Protein AF-A0A7C4SPD0-F1 (afdb_monomer)

Structure (mmCIF, N/CA/C/O backbone):
data_AF-A0A7C4SPD0-F1
#
_entry.id   AF-A0A7C4SPD0-F1
#
loop_
_atom_site.group_PDB
_atom_site.id
_atom_site.type_symbol
_atom_site.label_atom_id
_atom_site.label_alt_id
_atom_site.label_comp_id
_atom_site.label_asym_id
_atom_site.label_entity_id
_atom_site.label_seq_id
_atom_site.pdbx_PDB_ins_code
_atom_site.Cartn_x
_atom_site.Cartn_y
_atom_site.Cartn_z
_atom_site.occupancy
_atom_site.B_iso_or_equiv
_atom_site.auth_seq_id
_atom_site.auth_comp_id
_atom_site.auth_asym_id
_atom_site.auth_atom_id
_atom_site.pdbx_PDB_model_num
ATOM 1 N N . MET A 1 1 ? 2.863 77.263 20.621 1.00 39.34 1 MET A N 1
ATOM 2 C CA . MET A 1 1 ? 2.489 76.538 21.858 1.00 39.34 1 MET A CA 1
ATOM 3 C C . MET A 1 1 ? 1.118 75.909 21.652 1.00 39.34 1 MET A C 1
ATOM 5 O O . MET A 1 1 ? 0.303 76.532 20.992 1.00 39.34 1 MET A O 1
ATOM 9 N N . ALA A 1 2 ? 0.896 74.728 22.236 1.00 34.78 2 ALA A N 1
ATOM 10 C CA . ALA A 1 2 ? -0.353 73.950 22.282 1.00 34.78 2 ALA A CA 1
ATOM 11 C C . ALA A 1 2 ? -0.615 72.940 21.140 1.00 34.78 2 ALA A C 1
ATOM 13 O O . ALA A 1 2 ? -1.412 73.139 20.230 1.00 34.78 2 ALA A O 1
ATOM 14 N N . PHE A 1 3 ? 0.044 71.789 21.306 1.00 38.69 3 PHE A N 1
ATOM 15 C CA . PHE A 1 3 ? -0.446 70.439 21.015 1.00 38.69 3 PHE A CA 1
ATOM 16 C C . PHE A 1 3 ? -1.947 70.280 21.341 1.00 38.69 3 PHE A C 1
ATOM 18 O O . PHE A 1 3 ? -2.320 70.335 22.512 1.00 38.69 3 PHE A O 1
ATOM 25 N N . ARG A 1 4 ? -2.791 70.020 20.336 1.00 41.94 4 ARG A N 1
ATOM 26 C CA . ARG A 1 4 ? -4.082 69.317 20.488 1.00 41.94 4 ARG A CA 1
ATOM 27 C C . ARG A 1 4 ? -4.666 68.971 19.117 1.00 41.94 4 ARG A C 1
ATOM 29 O O . ARG A 1 4 ? -5.426 69.744 18.557 1.00 41.94 4 ARG A O 1
ATOM 36 N N . ALA A 1 5 ? -4.306 67.802 18.596 1.00 43.97 5 ALA A N 1
ATOM 37 C CA . ALA A 1 5 ? -5.132 67.004 17.685 1.00 43.97 5 ALA A CA 1
ATOM 38 C C . ALA A 1 5 ? -4.341 65.749 17.306 1.00 43.97 5 ALA A C 1
ATOM 40 O O . ALA A 1 5 ? -3.461 65.843 16.468 1.00 43.97 5 ALA A O 1
ATOM 41 N N . PHE A 1 6 ? -4.590 64.624 17.982 1.00 40.78 6 PHE A N 1
ATOM 42 C CA . PHE A 1 6 ? -4.533 63.246 17.455 1.00 40.78 6 PHE A CA 1
ATOM 43 C C . PHE A 1 6 ? -4.615 62.259 18.630 1.00 40.78 6 PHE A C 1
ATOM 45 O O . PHE A 1 6 ? -3.665 61.569 18.980 1.00 40.78 6 PHE A O 1
ATOM 52 N N . THR A 1 7 ? -5.782 62.198 19.266 1.00 40.41 7 THR A N 1
ATOM 53 C CA . THR A 1 7 ? -6.157 61.067 20.126 1.00 40.41 7 THR A CA 1
ATOM 54 C C . THR A 1 7 ? -7.594 60.667 19.815 1.00 40.41 7 THR A C 1
ATOM 56 O O . THR A 1 7 ? -8.476 60.743 20.662 1.00 40.41 7 THR A O 1
ATOM 59 N N . SER A 1 8 ? -7.844 60.255 18.573 1.00 37.41 8 SER A N 1
ATOM 60 C CA . SER A 1 8 ? -8.916 59.309 18.268 1.00 37.41 8 SER A CA 1
ATOM 61 C C . SER A 1 8 ? -8.276 57.927 18.152 1.00 37.41 8 SER A C 1
ATOM 63 O O . SER A 1 8 ? -8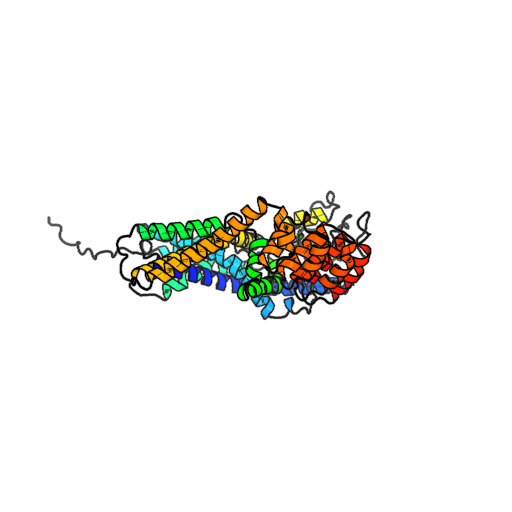.073 57.376 17.073 1.00 37.41 8 SER A O 1
ATOM 65 N N . SER A 1 9 ? -7.896 57.367 19.301 1.00 38.12 9 SER A N 1
ATOM 66 C CA . SER A 1 9 ? -7.595 55.945 19.403 1.00 38.12 9 SER A CA 1
ATOM 67 C C . SER A 1 9 ? -8.904 55.190 19.199 1.00 38.12 9 SER A C 1
ATOM 69 O O . SER A 1 9 ? -9.632 54.919 20.155 1.00 38.12 9 SER A O 1
ATOM 71 N N . THR A 1 10 ? -9.229 54.865 17.951 1.00 39.97 10 THR A N 1
ATOM 72 C CA . THR A 1 10 ? -10.088 53.715 17.694 1.00 39.97 10 THR A CA 1
ATOM 73 C C . THR A 1 10 ? -9.425 52.525 18.391 1.00 39.97 10 THR A C 1
ATOM 75 O O . THR A 1 10 ? -8.233 52.279 18.179 1.00 39.97 10 THR A O 1
ATOM 78 N N . PRO A 1 11 ? -10.118 51.826 19.305 1.00 40.16 11 PRO A N 1
ATOM 79 C CA . PRO A 1 11 ? -9.537 50.663 19.942 1.00 40.16 11 PRO A CA 1
ATOM 80 C C . PRO A 1 11 ? -9.262 49.653 18.834 1.00 40.16 11 PRO A C 1
ATOM 82 O O . PRO A 1 11 ? -10.186 49.140 18.207 1.00 40.16 11 PRO A O 1
ATOM 85 N N . ILE A 1 12 ? -7.980 49.399 18.565 1.00 41.56 12 ILE A N 1
ATOM 86 C CA . ILE A 1 12 ? -7.548 48.281 17.735 1.00 41.56 12 ILE A CA 1
ATOM 87 C C . ILE A 1 12 ? -8.072 47.037 18.450 1.00 41.56 12 ILE A C 1
ATOM 89 O O . ILE A 1 12 ? -7.489 46.570 19.431 1.00 41.56 12 ILE A O 1
ATOM 93 N N . SER A 1 13 ? -9.228 46.547 18.004 1.00 42.88 13 SER A N 1
ATOM 94 C CA . SER A 1 13 ? -9.816 45.294 18.448 1.00 42.88 13 SER A CA 1
ATOM 95 C C . SER A 1 13 ? -8.740 44.227 18.300 1.00 42.88 13 SER A C 1
ATOM 97 O O . SER A 1 13 ? -8.290 43.953 17.186 1.00 42.88 13 SER A O 1
ATOM 99 N N . ARG A 1 14 ? -8.267 43.685 19.428 1.00 41.81 14 ARG A N 1
ATOM 100 C CA . ARG A 1 14 ? -7.219 42.659 19.459 1.00 41.81 14 ARG A CA 1
ATOM 101 C C . ARG A 1 14 ? -7.599 41.539 18.481 1.00 41.81 14 ARG A C 1
ATOM 103 O O . ARG A 1 14 ? -8.609 40.880 18.724 1.00 41.81 14 ARG A O 1
ATOM 110 N N . PRO A 1 15 ? -6.824 41.271 17.417 1.00 41.00 15 PRO A N 1
ATOM 111 C CA . PRO A 1 15 ? -7.124 40.152 16.537 1.00 41.00 15 PRO A CA 1
ATOM 112 C C . PRO A 1 15 ? -6.892 38.832 17.296 1.00 41.00 15 PRO A C 1
ATOM 114 O O . PRO A 1 15 ? -5.761 38.399 17.524 1.00 41.00 15 PRO A O 1
ATOM 117 N N . GLN A 1 16 ? -7.992 38.205 17.724 1.00 46.84 16 GLN A N 1
ATOM 118 C CA . GLN A 1 16 ? -8.098 36.965 18.512 1.00 46.84 16 GLN A CA 1
ATOM 119 C C . GLN A 1 16 ? -7.796 35.680 17.710 1.00 46.84 16 GLN A C 1
ATOM 121 O O . GLN A 1 16 ? -8.322 34.616 18.014 1.00 46.84 16 GLN A O 1
ATOM 126 N N . LEU A 1 17 ? -6.954 35.716 16.677 1.00 44.78 17 LEU A N 1
ATOM 127 C CA . LEU A 1 17 ? -6.845 34.571 15.757 1.00 44.78 17 LEU A CA 1
ATOM 128 C C . LEU A 1 17 ? -6.205 33.307 16.370 1.00 44.78 17 LEU A C 1
ATOM 130 O O . LEU A 1 17 ? -6.458 32.219 15.871 1.00 44.78 17 LEU A O 1
ATOM 134 N N . TRP A 1 18 ? -5.433 33.423 17.461 1.00 44.97 18 TRP A N 1
ATOM 135 C CA . TRP A 1 18 ? -4.735 32.283 18.099 1.00 44.97 18 TRP A CA 1
ATOM 136 C C . TRP A 1 18 ? -4.812 32.232 19.634 1.00 44.97 18 TRP A C 1
ATOM 138 O O . TRP A 1 18 ? -4.366 31.269 20.244 1.00 44.97 18 TRP A O 1
ATOM 148 N N . ALA A 1 19 ? -5.420 33.241 20.263 1.00 41.06 19 ALA A N 1
ATOM 149 C CA . ALA A 1 19 ? -5.994 33.111 21.610 1.00 41.06 19 ALA A CA 1
ATOM 150 C C . ALA A 1 19 ? -7.503 32.807 21.509 1.00 41.06 19 ALA A C 1
ATOM 152 O O . ALA A 1 19 ? -8.288 33.191 22.373 1.00 41.06 19 ALA A O 1
ATOM 153 N N . GLY A 1 20 ? -7.899 32.225 20.374 1.00 53.19 20 GLY A N 1
ATOM 154 C CA . GLY A 1 20 ? -9.266 31.867 20.058 1.00 53.19 20 GLY A CA 1
ATOM 155 C C . GLY A 1 20 ? -9.648 30.548 20.709 1.00 53.19 20 GLY A C 1
ATOM 156 O O . GLY A 1 20 ? -8.800 29.748 21.103 1.00 53.19 20 GLY A O 1
ATOM 157 N N . ASP A 1 21 ? -10.950 30.339 20.805 1.00 66.25 21 ASP A N 1
ATOM 158 C CA . ASP A 1 21 ? -11.532 29.109 21.306 1.00 66.25 21 ASP A CA 1
ATOM 159 C C . ASP A 1 21 ? -11.028 27.901 20.490 1.00 66.25 21 ASP A C 1
ATOM 161 O O . ASP A 1 21 ? -11.348 27.760 19.304 1.00 66.25 21 ASP A O 1
ATOM 165 N N . LEU A 1 22 ? -10.227 27.031 21.124 1.00 70.50 22 LEU A N 1
ATOM 166 C CA . LEU A 1 22 ? -9.744 25.761 20.560 1.00 70.50 22 LEU A CA 1
ATOM 167 C C . LEU A 1 22 ? -10.892 24.956 19.934 1.00 70.50 22 LEU A C 1
ATOM 169 O O . LEU A 1 22 ? -10.679 24.261 18.939 1.00 70.50 22 LEU A O 1
ATOM 173 N N . ARG A 1 23 ? -12.117 25.116 20.455 1.00 70.06 23 ARG A N 1
ATOM 174 C CA . ARG A 1 23 ? -13.335 24.480 19.946 1.00 70.06 23 ARG A CA 1
ATOM 175 C C . ARG A 1 23 ? -13.688 24.896 18.519 1.00 70.06 23 ARG A C 1
ATOM 177 O O . ARG A 1 23 ? -14.223 24.072 17.791 1.00 70.06 23 ARG A O 1
ATOM 184 N N . LYS A 1 24 ? -13.370 26.124 18.085 1.00 74.19 24 LYS A N 1
ATOM 185 C CA . LYS A 1 24 ? -13.538 26.539 16.678 1.00 74.19 24 LYS A CA 1
ATOM 186 C C . LYS A 1 24 ? -12.349 26.164 15.823 1.00 74.19 24 LYS A C 1
ATOM 188 O O . LYS A 1 24 ? -12.498 25.773 14.669 1.00 74.19 24 LYS A O 1
ATOM 193 N N . THR A 1 25 ? -11.156 26.356 16.371 1.00 80.44 25 THR A N 1
ATOM 194 C CA . THR A 1 25 ? -9.927 26.220 15.595 1.00 80.44 25 THR A CA 1
ATOM 195 C C . THR A 1 25 ? -9.724 24.774 15.172 1.00 80.44 25 THR A C 1
ATOM 197 O O . THR A 1 25 ? -9.365 24.527 14.030 1.00 80.44 25 THR A O 1
ATOM 200 N N . LEU A 1 26 ? -10.016 23.810 16.044 1.00 84.00 26 LEU A N 1
ATOM 201 C CA . LEU A 1 26 ? -9.727 22.407 15.774 1.00 84.00 26 LEU A CA 1
ATOM 202 C C . LEU A 1 26 ? -10.598 21.771 14.671 1.00 84.00 26 LEU A C 1
ATOM 204 O O . LEU A 1 26 ? -10.011 21.167 13.773 1.00 84.00 26 LEU A O 1
ATOM 208 N N . PRO A 1 27 ? -11.940 21.951 14.634 1.00 85.12 27 PRO A N 1
ATOM 209 C CA . PRO A 1 27 ? -12.740 21.534 13.483 1.00 85.12 27 PRO A CA 1
ATOM 210 C C . PRO A 1 27 ? -12.279 22.194 12.185 1.00 85.12 27 PRO A C 1
ATOM 212 O O . PRO A 1 27 ? -12.238 21.542 11.149 1.00 85.12 27 PRO A O 1
ATOM 215 N N . ARG A 1 28 ? -11.895 23.477 12.226 1.00 88.12 28 ARG A N 1
ATOM 216 C CA . ARG A 1 28 ? -11.404 24.185 11.037 1.00 88.12 28 ARG A CA 1
ATOM 217 C C . ARG A 1 28 ? -10.066 23.629 10.566 1.00 88.12 28 ARG A C 1
ATOM 219 O O . ARG A 1 28 ? -9.896 23.434 9.372 1.00 88.12 28 ARG A O 1
ATOM 226 N N . VAL A 1 29 ? -9.150 23.310 11.483 1.00 90.31 29 VAL A N 1
ATOM 227 C CA . VAL A 1 29 ? -7.893 22.622 11.151 1.00 90.31 29 VAL A CA 1
ATOM 228 C C . VAL A 1 29 ? -8.192 21.261 10.535 1.00 90.31 29 VAL A C 1
ATOM 230 O O . VAL A 1 29 ? -7.624 20.939 9.500 1.00 90.31 29 VAL A O 1
ATOM 233 N N . PHE A 1 30 ? -9.110 20.486 11.114 1.00 90.62 30 PHE A N 1
ATOM 234 C CA . PHE A 1 30 ? -9.504 19.190 10.568 1.00 90.62 30 PHE A CA 1
ATOM 235 C C . PHE A 1 30 ? -10.100 19.312 9.157 1.00 90.62 30 PHE A C 1
ATOM 237 O O . PHE A 1 30 ? -9.639 18.645 8.235 1.00 90.62 30 PHE A O 1
ATOM 244 N N . LEU A 1 31 ? -11.063 20.215 8.957 1.00 91.88 31 LEU A N 1
ATOM 245 C CA . LEU A 1 31 ? -11.638 20.505 7.641 1.00 91.88 31 LEU A CA 1
ATOM 246 C C . LEU A 1 31 ? -10.587 21.051 6.662 1.00 91.88 31 LEU A C 1
ATOM 248 O O . LEU A 1 31 ? -10.658 20.770 5.472 1.00 91.88 31 LEU A O 1
ATOM 252 N N . GLY A 1 32 ? -9.593 21.791 7.153 1.00 94.06 32 GLY A N 1
ATOM 253 C CA . GLY A 1 32 ? -8.475 22.286 6.358 1.00 94.06 32 GLY A CA 1
ATOM 254 C C . GLY A 1 32 ? -7.573 21.148 5.892 1.00 94.06 32 GLY A C 1
ATOM 255 O O . GLY A 1 32 ? -7.212 21.095 4.720 1.00 94.06 32 GLY A O 1
ATOM 256 N N . VAL A 1 33 ? -7.278 20.185 6.773 1.00 95.06 33 VAL A N 1
ATOM 257 C CA . VAL A 1 33 ? -6.574 18.943 6.416 1.00 95.06 33 VAL A CA 1
ATOM 258 C C . VAL A 1 33 ? -7.368 18.153 5.372 1.00 95.06 33 VAL A C 1
ATOM 260 O O . VAL A 1 33 ? -6.780 17.668 4.408 1.00 95.06 33 VAL A O 1
ATOM 263 N N . LEU A 1 34 ? -8.697 18.071 5.503 1.00 95.06 34 LEU A N 1
ATOM 264 C CA . LEU A 1 34 ? -9.549 17.456 4.478 1.00 95.06 34 LEU A CA 1
ATOM 265 C C . LEU A 1 34 ? -9.514 18.226 3.150 1.00 95.06 34 LEU A C 1
ATOM 267 O O . LEU A 1 34 ? -9.478 17.603 2.093 1.00 95.06 34 LEU A O 1
ATOM 271 N N . GLY A 1 35 ? -9.467 19.560 3.190 1.00 96.62 35 GLY A N 1
ATOM 272 C CA . GLY A 1 35 ? -9.281 20.401 2.006 1.00 96.62 35 GLY A CA 1
ATOM 273 C C . GLY A 1 35 ? -7.957 20.115 1.294 1.00 96.62 35 GLY A C 1
ATOM 274 O O . GLY A 1 35 ? -7.935 19.951 0.074 1.00 96.62 35 GLY A O 1
ATOM 275 N N . CYS A 1 36 ? -6.863 19.974 2.048 1.00 97.38 36 CYS A N 1
ATOM 276 C CA . CYS A 1 36 ? -5.571 19.544 1.507 1.00 97.38 36 CYS A CA 1
ATOM 277 C C . CYS A 1 36 ? -5.639 18.126 0.925 1.00 97.38 36 CYS A C 1
ATOM 279 O O . CYS A 1 36 ? -5.148 17.904 -0.175 1.00 97.38 36 CYS A O 1
ATOM 281 N N . ALA A 1 37 ? -6.303 17.185 1.602 1.00 97.00 37 ALA A N 1
ATOM 282 C CA . ALA A 1 37 ? -6.491 15.828 1.089 1.00 97.00 37 ALA A CA 1
ATOM 283 C C . ALA A 1 37 ? -7.310 15.785 -0.205 1.00 97.00 37 ALA A C 1
ATOM 285 O O . ALA A 1 37 ? -6.981 15.012 -1.103 1.00 97.00 37 ALA A O 1
ATOM 286 N N . ALA A 1 38 ? -8.333 16.629 -0.346 1.00 97.69 38 ALA A N 1
ATOM 287 C CA . ALA A 1 38 ? -9.102 16.747 -1.583 1.00 97.69 38 ALA A CA 1
ATOM 288 C C . ALA A 1 38 ? -8.249 17.308 -2.736 1.00 97.69 38 ALA A C 1
ATOM 290 O O . ALA A 1 38 ? -8.267 16.758 -3.838 1.00 97.69 38 ALA A O 1
ATOM 291 N N . LEU A 1 39 ? -7.455 18.352 -2.472 1.00 97.75 39 LEU A N 1
ATOM 292 C CA . LEU A 1 39 ? -6.508 18.911 -3.442 1.00 97.75 39 LEU A CA 1
ATOM 293 C C . LEU A 1 39 ? -5.477 17.862 -3.889 1.00 97.75 39 LEU A C 1
ATOM 295 O O . LEU A 1 39 ? -5.296 17.632 -5.085 1.00 97.75 39 LEU A O 1
ATOM 299 N N . ASP A 1 40 ? -4.851 17.179 -2.932 1.00 97.31 40 ASP A N 1
ATOM 300 C CA . ASP A 1 40 ? -3.826 16.172 -3.206 1.00 97.31 40 ASP A CA 1
ATOM 301 C C . ASP A 1 40 ? -4.426 14.897 -3.832 1.00 97.31 40 ASP A C 1
ATOM 303 O O . ASP A 1 40 ? -3.732 14.168 -4.538 1.00 97.31 40 ASP A O 1
ATOM 307 N N . THR A 1 41 ? -5.729 14.642 -3.654 1.00 97.81 41 THR A N 1
ATOM 308 C CA . THR A 1 41 ? -6.460 13.587 -4.381 1.00 97.81 41 THR A CA 1
ATOM 309 C C . THR A 1 41 ? -6.575 13.932 -5.864 1.00 97.81 41 THR A C 1
ATOM 311 O O . THR A 1 41 ? -6.326 13.076 -6.711 1.00 97.81 41 THR A O 1
ATOM 314 N N . ALA A 1 42 ? -6.885 15.185 -6.211 1.00 97.81 42 ALA A N 1
ATOM 315 C CA . ALA A 1 42 ? -6.910 15.616 -7.610 1.00 97.81 42 ALA A CA 1
ATOM 316 C C . ALA A 1 42 ? -5.523 15.481 -8.266 1.00 97.81 42 ALA A C 1
ATOM 318 O O . ALA A 1 42 ? -5.410 15.002 -9.396 1.00 97.81 42 ALA A O 1
ATOM 319 N N . PHE A 1 43 ? -4.459 15.818 -7.530 1.00 97.44 43 PHE A N 1
ATOM 320 C CA . PHE A 1 43 ? -3.080 15.564 -7.956 1.00 97.44 43 PHE A CA 1
ATOM 321 C C . PHE A 1 43 ? -2.793 14.067 -8.140 1.00 97.44 43 PHE A C 1
ATOM 323 O O . PHE A 1 43 ? -2.282 13.645 -9.181 1.00 97.44 43 PHE A O 1
ATOM 330 N N . GLY A 1 44 ? -3.181 13.253 -7.156 1.00 97.00 44 GLY A N 1
ATOM 331 C CA . GLY A 1 44 ? -3.042 11.800 -7.174 1.00 97.00 44 GLY A CA 1
ATOM 332 C C . GLY A 1 44 ? -3.759 11.139 -8.350 1.00 97.00 44 GLY A C 1
ATOM 333 O O . GLY A 1 44 ? -3.265 10.138 -8.864 1.00 97.00 44 GLY A O 1
ATOM 334 N N . LEU A 1 45 ? -4.871 11.706 -8.830 1.00 97.44 45 LEU A N 1
ATOM 335 C CA . LEU A 1 45 ? -5.607 11.190 -9.988 1.00 97.44 45 LEU A CA 1
ATOM 336 C C . LEU A 1 45 ? -4.808 11.333 -11.284 1.00 97.44 45 LEU A C 1
ATOM 338 O O . LEU A 1 45 ? -4.760 10.400 -12.086 1.00 97.44 45 LEU A O 1
ATOM 342 N N . VAL A 1 46 ? -4.140 12.474 -11.471 1.00 97.38 46 VAL A N 1
ATOM 343 C CA . VAL A 1 46 ? -3.281 12.708 -12.640 1.00 97.38 46 VAL A CA 1
ATOM 344 C C . VAL A 1 46 ? -2.102 11.736 -12.645 1.00 97.38 46 VAL A C 1
ATOM 346 O O . VAL A 1 46 ? -1.807 11.139 -13.682 1.00 97.38 46 VAL A O 1
ATOM 349 N N . LEU A 1 47 ? -1.460 11.529 -11.490 1.00 96.69 47 LEU A N 1
ATOM 350 C CA . LEU A 1 47 ? -0.376 10.550 -11.360 1.00 96.69 47 LEU A CA 1
ATOM 351 C C . LEU A 1 47 ? -0.879 9.119 -11.594 1.00 96.69 47 LEU A C 1
ATOM 353 O O . LEU A 1 47 ? -0.287 8.380 -12.376 1.00 96.69 47 LEU A O 1
ATOM 357 N N . SER A 1 48 ? -2.000 8.739 -10.977 1.00 96.50 48 SER A N 1
ATOM 358 C CA . SER A 1 48 ? -2.567 7.389 -11.098 1.00 96.50 48 SER A CA 1
ATOM 359 C C . SER A 1 48 ? -2.901 7.039 -12.549 1.00 96.50 48 SER A C 1
ATOM 361 O O . SER A 1 48 ? -2.586 5.938 -12.988 1.00 96.50 48 SER A O 1
ATOM 363 N N . ARG A 1 49 ? -3.452 7.986 -13.322 1.00 96.62 49 ARG A N 1
ATOM 364 C CA . ARG A 1 49 ? -3.716 7.807 -14.762 1.00 96.62 49 ARG A CA 1
ATOM 365 C C . ARG A 1 49 ? -2.451 7.566 -15.575 1.00 96.62 49 ARG A C 1
ATOM 367 O O . ARG A 1 49 ? -2.382 6.601 -16.327 1.00 96.62 49 ARG A O 1
ATOM 374 N N . ARG A 1 50 ? -1.424 8.395 -15.380 1.00 95.94 50 ARG A N 1
ATOM 375 C CA . ARG A 1 50 ? -0.140 8.235 -16.084 1.00 95.94 50 ARG A CA 1
ATOM 376 C C . ARG A 1 50 ? 0.536 6.911 -15.757 1.00 95.94 50 ARG A C 1
ATOM 378 O O . ARG A 1 50 ? 1.076 6.252 -16.640 1.00 95.94 50 ARG A O 1
ATOM 385 N N . HIS A 1 51 ? 0.484 6.492 -14.496 1.00 95.75 51 HIS A N 1
ATOM 386 C CA . HIS A 1 51 ? 1.026 5.197 -14.110 1.00 95.75 51 HIS A CA 1
ATOM 387 C C . HIS A 1 51 ? 0.177 4.025 -14.602 1.00 95.75 51 HIS A C 1
ATOM 389 O O . HIS A 1 51 ? 0.752 2.980 -14.894 1.00 95.75 51 HIS A O 1
ATOM 395 N N . ALA A 1 52 ? -1.140 4.184 -14.762 1.00 96.88 52 ALA A N 1
ATOM 396 C CA . ALA A 1 52 ? -1.963 3.176 -15.421 1.00 96.88 52 ALA A CA 1
ATOM 397 C C . ALA A 1 52 ? -1.493 2.964 -16.868 1.00 96.88 52 ALA A C 1
ATOM 399 O O . ALA A 1 52 ? -1.160 1.839 -17.232 1.00 96.88 52 ALA A O 1
ATOM 400 N N . GLU A 1 53 ? -1.335 4.039 -17.646 1.00 96.00 53 GLU A N 1
ATOM 401 C CA . GLU A 1 53 ? -0.803 3.985 -19.019 1.00 96.00 53 GLU A CA 1
ATOM 402 C C . GLU A 1 53 ? 0.601 3.358 -19.074 1.00 96.00 53 GLU A C 1
ATOM 404 O O . GLU A 1 53 ? 0.883 2.509 -19.924 1.00 96.00 53 GLU A O 1
ATOM 409 N N . ALA A 1 54 ? 1.482 3.725 -18.137 1.00 94.56 54 ALA A N 1
ATOM 410 C CA . ALA A 1 54 ? 2.831 3.170 -18.056 1.00 94.56 54 ALA A CA 1
ATOM 411 C C . ALA A 1 54 ? 2.827 1.662 -17.754 1.00 94.56 54 ALA A C 1
ATOM 413 O O . ALA A 1 54 ? 3.579 0.907 -18.375 1.00 94.56 54 ALA A O 1
ATOM 414 N N . ILE A 1 55 ? 1.978 1.202 -16.827 1.00 95.88 55 ILE A N 1
ATOM 415 C CA . ILE A 1 55 ? 1.831 -0.227 -16.516 1.00 95.88 55 ILE A CA 1
ATOM 416 C C . ILE A 1 55 ? 1.233 -0.972 -17.710 1.00 95.88 55 ILE A C 1
ATOM 418 O O . ILE A 1 55 ? 1.715 -2.056 -18.023 1.00 95.88 55 ILE A O 1
ATOM 422 N N . GLN A 1 56 ? 0.248 -0.398 -18.407 1.00 96.88 56 GLN A N 1
ATOM 423 C CA . GLN A 1 56 ? -0.337 -1.003 -19.606 1.00 96.88 56 GLN A CA 1
ATOM 424 C C . GLN A 1 56 ? 0.696 -1.193 -20.717 1.00 96.88 56 GLN A C 1
ATOM 426 O O . GLN A 1 56 ? 0.811 -2.290 -21.259 1.00 96.88 56 GLN A O 1
ATOM 431 N N . ALA A 1 57 ? 1.468 -0.149 -21.039 1.00 96.69 57 ALA A N 1
ATOM 432 C CA . ALA A 1 57 ? 2.523 -0.226 -22.049 1.00 96.69 57 ALA A CA 1
ATOM 433 C C . ALA A 1 57 ? 3.574 -1.281 -21.674 1.00 96.69 57 ALA A C 1
ATOM 435 O O . ALA A 1 57 ? 3.941 -2.121 -22.491 1.00 96.69 57 ALA A O 1
ATOM 436 N N . LYS A 1 58 ? 3.982 -1.300 -20.402 1.00 96.25 58 LYS A N 1
ATOM 437 C CA . LYS A 1 58 ? 4.900 -2.302 -19.858 1.00 96.25 58 LYS A CA 1
ATOM 438 C C . LYS A 1 58 ? 4.346 -3.726 -19.970 1.00 96.25 58 LYS A C 1
ATOM 440 O O . LYS A 1 58 ? 5.065 -4.633 -20.371 1.00 96.25 58 LYS A O 1
ATOM 445 N N . ALA A 1 59 ? 3.079 -3.929 -19.619 1.00 95.94 59 ALA A N 1
ATOM 446 C CA . ALA A 1 59 ? 2.430 -5.233 -19.682 1.00 95.94 59 ALA A CA 1
ATOM 447 C C . ALA A 1 59 ? 2.319 -5.744 -21.127 1.00 95.94 59 ALA A C 1
ATOM 449 O O . ALA A 1 59 ? 2.533 -6.928 -21.361 1.00 95.94 59 ALA A O 1
ATOM 450 N N . ARG A 1 60 ? 2.065 -4.861 -22.105 1.00 97.12 60 ARG A N 1
ATOM 451 C CA . ARG A 1 60 ? 2.073 -5.231 -23.532 1.00 97.12 60 ARG A CA 1
ATOM 452 C C . ARG A 1 60 ? 3.437 -5.738 -23.980 1.00 97.12 60 ARG A C 1
ATOM 454 O O . ARG A 1 60 ? 3.490 -6.814 -24.558 1.00 97.12 60 ARG A O 1
ATOM 461 N N . LEU A 1 61 ? 4.520 -5.049 -23.612 1.00 96.50 61 LEU A N 1
ATOM 462 C CA . LEU A 1 61 ? 5.877 -5.512 -23.922 1.00 96.50 61 LEU A CA 1
ATOM 463 C C . LEU A 1 61 ? 6.164 -6.904 -23.345 1.00 96.50 61 LEU A C 1
ATOM 465 O O . LEU A 1 61 ? 6.740 -7.740 -24.031 1.00 96.50 61 LEU A O 1
ATOM 469 N N . PHE A 1 62 ? 5.741 -7.175 -22.107 1.00 95.19 62 PHE A N 1
ATOM 470 C CA . PHE A 1 62 ? 5.871 -8.512 -21.518 1.00 95.19 62 PHE A CA 1
ATOM 471 C C . PHE A 1 62 ? 5.116 -9.567 -22.340 1.00 95.19 62 PHE A C 1
ATOM 473 O O . PHE A 1 62 ? 5.697 -10.594 -22.680 1.00 95.19 62 PHE A O 1
ATOM 480 N N . LEU A 1 63 ? 3.857 -9.301 -22.702 1.00 94.75 63 LEU A N 1
ATOM 481 C CA . LEU A 1 63 ? 3.039 -10.238 -23.481 1.00 94.75 63 LEU A CA 1
ATOM 482 C C . LEU A 1 63 ? 3.578 -10.464 -24.901 1.00 94.75 63 LEU A C 1
ATOM 484 O O . LEU A 1 63 ? 3.569 -11.597 -25.371 1.00 94.75 63 LEU A O 1
ATOM 488 N N . GLU A 1 64 ? 4.073 -9.417 -25.564 1.00 95.62 64 GLU A N 1
ATOM 489 C CA . GLU A 1 64 ? 4.704 -9.499 -26.891 1.00 95.62 64 GLU A CA 1
ATOM 490 C C . GLU A 1 64 ? 5.933 -10.419 -26.895 1.00 95.62 64 GLU A C 1
ATOM 492 O O . GLU A 1 64 ? 6.198 -11.084 -27.891 1.00 95.62 64 GLU A O 1
ATOM 497 N N . HIS A 1 65 ? 6.638 -10.510 -25.763 1.00 94.31 65 HIS A N 1
ATOM 498 C CA . HIS A 1 65 ? 7.787 -11.397 -25.570 1.00 94.31 65 HIS A CA 1
ATOM 499 C C . HIS A 1 65 ? 7.404 -12.729 -24.898 1.00 94.31 65 HIS A C 1
ATOM 501 O O . HIS A 1 65 ? 8.264 -13.438 -24.388 1.00 94.31 65 HIS A O 1
ATOM 507 N N . GLY A 1 66 ? 6.112 -13.076 -24.845 1.00 92.06 66 GLY A N 1
ATOM 508 C CA . GLY A 1 66 ? 5.642 -14.343 -24.272 1.00 92.06 66 GLY A CA 1
ATOM 509 C C . GLY A 1 66 ? 5.819 -14.470 -22.753 1.00 92.06 66 GLY A C 1
ATOM 510 O O . GLY A 1 66 ? 5.717 -15.571 -22.212 1.00 92.06 66 GLY A O 1
ATOM 511 N N . LEU A 1 67 ? 6.070 -13.364 -22.045 1.00 90.69 67 LEU A N 1
ATOM 512 C CA . LEU A 1 67 ? 6.259 -13.349 -20.597 1.00 90.69 67 LEU A CA 1
ATOM 513 C C . LEU A 1 67 ? 4.935 -13.095 -19.859 1.00 90.69 67 LEU A C 1
ATOM 515 O O . LEU A 1 67 ? 4.118 -12.274 -20.289 1.00 90.69 67 LEU A O 1
ATOM 519 N N . PRO A 1 68 ? 4.715 -13.736 -18.696 1.00 91.06 68 PRO A N 1
ATOM 520 C CA . PRO A 1 68 ? 3.503 -13.523 -17.919 1.00 91.06 68 PRO A CA 1
ATOM 521 C C . PRO A 1 68 ? 3.484 -12.126 -17.289 1.00 91.06 68 PRO A C 1
ATOM 523 O O . PRO A 1 68 ? 4.518 -11.582 -16.896 1.00 91.06 68 PRO A O 1
ATOM 526 N N . THR A 1 69 ? 2.292 -11.561 -17.108 1.00 93.38 69 THR A N 1
ATOM 527 C CA . THR A 1 69 ? 2.083 -10.238 -16.496 1.00 93.38 69 THR A CA 1
ATOM 528 C C . THR A 1 69 ? 1.323 -10.338 -15.179 1.00 93.38 69 THR A C 1
ATOM 530 O O . THR A 1 69 ? 0.290 -11.000 -15.116 1.00 93.38 69 THR A O 1
ATOM 533 N N . VAL A 1 70 ? 1.770 -9.610 -14.152 1.00 94.06 70 VAL A N 1
ATOM 534 C CA . VAL A 1 70 ? 1.056 -9.495 -12.864 1.00 94.06 70 VAL A CA 1
ATOM 535 C C . VAL A 1 70 ? -0.243 -8.707 -13.019 1.00 94.06 70 VAL A C 1
ATOM 537 O O . VAL A 1 70 ? -1.272 -9.062 -12.445 1.00 94.06 70 VAL A O 1
ATOM 540 N N . ILE A 1 71 ? -0.206 -7.626 -13.793 1.00 94.38 71 ILE A N 1
ATOM 541 C CA . ILE A 1 71 ? -1.376 -6.818 -14.136 1.00 94.38 71 ILE A CA 1
ATOM 542 C C . ILE A 1 71 ? -1.463 -6.805 -15.653 1.00 94.38 71 ILE A C 1
ATOM 544 O O . ILE A 1 71 ? -0.492 -6.439 -16.318 1.00 94.38 71 ILE A O 1
ATOM 548 N N . ARG A 1 72 ? -2.598 -7.251 -16.191 1.00 93.44 72 ARG A N 1
ATOM 549 C CA . ARG A 1 72 ? -2.811 -7.290 -17.638 1.00 93.44 72 ARG A CA 1
ATOM 550 C C . ARG A 1 72 ? -3.082 -5.883 -18.182 1.00 93.44 72 ARG A C 1
ATOM 552 O O . ARG A 1 72 ? -3.551 -5.030 -17.430 1.00 93.44 72 ARG A O 1
ATOM 559 N N . PRO A 1 73 ? -2.822 -5.614 -19.472 1.00 94.94 73 PRO A N 1
ATOM 560 C CA . PRO A 1 73 ? -3.092 -4.299 -20.055 1.00 94.94 73 PRO A CA 1
ATOM 561 C C . PRO A 1 73 ? -4.570 -3.875 -19.972 1.00 94.94 73 PRO A C 1
ATOM 563 O O . PRO A 1 73 ? -4.871 -2.688 -19.874 1.00 94.94 73 PRO A O 1
ATOM 566 N N . ASP A 1 74 ? -5.479 -4.841 -20.019 1.00 94.56 74 ASP A N 1
ATOM 567 C CA . ASP A 1 74 ? -6.936 -4.694 -19.980 1.00 94.56 74 ASP A CA 1
ATOM 568 C C . ASP A 1 74 ? -7.529 -4.876 -18.574 1.00 94.56 74 ASP A C 1
ATOM 570 O O . ASP A 1 74 ? -8.746 -4.915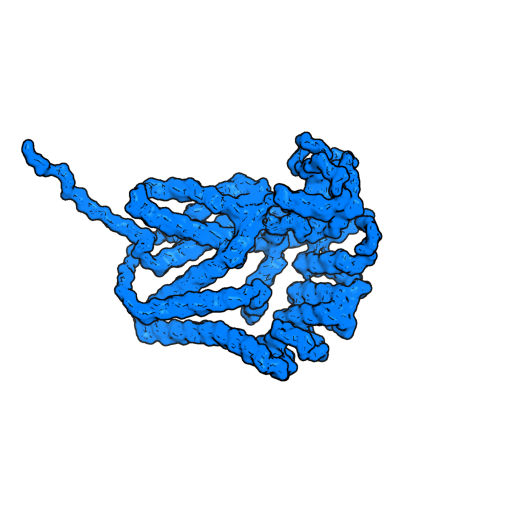 -18.413 1.00 94.56 74 ASP A O 1
ATOM 574 N N . ASP A 1 75 ? -6.683 -4.987 -17.547 1.00 93.62 75 ASP A N 1
ATOM 575 C CA . ASP A 1 75 ? -7.135 -5.181 -16.175 1.00 93.62 75 ASP A CA 1
ATOM 576 C C . ASP A 1 75 ? -7.987 -3.984 -15.701 1.00 93.62 75 ASP A C 1
ATOM 578 O O . ASP A 1 75 ? -7.534 -2.835 -15.831 1.00 93.62 75 ASP A O 1
ATOM 582 N N . PRO A 1 76 ? -9.174 -4.219 -15.100 1.00 93.25 76 PRO A N 1
ATOM 583 C CA . PRO A 1 76 ? -10.004 -3.163 -14.529 1.00 93.25 76 PRO A CA 1
ATOM 584 C C . PRO A 1 76 ? -9.229 -2.212 -13.616 1.00 93.25 76 PRO A C 1
ATOM 586 O O . PRO A 1 76 ? -9.467 -1.006 -13.656 1.00 93.25 76 PRO A O 1
ATOM 589 N N . HIS A 1 77 ? -8.243 -2.715 -12.861 1.00 91.94 77 HIS A N 1
ATOM 590 C CA . HIS A 1 77 ? -7.396 -1.901 -11.984 1.00 91.94 77 HIS A CA 1
ATOM 591 C C . HIS A 1 77 ? -6.625 -0.787 -12.714 1.00 91.94 77 HIS A C 1
ATOM 593 O O . HIS A 1 77 ? -6.183 0.169 -12.073 1.00 91.94 77 HIS A O 1
ATOM 599 N N . LEU A 1 78 ? -6.436 -0.908 -14.032 1.00 94.62 78 LEU A N 1
ATOM 600 C CA . LEU A 1 78 ? -5.804 0.102 -14.880 1.00 94.62 78 LEU A CA 1
ATOM 601 C C . LEU A 1 78 ? -6.834 0.922 -15.662 1.00 94.62 78 LEU A C 1
ATOM 603 O O . LEU A 1 78 ? -6.632 2.123 -15.839 1.00 94.62 78 LEU A O 1
ATOM 607 N N . THR A 1 79 ? -7.914 0.300 -16.141 1.00 94.62 79 THR A N 1
ATOM 608 C CA . THR A 1 79 ? -8.854 0.936 -17.078 1.00 94.62 79 THR A CA 1
ATOM 609 C C . THR A 1 79 ? -10.023 1.654 -16.414 1.00 94.62 79 THR A C 1
ATOM 611 O O . THR A 1 79 ? -10.512 2.638 -16.967 1.00 94.62 79 THR A O 1
ATOM 614 N N . ASP A 1 80 ? -10.499 1.185 -15.259 1.00 95.38 80 ASP A N 1
ATOM 615 C CA . ASP A 1 80 ? -11.670 1.766 -14.601 1.00 95.38 80 ASP A CA 1
ATOM 616 C C . ASP A 1 80 ? -11.302 3.045 -13.833 1.00 95.38 80 ASP A C 1
ATOM 618 O O . ASP A 1 80 ? -10.341 3.110 -13.057 1.00 95.38 80 ASP A O 1
ATOM 622 N N . LEU A 1 81 ? -12.131 4.070 -14.011 1.00 94.56 81 LEU A N 1
ATOM 623 C CA . LEU A 1 81 ? -12.043 5.328 -13.285 1.00 94.56 81 LEU A CA 1
ATOM 624 C C . LEU A 1 81 ? -12.283 5.155 -11.786 1.00 94.56 81 LEU A C 1
ATOM 626 O O . LEU A 1 81 ? -11.730 5.934 -11.008 1.00 94.56 81 LEU A O 1
ATOM 630 N N . SER A 1 82 ? -13.069 4.157 -11.373 1.00 94.56 82 SER A N 1
ATOM 631 C CA . SER A 1 82 ? -13.300 3.868 -9.955 1.00 94.56 82 SER A CA 1
ATOM 632 C C . SER A 1 82 ? -11.995 3.456 -9.257 1.00 94.56 82 SER A C 1
ATOM 634 O O . SER A 1 82 ? -11.619 4.057 -8.245 1.00 94.56 82 SER A O 1
ATOM 636 N N . PHE A 1 83 ? -11.228 2.540 -9.863 1.00 94.44 83 PHE A N 1
ATOM 637 C CA . PHE A 1 83 ? -9.942 2.081 -9.337 1.00 94.44 83 PHE A CA 1
ATOM 638 C C . PHE A 1 83 ? -8.887 3.187 -9.338 1.00 94.44 83 PHE A C 1
ATOM 640 O O . PHE A 1 83 ? -8.205 3.396 -8.330 1.00 94.44 83 PHE A O 1
ATOM 647 N N . GLN A 1 84 ? -8.801 3.956 -10.427 1.00 95.44 84 GLN A N 1
ATOM 648 C CA . GLN A 1 84 ? -7.918 5.125 -10.499 1.00 95.44 84 GLN A CA 1
ATOM 649 C C . GLN A 1 84 ? -8.285 6.187 -9.455 1.00 95.44 84 GLN A C 1
ATOM 651 O O . GLN A 1 84 ? -7.401 6.760 -8.817 1.00 95.44 84 GLN A O 1
ATOM 656 N N . GLY A 1 85 ? -9.581 6.434 -9.253 1.00 96.75 85 GLY A N 1
ATOM 657 C CA . GLY A 1 85 ? -10.099 7.355 -8.247 1.00 96.75 85 GLY A CA 1
ATOM 658 C C . GLY A 1 85 ? -9.773 6.901 -6.827 1.00 96.75 85 GLY A C 1
ATOM 659 O O . GLY A 1 85 ? -9.308 7.702 -6.020 1.00 96.75 85 GLY A O 1
ATOM 660 N N . GLY A 1 86 ? -9.927 5.614 -6.515 1.00 96.00 86 GLY A N 1
ATOM 661 C CA . GLY A 1 86 ? -9.544 5.098 -5.203 1.00 96.00 86 GLY A CA 1
ATOM 662 C C . GLY A 1 86 ? -8.034 5.161 -4.956 1.00 96.00 86 GLY A C 1
ATOM 663 O O . GLY A 1 86 ? -7.618 5.571 -3.873 1.00 96.00 86 GLY A O 1
ATOM 664 N N . ALA A 1 87 ? -7.201 4.865 -5.959 1.00 95.81 87 ALA A N 1
ATOM 665 C CA . ALA A 1 87 ? -5.749 5.050 -5.861 1.00 95.81 87 ALA A CA 1
ATOM 666 C C . ALA A 1 87 ? -5.375 6.524 -5.620 1.00 95.81 87 ALA A C 1
ATOM 668 O O . ALA A 1 87 ? -4.522 6.838 -4.784 1.00 95.81 87 ALA A O 1
ATOM 669 N N . ALA A 1 88 ? -6.069 7.439 -6.302 1.00 97.31 88 ALA A N 1
ATOM 670 C CA . ALA A 1 88 ? -5.925 8.874 -6.112 1.00 97.31 88 ALA A CA 1
ATOM 671 C C . ALA A 1 88 ? -6.292 9.305 -4.688 1.00 97.31 88 ALA A C 1
ATOM 673 O O . ALA A 1 88 ? -5.549 10.068 -4.078 1.00 97.31 88 ALA A O 1
ATOM 674 N N . VAL A 1 89 ? -7.391 8.781 -4.135 1.00 96.81 89 VAL A N 1
ATOM 675 C CA . VAL A 1 89 ? -7.809 9.035 -2.747 1.00 96.81 89 VAL A CA 1
ATOM 676 C C . VAL A 1 89 ? -6.760 8.522 -1.764 1.00 96.81 89 VAL A C 1
ATOM 678 O O . VAL A 1 89 ? -6.443 9.214 -0.801 1.00 96.81 89 VAL A O 1
ATOM 681 N N . GLN A 1 90 ? -6.164 7.350 -1.996 1.00 94.69 90 GLN A N 1
ATOM 682 C CA . GLN A 1 90 ? -5.101 6.834 -1.125 1.00 94.69 90 GLN A CA 1
ATOM 683 C C . GLN A 1 90 ? -3.878 7.757 -1.095 1.00 94.69 90 GLN A C 1
ATOM 685 O O . GLN A 1 90 ? -3.376 8.084 -0.015 1.00 94.69 90 GLN A O 1
ATOM 690 N N . LEU A 1 91 ? -3.412 8.203 -2.266 1.00 95.44 91 LEU A N 1
ATOM 691 C CA . LEU A 1 91 ? -2.312 9.166 -2.368 1.00 95.44 91 LEU A CA 1
ATOM 692 C C . LEU A 1 91 ? -2.689 10.508 -1.740 1.00 95.44 91 LEU A C 1
ATOM 694 O O . LEU A 1 91 ? -1.917 11.050 -0.953 1.00 95.44 91 LEU A O 1
ATOM 698 N N . GLY A 1 92 ? -3.880 11.014 -2.051 1.00 96.19 92 GLY A N 1
ATOM 699 C CA . GLY A 1 92 ? -4.375 12.300 -1.583 1.00 96.19 92 GLY A CA 1
ATOM 700 C C . GLY A 1 92 ? -4.577 12.355 -0.078 1.00 96.19 92 GLY A C 1
ATOM 701 O O . GLY A 1 92 ? -4.174 13.324 0.549 1.00 96.19 92 GLY A O 1
ATOM 702 N N . VAL A 1 93 ? -5.105 11.299 0.543 1.00 94.75 93 VAL A N 1
ATOM 703 C CA . VAL A 1 93 ? -5.201 11.207 2.008 1.00 94.75 93 VAL A CA 1
ATOM 704 C C . VAL A 1 93 ? -3.810 11.152 2.634 1.00 94.75 93 VAL A C 1
ATOM 706 O O . VAL A 1 93 ? -3.548 11.873 3.593 1.00 94.75 93 VAL A O 1
ATOM 709 N N . ALA A 1 94 ? -2.890 10.345 2.098 1.00 93.38 94 ALA A N 1
ATOM 710 C CA . ALA A 1 94 ? -1.540 10.266 2.649 1.00 93.38 94 ALA A CA 1
ATOM 711 C C . ALA A 1 94 ? -0.810 11.619 2.558 1.00 93.38 94 ALA A C 1
ATOM 713 O O . ALA A 1 94 ? -0.301 12.119 3.558 1.00 93.38 94 ALA A O 1
ATOM 714 N N . LEU A 1 95 ? -0.781 12.242 1.383 1.00 96.06 95 LEU A N 1
ATOM 715 C CA . LEU A 1 95 ? -0.105 13.524 1.168 1.00 96.06 95 LEU A CA 1
ATOM 716 C C . LEU A 1 95 ? -0.832 14.683 1.867 1.00 96.06 95 LEU A C 1
ATOM 718 O O . LEU A 1 95 ? -0.201 15.453 2.587 1.00 96.06 95 LEU A O 1
ATOM 722 N N . GLY A 1 96 ? -2.157 14.724 1.760 1.00 96.19 96 GLY A N 1
ATOM 723 C CA . GLY A 1 96 ? -3.027 15.749 2.333 1.00 96.19 96 GLY A CA 1
ATOM 724 C C . GLY A 1 96 ? -2.947 15.862 3.843 1.00 96.19 96 GLY A C 1
ATOM 725 O O . GLY A 1 96 ? -3.006 16.959 4.395 1.00 96.19 96 GLY A O 1
ATOM 726 N N . VAL A 1 97 ? -2.773 14.732 4.534 1.00 95.06 97 VAL A N 1
ATOM 727 C CA . VAL A 1 97 ? -2.593 14.737 5.989 1.00 95.06 97 VAL A CA 1
ATOM 728 C C . VAL A 1 97 ? -1.303 15.454 6.370 1.00 95.06 97 VAL A C 1
ATOM 730 O O . VAL A 1 97 ? -1.327 16.315 7.247 1.00 95.06 97 VAL A O 1
ATOM 733 N N . ILE A 1 98 ? -0.177 15.153 5.716 1.00 95.44 98 ILE A N 1
ATOM 734 C CA . ILE A 1 98 ? 1.086 15.818 6.061 1.00 95.44 98 ILE A CA 1
ATOM 735 C C . ILE A 1 98 ? 1.100 17.283 5.608 1.00 95.44 98 ILE A C 1
ATOM 737 O O . ILE A 1 98 ? 1.535 18.146 6.370 1.00 95.44 98 ILE A O 1
ATOM 741 N N . THR A 1 99 ? 0.580 17.596 4.420 1.00 95.94 99 THR A N 1
ATOM 742 C CA . THR A 1 99 ? 0.526 18.972 3.898 1.00 95.94 99 THR A CA 1
ATOM 743 C C . THR A 1 99 ? -0.444 19.840 4.696 1.00 95.94 99 THR A C 1
ATOM 745 O O . THR A 1 99 ? -0.105 20.972 5.035 1.00 95.94 99 THR A O 1
ATOM 748 N N . GLY A 1 100 ? -1.591 19.295 5.104 1.00 95.50 100 GLY A N 1
ATOM 749 C CA . GLY A 1 100 ? -2.554 19.960 5.978 1.00 95.50 100 GLY A CA 1
ATOM 750 C C . GLY A 1 100 ? -2.019 20.210 7.389 1.00 95.50 100 GLY A C 1
ATOM 751 O O . GLY A 1 100 ? -2.207 21.296 7.934 1.00 95.50 100 GLY A O 1
ATOM 752 N N . LEU A 1 101 ? -1.293 19.255 7.981 1.00 93.75 101 LEU A N 1
ATOM 753 C CA . LEU A 1 101 ? -0.643 19.459 9.283 1.00 93.75 101 LEU A CA 1
ATOM 754 C C . LEU A 1 101 ? 0.477 20.508 9.210 1.00 93.75 101 LEU A C 1
ATOM 756 O O . LEU A 1 101 ? 0.607 21.335 10.114 1.00 93.75 101 LEU A O 1
ATOM 760 N N . LEU A 1 102 ? 1.256 20.519 8.124 1.00 93.19 102 LEU A N 1
ATOM 761 C CA . LEU A 1 102 ? 2.243 21.570 7.868 1.00 93.19 102 LEU A CA 1
ATOM 762 C C . LEU A 1 102 ? 1.569 22.934 7.692 1.00 93.19 102 LEU A C 1
ATOM 764 O O . LEU A 1 102 ? 2.027 23.909 8.281 1.00 93.19 102 LEU A O 1
ATOM 768 N N . ALA A 1 103 ? 0.462 23.005 6.951 1.00 92.38 103 ALA A N 1
ATOM 769 C CA . ALA A 1 103 ? -0.308 24.234 6.783 1.00 92.38 103 ALA A CA 1
ATOM 770 C C . ALA A 1 103 ? -0.866 24.740 8.124 1.00 92.38 103 ALA A C 1
ATOM 772 O O . ALA A 1 103 ? -0.773 25.932 8.416 1.00 92.38 103 ALA A O 1
ATOM 773 N N . ALA A 1 104 ? -1.345 23.840 8.989 1.00 90.50 104 ALA A N 1
ATOM 774 C CA . ALA A 1 104 ? -1.768 24.178 10.345 1.00 90.50 104 ALA A CA 1
ATOM 775 C C . ALA A 1 104 ? -0.621 24.775 11.178 1.00 90.50 104 ALA A C 1
ATOM 777 O O . ALA A 1 104 ? -0.804 25.798 11.841 1.00 90.50 104 ALA A O 1
ATOM 778 N N . ALA A 1 105 ? 0.573 24.175 11.117 1.00 88.19 105 ALA A N 1
ATOM 779 C CA . ALA A 1 105 ? 1.761 24.676 11.808 1.00 88.19 105 ALA A CA 1
ATOM 780 C C . ALA A 1 105 ? 2.232 26.032 11.251 1.00 88.19 105 ALA A C 1
ATOM 782 O O . ALA A 1 105 ? 2.593 26.932 12.012 1.00 88.19 105 ALA A O 1
ATOM 783 N N . VAL A 1 106 ? 2.184 26.209 9.929 1.00 87.69 106 VAL A N 1
ATOM 784 C CA . VAL A 1 106 ? 2.504 27.474 9.261 1.00 87.69 106 VAL A CA 1
ATOM 785 C C . VAL A 1 106 ? 1.520 28.569 9.666 1.00 87.69 106 VAL A C 1
ATOM 787 O O . VAL A 1 106 ? 1.950 29.664 10.024 1.00 87.69 106 VAL A O 1
ATOM 790 N N . GLU A 1 107 ? 0.213 28.299 9.677 1.00 83.56 107 GLU A N 1
ATOM 791 C CA . GLU A 1 107 ? -0.783 29.274 10.141 1.00 83.56 107 GLU A CA 1
ATOM 792 C C . GLU A 1 107 ? -0.619 29.595 11.635 1.00 83.56 107 GLU A C 1
ATOM 794 O O . GLU A 1 107 ? -0.816 30.749 12.020 1.00 83.56 107 GLU A O 1
ATOM 799 N N . ALA A 1 108 ? -0.185 28.635 12.462 1.00 82.00 108 ALA A N 1
ATOM 800 C CA . ALA A 1 108 ? 0.182 28.874 13.864 1.00 82.00 108 ALA A CA 1
ATOM 801 C C . ALA A 1 108 ? 1.300 29.895 13.990 1.00 82.00 108 ALA A C 1
ATOM 803 O O . ALA A 1 108 ? 1.187 30.901 14.697 1.00 82.00 108 ALA A O 1
ATOM 804 N N . PHE A 1 109 ? 2.371 29.654 13.245 1.00 80.19 109 PHE A N 1
ATOM 805 C CA . PHE A 1 109 ? 3.540 30.509 13.230 1.00 80.19 109 PHE A CA 1
ATOM 806 C C . PHE A 1 109 ? 3.223 31.903 12.666 1.00 80.19 109 PHE A C 1
ATOM 808 O O . PHE A 1 109 ? 3.568 32.922 13.269 1.00 80.19 109 PHE A O 1
ATOM 815 N N . LEU A 1 110 ? 2.488 31.972 11.553 1.00 79.62 110 LEU A N 1
ATOM 816 C CA . LEU A 1 110 ? 2.042 33.232 10.962 1.00 79.62 110 LEU A CA 1
ATOM 817 C C . LEU A 1 110 ? 1.077 33.991 11.874 1.00 79.62 110 LEU A C 1
ATOM 819 O O . LEU A 1 110 ? 1.103 35.218 11.875 1.00 79.62 110 LEU A O 1
ATOM 823 N N . GLY A 1 111 ? 0.251 33.305 12.665 1.00 72.50 111 GLY A N 1
ATOM 824 C CA . GLY A 1 111 ? -0.600 33.924 13.680 1.00 72.50 111 GLY A CA 1
ATOM 825 C C . GLY A 1 111 ? 0.203 34.639 14.770 1.00 72.50 111 GLY A C 1
ATOM 826 O O . GLY A 1 111 ? -0.156 35.742 15.188 1.00 72.50 111 GLY A O 1
ATOM 827 N N . ILE A 1 112 ? 1.334 34.058 15.184 1.00 68.81 112 ILE A N 1
ATOM 828 C CA . ILE A 1 112 ? 2.280 34.693 16.115 1.00 68.81 112 ILE A CA 1
ATOM 829 C C . ILE A 1 112 ? 2.924 35.923 15.461 1.00 68.81 112 ILE A C 1
ATOM 831 O O . ILE A 1 112 ? 2.979 36.988 16.078 1.00 68.81 112 ILE A O 1
ATOM 835 N N . LEU A 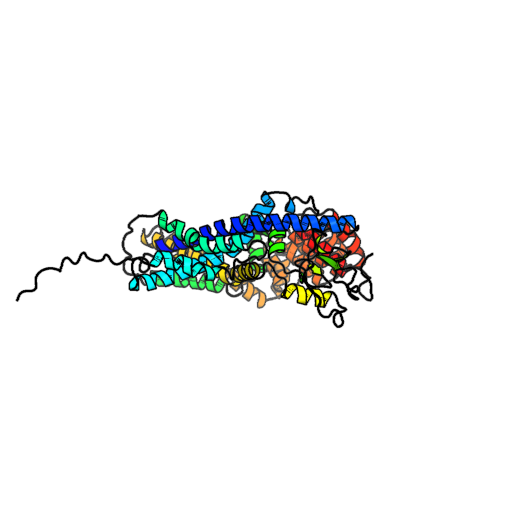1 113 ? 3.357 35.813 14.200 1.00 68.50 113 LEU A N 1
ATOM 836 C CA . LEU A 1 113 ? 3.982 36.918 13.463 1.00 68.50 113 LEU A CA 1
ATOM 837 C C . LEU A 1 113 ? 3.006 38.043 13.095 1.00 68.50 113 LEU A C 1
ATOM 839 O O . LEU A 1 113 ? 3.390 39.211 13.107 1.00 68.50 113 LEU A O 1
ATOM 843 N N . GLN A 1 114 ? 1.739 37.733 12.819 1.00 67.81 114 GLN A N 1
ATOM 844 C CA . GLN A 1 114 ? 0.691 38.714 12.511 1.00 67.81 114 GLN A CA 1
ATOM 845 C C . GLN A 1 114 ? 0.488 39.724 13.637 1.00 67.81 114 GLN A C 1
ATOM 847 O O . GLN A 1 114 ? 0.253 40.898 13.353 1.00 67.81 114 GLN A O 1
ATOM 852 N N . ARG A 1 115 ? 0.677 39.310 14.901 1.00 63.94 115 ARG A N 1
ATOM 853 C CA . ARG A 1 115 ? 0.686 40.230 16.055 1.00 63.94 115 ARG A CA 1
ATOM 854 C C . ARG A 1 115 ? 1.728 41.341 15.920 1.00 63.94 115 ARG A C 1
ATOM 856 O O . ARG A 1 115 ? 1.589 42.379 16.552 1.00 63.94 115 ARG A O 1
ATOM 863 N N . ARG A 1 116 ? 2.766 41.115 15.114 1.00 61.00 116 ARG A N 1
ATOM 864 C CA . ARG A 1 116 ? 3.918 41.998 14.943 1.00 61.00 116 ARG A CA 1
ATOM 865 C C . ARG A 1 116 ? 3.962 42.686 13.566 1.00 61.00 116 ARG A C 1
ATOM 867 O O . ARG A 1 116 ? 4.583 43.735 13.469 1.00 61.00 116 ARG A O 1
ATOM 874 N N . TRP A 1 117 ? 3.307 42.142 12.528 1.00 60.16 117 TRP A N 1
ATOM 875 C CA . TRP A 1 117 ? 3.461 42.595 11.125 1.00 60.16 117 TRP A CA 1
ATOM 876 C C . TRP A 1 117 ? 2.165 43.067 10.423 1.00 60.16 117 TRP A C 1
ATOM 878 O O . TRP A 1 117 ? 2.223 43.523 9.279 1.00 60.16 117 TRP A O 1
ATOM 888 N N . GLY A 1 118 ? 0.996 43.007 11.074 1.00 65.62 118 GLY A N 1
ATOM 889 C CA . GLY A 1 118 ? -0.245 43.608 10.554 1.00 65.62 118 GLY A CA 1
ATOM 890 C C . GLY A 1 118 ? -0.771 43.004 9.235 1.00 65.62 118 GLY A C 1
ATOM 891 O O . GLY A 1 118 ? -0.660 41.801 8.995 1.00 65.62 118 GLY A O 1
ATOM 892 N N . GLN A 1 119 ? -1.377 43.833 8.371 1.00 60.94 119 GLN A N 1
ATOM 893 C CA . GLN A 1 119 ? -2.163 43.411 7.191 1.00 60.94 119 GLN A CA 1
ATOM 894 C C . GLN A 1 119 ? -1.368 42.760 6.034 1.00 60.94 119 GLN A C 1
ATOM 896 O O . GLN A 1 119 ? -1.977 42.215 5.118 1.00 60.94 119 GLN A O 1
ATOM 901 N N . ARG A 1 120 ? -0.025 42.748 6.053 1.00 64.44 120 ARG A N 1
ATOM 902 C CA . ARG A 1 120 ? 0.804 42.150 4.974 1.00 64.44 120 ARG A CA 1
ATOM 903 C C . ARG A 1 120 ? 0.877 40.615 5.003 1.00 64.44 120 ARG A C 1
ATOM 905 O O . ARG A 1 120 ? 1.486 39.997 4.134 1.00 64.44 120 ARG A O 1
ATOM 912 N N . ALA A 1 121 ? 0.239 39.985 5.982 1.00 63.91 121 ALA A N 1
ATOM 913 C CA . ALA A 1 121 ? 0.284 38.544 6.204 1.00 63.91 121 ALA A CA 1
ATOM 914 C C . ALA A 1 121 ? -0.280 37.612 5.102 1.00 63.91 121 ALA A C 1
ATOM 916 O O . ALA A 1 121 ? 0.145 36.457 5.078 1.00 63.91 121 ALA A O 1
ATOM 917 N N . PRO A 1 122 ? -1.198 38.018 4.197 1.00 70.25 122 PRO A N 1
ATOM 918 C CA . PRO A 1 122 ? -1.708 37.125 3.152 1.00 70.25 122 PRO A CA 1
ATOM 919 C C . PRO A 1 122 ? -0.652 36.678 2.144 1.00 70.25 122 PRO A C 1
ATOM 921 O O . PRO A 1 122 ? -0.568 35.489 1.853 1.00 70.25 122 PRO A O 1
ATOM 924 N N . TRP A 1 123 ? 0.196 37.594 1.676 1.00 77.12 123 TRP A N 1
ATOM 925 C CA . TRP A 1 123 ? 1.229 37.292 0.680 1.00 77.12 123 TRP A CA 1
ATOM 926 C C . TRP A 1 123 ? 2.343 36.398 1.230 1.00 77.12 123 TRP A C 1
ATOM 928 O O . TRP A 1 123 ? 2.867 35.550 0.510 1.00 77.12 123 TRP A O 1
ATOM 938 N N . LEU A 1 124 ? 2.639 36.511 2.532 1.00 79.00 124 LEU A N 1
ATOM 939 C CA . LEU A 1 124 ? 3.597 35.638 3.218 1.00 79.00 124 LEU A CA 1
ATOM 940 C C . LEU A 1 124 ? 3.215 34.153 3.119 1.00 79.00 124 LEU A C 1
ATOM 942 O O . LEU A 1 124 ? 4.098 33.308 3.162 1.00 79.00 124 LEU A O 1
ATOM 946 N N . ARG A 1 125 ? 1.934 33.814 2.930 1.00 79.12 125 ARG A N 1
ATOM 947 C CA . ARG A 1 125 ? 1.485 32.417 2.787 1.00 79.12 125 ARG A CA 1
ATOM 948 C C . ARG A 1 125 ? 1.969 31.776 1.491 1.00 79.12 125 ARG A C 1
ATOM 950 O O . ARG A 1 125 ? 2.411 30.633 1.511 1.00 79.12 125 ARG A O 1
ATOM 957 N N . PHE A 1 126 ? 1.931 32.518 0.386 1.00 80.19 126 PHE A N 1
ATOM 958 C CA . PHE A 1 126 ? 2.419 32.037 -0.908 1.00 80.19 126 PHE A CA 1
ATOM 959 C C . PHE A 1 126 ? 3.942 31.920 -0.931 1.00 80.19 126 PHE A C 1
ATOM 961 O O . PHE A 1 126 ? 4.479 30.985 -1.516 1.00 80.19 126 PHE A O 1
ATOM 968 N N . LEU A 1 127 ? 4.640 32.802 -0.209 1.00 83.44 127 LEU A N 1
ATOM 969 C CA . LEU A 1 127 ? 6.092 32.711 -0.031 1.00 83.44 127 LEU A CA 1
ATOM 970 C C . LEU A 1 127 ? 6.525 31.455 0.745 1.00 83.44 127 LEU A C 1
ATOM 972 O O . LEU A 1 127 ? 7.677 31.046 0.637 1.00 83.44 127 LEU A O 1
ATOM 976 N N . LEU A 1 128 ? 5.610 30.819 1.485 1.00 85.19 128 LEU A N 1
ATOM 977 C CA . LEU A 1 128 ? 5.859 29.570 2.209 1.00 85.19 128 LEU A CA 1
ATOM 978 C C . LEU A 1 128 ? 5.466 28.313 1.417 1.00 85.19 128 LEU A C 1
ATOM 980 O O . LEU A 1 128 ? 5.725 27.208 1.888 1.00 85.19 128 LEU A O 1
ATOM 984 N N . ALA A 1 129 ? 4.922 28.450 0.201 1.00 86.69 129 ALA A N 1
ATOM 985 C CA . ALA A 1 129 ? 4.631 27.315 -0.679 1.00 86.69 129 ALA A CA 1
ATOM 986 C C . ALA A 1 129 ? 5.828 26.360 -0.912 1.00 86.69 129 ALA A C 1
ATOM 988 O O . ALA A 1 129 ? 5.615 25.143 -0.945 1.00 86.69 129 ALA A O 1
ATOM 989 N N . PRO A 1 130 ? 7.093 26.832 -0.989 1.00 94.12 130 PRO A N 1
ATOM 990 C CA . PRO A 1 130 ? 8.247 25.941 -1.112 1.00 94.12 130 PRO A CA 1
ATOM 991 C C . PRO A 1 130 ? 8.397 24.910 0.021 1.00 94.12 130 PRO A C 1
ATOM 993 O O . PRO A 1 130 ? 9.025 23.877 -0.195 1.00 94.12 130 PRO A O 1
ATOM 996 N N . ILE A 1 131 ? 7.799 25.135 1.200 1.00 94.38 131 ILE A N 1
ATOM 997 C CA . ILE A 1 131 ? 7.849 24.198 2.339 1.00 94.38 131 ILE A CA 1
ATOM 998 C C . ILE A 1 131 ? 7.119 22.879 2.031 1.00 94.38 131 ILE A C 1
ATOM 1000 O O . ILE A 1 131 ? 7.483 21.839 2.581 1.00 94.38 131 ILE A O 1
ATOM 1004 N N . TYR A 1 132 ? 6.130 22.886 1.131 1.00 94.81 132 TYR A N 1
ATOM 1005 C CA . TYR A 1 132 ? 5.355 21.686 0.785 1.00 94.81 132 TYR A CA 1
ATOM 1006 C C . TYR A 1 132 ? 6.022 20.829 -0.306 1.00 94.81 132 TYR A C 1
ATOM 1008 O O . TYR A 1 132 ? 5.810 19.615 -0.365 1.00 94.81 132 TYR A O 1
ATOM 1016 N N . LEU A 1 133 ? 6.877 21.423 -1.148 1.00 96.00 133 LEU A N 1
ATOM 1017 C CA . LEU A 1 133 ? 7.514 20.737 -2.283 1.00 96.00 133 LEU A CA 1
ATOM 1018 C C . LEU A 1 133 ? 8.325 19.483 -1.910 1.00 96.00 133 LEU A C 1
ATOM 1020 O O . LEU A 1 133 ? 8.224 18.495 -2.639 1.00 96.00 133 LEU A O 1
ATOM 1024 N N . PRO A 1 134 ? 9.062 19.423 -0.782 1.00 96.31 134 PRO A N 1
ATOM 1025 C CA . PRO A 1 134 ? 9.769 18.210 -0.365 1.00 96.31 134 PRO A CA 1
ATOM 1026 C C . PRO A 1 134 ? 8.878 16.978 -0.144 1.00 96.31 134 PRO A C 1
ATOM 1028 O O . PRO A 1 134 ? 9.420 15.874 -0.023 1.00 96.31 134 PRO A O 1
ATOM 1031 N N . PHE A 1 135 ? 7.555 17.164 -0.074 1.00 95.25 135 PHE A N 1
ATOM 1032 C CA . PHE A 1 135 ? 6.561 16.116 0.153 1.00 95.25 135 PHE A CA 1
ATOM 1033 C C . PHE A 1 135 ? 5.641 15.878 -1.052 1.00 95.25 135 PHE A C 1
ATOM 1035 O O . PHE A 1 135 ? 5.126 14.774 -1.186 1.00 95.25 135 PHE A O 1
ATOM 1042 N N . LEU A 1 136 ? 5.452 16.875 -1.924 1.00 95.06 136 LEU A N 1
ATOM 1043 C CA . LEU A 1 136 ? 4.522 16.808 -3.061 1.00 95.06 136 LEU A CA 1
ATOM 1044 C C . LEU A 1 136 ? 5.198 16.708 -4.432 1.00 95.06 136 LEU A C 1
ATOM 1046 O O . LEU A 1 136 ? 4.540 16.364 -5.408 1.00 95.06 136 LEU A O 1
ATOM 1050 N N . PHE A 1 137 ? 6.491 17.023 -4.541 1.00 97.31 137 PHE A N 1
ATOM 1051 C CA . PHE A 1 137 ? 7.115 17.168 -5.852 1.00 97.31 137 PHE A CA 1
ATOM 1052 C C . PHE A 1 137 ? 7.245 15.838 -6.608 1.00 97.31 137 PHE A C 1
ATOM 1054 O O . PHE A 1 137 ? 7.879 14.889 -6.141 1.00 97.31 137 PHE A O 1
ATOM 1061 N N . SER A 1 138 ? 6.690 15.807 -7.816 1.00 96.69 138 SER A N 1
ATOM 1062 C CA . SER A 1 138 ? 6.883 14.751 -8.804 1.00 96.69 138 SER A CA 1
ATOM 1063 C C . SER A 1 138 ? 7.537 15.333 -10.055 1.00 96.69 138 SER A C 1
ATOM 1065 O O . SER A 1 138 ? 7.031 16.295 -10.638 1.00 96.69 138 SER A O 1
ATOM 1067 N N . LYS A 1 139 ? 8.642 14.724 -10.505 1.00 94.75 139 LYS A N 1
ATOM 1068 C CA . LYS A 1 139 ? 9.288 15.076 -11.783 1.00 94.75 139 LYS A CA 1
ATOM 1069 C C . LYS A 1 139 ? 8.417 14.738 -12.993 1.00 94.75 139 LYS A C 1
ATOM 1071 O O . LYS A 1 139 ? 8.634 15.308 -14.053 1.00 94.75 139 LYS A O 1
ATOM 1076 N N . GLU A 1 140 ? 7.445 13.840 -12.849 1.00 93.12 140 GLU A N 1
ATOM 1077 C CA . GLU A 1 140 ? 6.516 13.502 -13.932 1.00 93.12 140 GLU A CA 1
ATOM 1078 C C . GLU A 1 140 ? 5.517 14.638 -14.169 1.00 93.12 140 GLU A C 1
ATOM 1080 O O . GLU A 1 140 ? 5.134 14.913 -15.305 1.00 93.12 140 GLU A O 1
ATOM 1085 N N . ALA A 1 141 ? 5.103 15.330 -13.107 1.00 96.06 141 ALA A N 1
ATOM 1086 C CA . ALA A 1 141 ? 4.139 16.425 -13.160 1.00 96.06 141 ALA A CA 1
ATOM 1087 C C . ALA A 1 141 ? 4.660 17.666 -12.403 1.00 96.06 141 ALA A C 1
ATOM 1089 O O . ALA A 1 141 ? 4.055 18.079 -11.407 1.00 96.06 141 ALA A O 1
ATOM 1090 N N . PRO A 1 142 ? 5.771 18.288 -12.849 1.00 96.19 142 PRO A N 1
ATOM 1091 C CA . PRO A 1 142 ? 6.452 19.327 -12.078 1.00 96.19 142 PRO A CA 1
ATOM 1092 C C . PRO A 1 142 ? 5.589 20.582 -11.926 1.00 96.19 142 PRO A C 1
ATOM 1094 O O . PRO A 1 142 ? 5.463 21.115 -10.825 1.00 96.19 142 PRO A O 1
ATOM 1097 N N . PHE A 1 143 ? 4.920 21.011 -13.001 1.00 96.81 143 PHE A N 1
ATOM 1098 C CA . PHE A 1 143 ? 4.008 22.157 -12.966 1.00 96.81 143 PHE A CA 1
ATOM 1099 C C . PHE A 1 143 ? 2.833 21.925 -12.011 1.00 96.81 143 PHE A C 1
ATOM 1101 O O . PHE A 1 143 ? 2.525 22.779 -11.184 1.00 96.81 143 PHE A O 1
ATOM 1108 N N . LEU A 1 144 ? 2.211 20.745 -12.075 1.00 96.56 144 LEU A N 1
ATOM 1109 C CA . LEU A 1 144 ? 1.085 20.415 -11.207 1.00 96.56 144 LEU A CA 1
ATOM 1110 C C . LEU A 1 144 ? 1.518 20.296 -9.740 1.00 96.56 144 LEU A C 1
ATOM 1112 O O . LEU A 1 144 ? 0.784 20.728 -8.858 1.00 96.56 144 LEU A O 1
ATOM 1116 N N . SER A 1 145 ? 2.726 19.790 -9.482 1.00 96.88 145 SER A N 1
ATOM 1117 C CA . SER A 1 145 ? 3.310 19.744 -8.136 1.00 96.88 145 SER A CA 1
ATOM 1118 C C . SER A 1 145 ? 3.493 21.147 -7.547 1.00 96.88 145 SER A C 1
ATOM 1120 O O . SER A 1 145 ? 3.147 21.387 -6.391 1.00 96.88 145 SER A O 1
ATOM 1122 N N . LEU A 1 146 ? 4.016 22.084 -8.350 1.00 96.44 146 LEU A N 1
ATOM 1123 C CA . LEU A 1 146 ? 4.167 23.491 -7.964 1.00 96.44 146 LEU A CA 1
ATOM 1124 C C . LEU A 1 146 ? 2.805 24.141 -7.707 1.00 96.44 146 LEU A C 1
ATOM 1126 O O . LEU A 1 146 ? 2.626 24.807 -6.689 1.00 96.44 146 LEU A O 1
ATOM 1130 N N . LEU A 1 147 ? 1.837 23.908 -8.597 1.00 96.31 147 LEU A N 1
ATOM 1131 C CA . LEU A 1 147 ? 0.478 24.418 -8.450 1.00 96.31 147 LEU A CA 1
ATOM 1132 C C . LEU A 1 147 ? -0.183 23.889 -7.171 1.00 96.31 147 LEU A C 1
ATOM 1134 O O . LEU A 1 147 ? -0.725 24.678 -6.405 1.00 96.31 147 LEU A O 1
ATOM 1138 N N . CYS A 1 148 ? -0.093 22.586 -6.892 1.00 96.31 148 CYS A N 1
ATOM 1139 C CA . CYS A 1 148 ? -0.661 22.004 -5.676 1.00 96.31 148 CYS A CA 1
ATOM 1140 C C . CYS A 1 148 ? -0.021 22.605 -4.423 1.00 96.31 148 CYS A C 1
ATOM 1142 O O . CYS A 1 148 ? -0.749 23.055 -3.545 1.00 96.31 148 CYS A O 1
ATOM 1144 N N . ALA A 1 149 ? 1.310 22.730 -4.377 1.00 95.88 149 ALA A N 1
ATOM 1145 C CA . ALA A 1 149 ? 2.008 23.365 -3.257 1.00 95.88 149 ALA A CA 1
ATOM 1146 C C . ALA A 1 149 ? 1.598 24.838 -3.043 1.00 95.88 149 ALA A C 1
ATOM 1148 O O . ALA A 1 149 ? 1.496 25.294 -1.903 1.00 95.88 149 ALA A O 1
ATOM 1149 N N . LEU A 1 150 ? 1.340 25.586 -4.123 1.00 95.19 150 LEU A N 1
ATOM 1150 C CA . LEU A 1 150 ? 0.834 26.964 -4.060 1.00 95.19 150 LEU A CA 1
ATOM 1151 C C . LEU A 1 150 ? -0.622 27.037 -3.582 1.00 95.19 150 LEU A C 1
ATOM 1153 O O . LEU A 1 150 ? -0.991 27.985 -2.889 1.00 95.19 150 LEU A O 1
ATOM 1157 N N . LEU A 1 151 ? -1.444 26.050 -3.943 1.00 95.56 151 LEU A N 1
ATOM 1158 C CA . LEU A 1 151 ? -2.853 25.970 -3.562 1.00 95.56 151 LEU A CA 1
ATOM 1159 C C . LEU A 1 151 ? -3.064 25.373 -2.162 1.00 95.56 151 LEU A C 1
ATOM 1161 O O . LEU A 1 151 ? -4.106 25.636 -1.565 1.00 95.56 151 LEU A O 1
ATOM 1165 N N . THR A 1 152 ? -2.101 24.632 -1.597 1.00 95.56 152 THR A N 1
ATOM 1166 C CA . THR A 1 152 ? -2.218 24.007 -0.265 1.00 95.56 152 THR A CA 1
ATOM 1167 C C . THR A 1 152 ? -2.660 24.993 0.827 1.00 95.56 152 THR A C 1
ATOM 1169 O O . THR A 1 152 ? -3.627 24.682 1.526 1.00 95.56 152 THR A O 1
ATOM 1172 N N . PRO A 1 153 ? -2.059 26.195 0.982 1.00 93.06 153 PRO A N 1
ATOM 1173 C CA . PRO A 1 153 ? -2.500 27.152 2.001 1.00 93.06 153 PRO A CA 1
ATOM 1174 C C . PRO A 1 153 ? -3.932 27.651 1.780 1.00 93.06 153 PRO A C 1
ATOM 1176 O O . PRO A 1 153 ? -4.648 27.920 2.743 1.00 93.06 153 PRO A O 1
ATOM 1179 N N . LEU A 1 154 ? -4.357 27.780 0.517 1.00 92.00 154 LEU A N 1
ATOM 1180 C CA . LEU A 1 154 ? -5.717 28.194 0.175 1.00 92.00 154 LEU A CA 1
ATOM 1181 C C . LEU A 1 154 ? -6.713 27.093 0.525 1.00 92.00 154 LEU A C 1
ATOM 1183 O O . LEU A 1 154 ? -7.678 27.365 1.235 1.00 92.00 154 LEU A O 1
ATOM 1187 N N . ALA A 1 155 ? -6.434 25.859 0.099 1.00 94.44 155 ALA A N 1
ATOM 1188 C CA . ALA A 1 155 ? -7.251 24.687 0.395 1.00 94.44 155 ALA A CA 1
ATOM 1189 C C . ALA A 1 155 ? -7.421 24.483 1.907 1.00 94.44 155 ALA A C 1
ATOM 1191 O O . ALA A 1 155 ? -8.540 24.295 2.383 1.00 94.44 155 ALA A O 1
ATOM 1192 N N . PHE A 1 156 ? -6.335 24.625 2.673 1.00 93.94 156 PHE A N 1
ATOM 1193 C CA . PHE A 1 156 ? -6.370 24.536 4.132 1.00 93.94 156 PHE A CA 1
ATOM 1194 C C . PHE A 1 156 ? -7.273 25.599 4.775 1.00 93.94 156 PHE A C 1
ATOM 1196 O O . PHE A 1 156 ? -7.914 25.350 5.793 1.00 93.94 156 PHE A O 1
ATOM 1203 N N . ARG A 1 157 ? -7.334 26.802 4.192 1.00 90.44 157 ARG A N 1
ATOM 1204 C CA . ARG A 1 157 ? -8.039 27.956 4.765 1.00 90.44 157 ARG A CA 1
ATOM 1205 C C . ARG A 1 157 ? -9.517 28.030 4.384 1.00 90.44 157 ARG A C 1
ATOM 1207 O O . ARG A 1 157 ? -10.239 28.802 5.011 1.00 90.44 157 ARG A O 1
ATOM 1214 N N . ILE A 1 158 ? -9.988 27.235 3.423 1.00 89.81 158 ILE A N 1
ATOM 1215 C CA . ILE A 1 158 ? -11.402 27.190 3.009 1.00 89.81 158 ILE A CA 1
ATOM 1216 C C . ILE A 1 158 ? -12.383 27.223 4.208 1.00 89.81 158 ILE A C 1
ATOM 1218 O O . ILE A 1 158 ? -13.298 28.050 4.194 1.00 89.81 158 ILE A O 1
ATOM 1222 N N . PRO A 1 159 ? -12.179 26.457 5.301 1.00 88.50 159 PRO A N 1
ATOM 1223 C CA . PRO A 1 159 ? -13.098 26.461 6.447 1.00 88.50 159 PRO A CA 1
ATOM 1224 C C . PRO A 1 159 ? -13.185 27.795 7.205 1.00 88.50 159 PRO A C 1
ATOM 1226 O O . PRO A 1 159 ? -14.165 28.040 7.900 1.00 88.50 159 PRO A O 1
ATOM 1229 N N . TRP A 1 160 ? -12.176 28.666 7.097 1.00 83.06 160 TRP A N 1
ATOM 1230 C CA . TRP A 1 160 ? -12.179 29.999 7.715 1.00 83.06 160 TRP A CA 1
ATOM 1231 C C . TRP A 1 160 ? -12.896 31.055 6.869 1.00 83.06 160 TRP A C 1
ATOM 1233 O O . TRP A 1 160 ? -13.113 32.155 7.367 1.00 83.06 160 TRP A O 1
ATOM 1243 N N . ILE A 1 161 ? -13.239 30.753 5.614 1.00 80.56 161 ILE A N 1
ATOM 1244 C CA . ILE A 1 161 ? -13.963 31.676 4.724 1.00 80.56 161 ILE A CA 1
ATOM 1245 C C . ILE A 1 161 ? -15.474 31.617 4.994 1.00 80.56 161 ILE A C 1
ATOM 1247 O O . ILE A 1 161 ? -16.163 32.621 4.848 1.00 80.56 161 ILE A O 1
ATOM 1251 N N . TRP A 1 162 ? -15.989 30.460 5.419 1.00 73.44 162 TRP A N 1
ATOM 1252 C CA . TRP A 1 162 ? -17.430 30.221 5.552 1.00 73.44 162 TRP A CA 1
ATOM 1253 C C . TRP A 1 162 ? -18.059 30.631 6.887 1.00 73.44 162 TRP A C 1
ATOM 1255 O O . TRP A 1 162 ? -19.282 30.640 6.990 1.00 73.44 162 TRP A O 1
ATOM 1265 N N . ASP A 1 163 ? -17.270 30.977 7.904 1.00 69.44 163 ASP A N 1
ATOM 1266 C CA . ASP A 1 163 ? -17.785 31.175 9.260 1.00 69.44 163 ASP A CA 1
ATOM 1267 C C . ASP A 1 163 ? -17.456 32.571 9.816 1.00 69.44 163 ASP A C 1
ATOM 1269 O O . ASP A 1 163 ? -16.355 32.821 10.314 1.00 69.44 163 ASP A O 1
ATOM 1273 N N . ASN A 1 164 ? -18.451 33.465 9.750 1.00 58.84 164 ASN A N 1
ATOM 1274 C CA . ASN A 1 164 ? -18.436 34.814 10.333 1.00 58.84 164 ASN A CA 1
ATOM 1275 C C . ASN A 1 164 ? -18.977 34.855 11.779 1.00 58.84 164 ASN A C 1
ATOM 1277 O O . ASN A 1 164 ? -19.133 35.937 12.341 1.00 58.84 164 ASN A O 1
ATOM 1281 N N . GLY A 1 165 ? -19.303 33.710 12.391 1.00 51.06 165 GLY A N 1
ATOM 1282 C CA . GLY A 1 165 ? -19.984 33.682 13.685 1.00 51.06 165 GLY A CA 1
ATOM 1283 C C . GLY A 1 165 ? -19.100 34.112 14.860 1.00 51.06 165 GLY A C 1
ATOM 1284 O O . GLY A 1 165 ? -18.061 33.501 15.140 1.00 51.06 165 GLY A O 1
ATOM 1285 N N . GLU A 1 166 ? -19.545 35.117 15.616 1.00 44.84 166 GLU A N 1
ATOM 1286 C CA . GLU A 1 166 ? -19.076 35.372 16.981 1.00 44.84 166 GLU A CA 1
ATOM 1287 C C . GLU A 1 166 ? -19.479 34.193 17.885 1.00 44.84 166 GLU A C 1
ATOM 1289 O O . GLU A 1 166 ? -20.573 33.651 17.765 1.00 44.84 166 GLU A O 1
ATOM 1294 N N . ILE A 1 167 ? -18.584 33.738 18.770 1.00 44.28 167 ILE A N 1
ATOM 1295 C CA . ILE A 1 167 ? -18.912 32.699 19.770 1.00 44.28 167 ILE A CA 1
ATOM 1296 C C . ILE A 1 167 ? -18.534 33.237 21.146 1.00 44.28 167 ILE A C 1
ATOM 1298 O O . ILE A 1 167 ? -17.541 33.964 21.255 1.00 44.28 167 ILE A O 1
ATOM 1302 N N . PRO A 1 168 ? -19.308 32.876 22.181 1.00 42.38 168 PRO A N 1
ATOM 1303 C CA . PRO A 1 168 ? -19.060 33.269 23.559 1.00 42.38 168 PRO A CA 1
ATOM 1304 C C . PRO A 1 168 ? -17.642 32.946 24.040 1.00 42.38 168 PRO A C 1
ATOM 1306 O O . PRO A 1 168 ? -17.025 31.950 23.666 1.00 42.38 168 PRO A O 1
ATOM 1309 N N . SER A 1 169 ? -17.132 33.814 24.909 1.00 43.12 169 SER A N 1
ATOM 1310 C CA . SER A 1 169 ? -15.791 33.713 25.469 1.00 43.12 169 SER A CA 1
ATOM 1311 C C . SER A 1 169 ? -15.623 32.479 26.372 1.00 43.12 169 SER A C 1
ATOM 1313 O O . SER A 1 169 ? -16.563 32.065 27.061 1.00 43.12 169 SER A O 1
ATOM 1315 N N . PRO A 1 170 ? -14.414 31.888 26.415 1.00 44.22 170 PRO A N 1
ATOM 1316 C CA . PRO A 1 170 ? -14.142 30.743 27.271 1.00 44.22 170 PRO A CA 1
ATOM 1317 C C . PRO A 1 170 ? -14.283 31.125 28.752 1.00 44.22 170 PRO A C 1
ATOM 1319 O O . PRO A 1 170 ? -13.652 32.068 29.236 1.00 44.22 170 PRO A O 1
ATOM 1322 N N . ARG A 1 171 ? -15.089 30.359 29.496 1.00 53.16 171 ARG A N 1
ATOM 1323 C CA . ARG A 1 171 ? -15.172 30.457 30.963 1.00 53.16 171 ARG A CA 1
ATOM 1324 C C . ARG A 1 171 ? -13.865 29.955 31.607 1.00 53.16 171 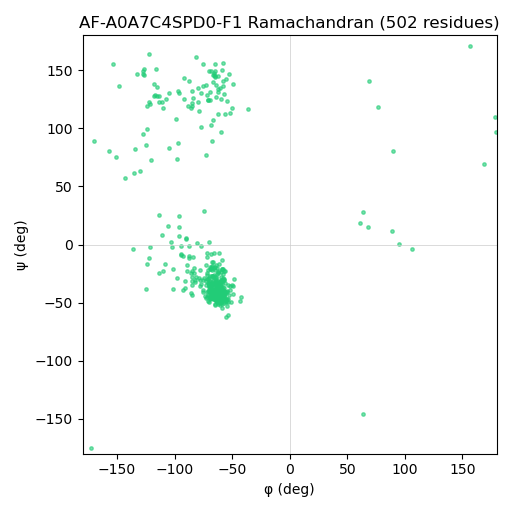ARG A C 1
ATOM 1326 O O . ARG A 1 171 ? -13.186 29.079 31.060 1.00 53.16 171 ARG A O 1
ATOM 1333 N N . LYS A 1 172 ? -13.504 30.525 32.770 1.00 58.34 172 LYS A N 1
ATOM 1334 C CA . LYS A 1 172 ? -12.318 30.139 33.568 1.00 58.34 172 LYS A CA 1
ATOM 1335 C C . LYS A 1 172 ? -12.270 28.617 33.767 1.00 58.34 172 LYS A C 1
ATOM 1337 O O . LYS A 1 172 ? -13.300 27.991 33.995 1.00 58.34 172 LYS A O 1
ATOM 1342 N N . GLY A 1 173 ? -11.076 28.040 33.635 1.00 55.50 173 GLY A N 1
ATOM 1343 C CA . GLY A 1 173 ? -10.893 26.592 33.591 1.00 55.50 173 GLY A CA 1
ATOM 1344 C C . GLY A 1 173 ? -11.104 25.883 34.921 1.00 55.50 173 GLY A C 1
ATOM 1345 O O . GLY A 1 173 ? -10.497 26.251 35.919 1.00 55.50 173 GLY A O 1
ATOM 1346 N N . ASP A 1 174 ? -11.939 24.847 34.886 1.00 65.81 174 ASP A N 1
ATOM 1347 C CA . ASP A 1 174 ? -12.142 23.868 35.955 1.00 65.81 174 ASP A CA 1
ATOM 1348 C C . ASP A 1 174 ? -10.964 22.862 35.960 1.00 65.81 174 ASP A C 1
ATOM 1350 O O . ASP A 1 174 ? -10.622 22.348 34.900 1.00 65.81 174 ASP A O 1
ATOM 1354 N N . PRO A 1 175 ? -10.296 22.554 37.085 1.00 69.00 175 PRO A N 1
ATOM 1355 C CA . PRO A 1 175 ? -9.211 21.564 37.132 1.00 69.00 175 PRO A CA 1
ATOM 1356 C C . PRO A 1 175 ? -9.620 20.156 36.658 1.00 69.00 175 PRO A C 1
ATOM 1358 O O . PRO A 1 175 ? -8.796 19.445 36.076 1.00 69.00 175 PRO A O 1
ATOM 1361 N N . VAL A 1 176 ? -10.893 19.769 36.811 1.00 65.81 176 VAL A N 1
ATOM 1362 C CA . VAL A 1 176 ? -11.423 18.495 36.284 1.00 65.81 176 VAL A CA 1
ATOM 1363 C C . VAL A 1 176 ? -11.367 18.471 34.746 1.00 65.81 176 VAL A C 1
ATOM 1365 O O . VAL A 1 176 ? -11.122 17.423 34.144 1.00 65.81 176 VAL A O 1
ATOM 1368 N N . ARG A 1 177 ? -11.486 19.647 34.107 1.00 63.62 177 ARG A N 1
ATOM 1369 C CA . ARG A 1 177 ? -11.355 19.868 32.653 1.00 63.62 177 ARG A CA 1
ATOM 1370 C C . ARG A 1 177 ? -9.987 19.443 32.130 1.00 63.62 177 ARG A C 1
ATOM 1372 O O . ARG A 1 177 ? -9.887 18.735 31.132 1.00 63.62 177 ARG A O 1
ATOM 1379 N N . THR A 1 178 ? -8.929 19.873 32.813 1.00 68.06 178 THR A N 1
ATOM 1380 C CA . THR A 1 178 ? -7.542 19.594 32.420 1.00 68.06 178 THR A CA 1
ATOM 1381 C C . THR A 1 178 ? -7.202 18.117 32.630 1.00 68.06 178 THR A C 1
ATOM 1383 O O . THR A 1 178 ? -6.476 17.534 31.826 1.00 68.06 178 THR A O 1
ATOM 1386 N N . GLY A 1 179 ? -7.781 17.492 33.663 1.00 72.31 179 GLY A N 1
ATOM 1387 C CA . GLY A 1 179 ? -7.609 16.068 33.954 1.00 72.31 179 GLY A CA 1
ATOM 1388 C C . GLY A 1 179 ? -8.201 15.146 32.883 1.00 72.31 179 GLY A C 1
ATOM 1389 O O . GLY A 1 179 ? -7.511 14.240 32.421 1.00 72.31 179 GLY A O 1
ATOM 1390 N N . LEU A 1 180 ? -9.441 15.392 32.437 1.00 68.00 180 LEU A N 1
ATOM 1391 C CA . LEU A 1 180 ? -10.097 14.557 31.416 1.00 68.00 180 LEU A CA 1
ATOM 1392 C C . LEU A 1 180 ? -9.384 14.648 30.056 1.00 68.00 180 LEU A C 1
ATOM 1394 O O . LEU A 1 180 ? -9.176 13.638 29.382 1.00 68.00 180 LEU A O 1
ATOM 1398 N N . PHE A 1 181 ? -8.962 15.859 29.681 1.00 68.38 181 PHE A N 1
ATOM 1399 C CA . PHE A 1 181 ? -8.176 16.098 28.474 1.00 68.38 181 PHE A CA 1
ATOM 1400 C C . PHE A 1 181 ? -6.814 15.394 28.532 1.00 68.38 181 PHE A C 1
ATOM 1402 O O . PHE A 1 181 ? -6.444 14.679 27.601 1.00 68.38 181 PHE A O 1
ATOM 1409 N N . GLY A 1 182 ? -6.094 15.548 29.649 1.00 73.38 182 GLY A N 1
ATOM 1410 C CA . GLY A 1 182 ? -4.824 14.863 29.881 1.00 73.38 182 GLY A CA 1
ATOM 1411 C C . GLY A 1 182 ? -4.968 13.342 29.813 1.00 73.38 182 GLY A C 1
ATOM 1412 O O . GLY A 1 182 ? -4.146 12.683 29.182 1.00 73.38 182 GLY A O 1
ATOM 1413 N N . LEU A 1 183 ? -6.046 12.785 30.374 1.00 73.88 183 LEU A N 1
ATOM 1414 C CA . LEU A 1 183 ? -6.326 11.351 30.326 1.00 73.88 183 LEU A CA 1
ATOM 1415 C C . LEU A 1 183 ? -6.549 10.851 28.892 1.00 73.88 183 LEU A C 1
ATOM 1417 O O . LEU A 1 183 ? -5.916 9.878 28.497 1.00 73.88 183 LEU A O 1
ATOM 1421 N N . LEU A 1 184 ? -7.401 11.508 28.095 1.00 70.69 184 LEU A N 1
ATOM 1422 C CA . LEU A 1 184 ? -7.629 11.130 26.691 1.00 70.69 184 LEU A CA 1
ATOM 1423 C C . LEU A 1 184 ? -6.343 11.214 25.863 1.00 70.69 184 LEU A C 1
ATOM 1425 O O . LEU A 1 184 ? -6.049 10.306 25.086 1.00 70.69 184 LEU A O 1
ATOM 1429 N N . PHE A 1 185 ? -5.554 12.270 26.065 1.00 74.56 185 PHE A N 1
ATOM 1430 C CA . PHE A 1 185 ? -4.268 12.438 25.396 1.00 74.56 185 PHE A CA 1
ATOM 1431 C C . PHE A 1 185 ? -3.283 11.320 25.764 1.00 74.56 185 PHE A C 1
ATOM 1433 O O . PHE A 1 185 ? -2.667 10.726 24.880 1.00 74.56 185 PHE A O 1
ATOM 1440 N N . VAL A 1 186 ? -3.174 10.981 27.054 1.00 77.25 186 VAL A N 1
ATOM 1441 C CA . VAL A 1 186 ? -2.324 9.883 27.540 1.00 77.25 186 VAL A CA 1
ATOM 1442 C C . VAL A 1 186 ? -2.814 8.533 27.024 1.00 77.25 186 VAL A C 1
ATOM 1444 O O . VAL A 1 186 ? -1.992 7.730 26.600 1.00 77.25 186 VAL A O 1
ATOM 1447 N N . LEU A 1 187 ? -4.125 8.276 27.003 1.00 72.50 187 LEU A N 1
ATOM 1448 C CA . LEU A 1 187 ? -4.693 7.021 26.500 1.00 72.50 187 LEU A CA 1
ATOM 1449 C C . LEU A 1 187 ? -4.424 6.834 25.005 1.00 72.50 187 LEU A C 1
ATOM 1451 O O . LEU A 1 187 ? -4.005 5.755 24.586 1.00 72.50 187 LEU A O 1
ATOM 1455 N N . VAL A 1 188 ? -4.607 7.885 24.200 1.00 73.25 188 VAL A N 1
ATOM 1456 C CA . VAL A 1 188 ? -4.303 7.832 22.764 1.00 73.25 188 VAL A CA 1
ATOM 1457 C C . VAL A 1 188 ? -2.800 7.717 22.539 1.00 73.25 188 VAL A C 1
ATOM 1459 O O . VAL A 1 188 ? -2.375 6.845 21.783 1.00 73.25 188 VAL A O 1
ATOM 1462 N N . GLY A 1 189 ? -1.983 8.491 23.255 1.00 72.81 189 GLY A N 1
ATOM 1463 C CA . GLY A 1 189 ? -0.526 8.361 23.229 1.00 72.81 189 GLY A CA 1
ATOM 1464 C C . GLY A 1 189 ? -0.060 6.944 23.577 1.00 72.81 189 GLY A C 1
ATOM 1465 O O . GLY A 1 189 ? 0.705 6.349 22.823 1.00 72.81 189 GLY A O 1
ATOM 1466 N N . ALA A 1 190 ? -0.583 6.355 24.652 1.00 70.62 190 ALA A N 1
ATOM 1467 C CA . ALA A 1 190 ? -0.278 4.990 25.071 1.00 70.62 190 ALA A CA 1
ATOM 1468 C C . ALA A 1 190 ? -0.725 3.947 24.035 1.00 70.62 190 ALA A C 1
ATOM 1470 O O . ALA A 1 190 ? 0.005 2.994 23.788 1.00 70.62 190 ALA A O 1
ATOM 1471 N N . SER A 1 191 ? -1.871 4.147 23.374 1.00 67.25 191 SER A N 1
ATOM 1472 C CA . SER A 1 191 ? -2.334 3.255 22.299 1.00 67.25 191 SER A CA 1
ATOM 1473 C C . SER A 1 191 ? -1.449 3.302 21.045 1.00 67.25 191 SER A C 1
ATOM 1475 O O . SER A 1 191 ? -1.356 2.317 20.309 1.00 67.25 191 SER A O 1
ATOM 1477 N N . LEU A 1 192 ? -0.769 4.431 20.815 1.00 69.81 192 LEU A N 1
ATOM 1478 C CA . LEU A 1 192 ? 0.214 4.587 19.743 1.00 69.81 192 LEU A CA 1
ATOM 1479 C C . LEU A 1 192 ? 1.561 3.943 20.112 1.00 69.81 192 LEU A C 1
ATOM 1481 O O . LEU A 1 192 ? 2.270 3.455 19.226 1.00 69.81 192 LEU A O 1
ATOM 1485 N N . VAL A 1 193 ? 1.906 3.872 21.404 1.00 65.44 193 VAL A N 1
ATOM 1486 C CA . VAL A 1 193 ? 3.102 3.167 21.892 1.00 65.44 193 VAL A CA 1
ATOM 1487 C C . VAL A 1 193 ? 2.945 1.661 21.646 1.00 65.44 193 VAL A C 1
ATOM 1489 O O . VAL A 1 193 ? 2.182 0.956 22.300 1.00 65.44 193 VAL A O 1
ATOM 1492 N N . GLY A 1 194 ? 3.695 1.146 20.670 1.00 62.78 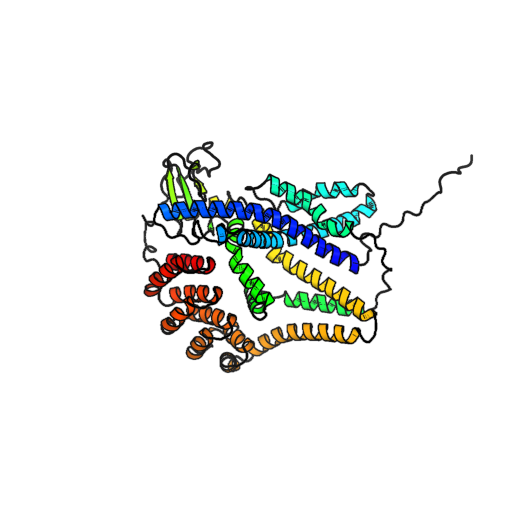194 GLY A N 1
ATOM 1493 C CA . GLY A 1 194 ? 3.627 -0.257 20.255 1.00 62.78 194 GLY A CA 1
ATOM 1494 C C . GLY A 1 194 ? 2.593 -0.550 19.163 1.00 62.78 194 GLY A C 1
ATOM 1495 O O . GLY A 1 194 ? 2.336 -1.731 18.886 1.00 62.78 194 GLY A O 1
ATOM 1496 N N . PHE A 1 195 ? 2.032 0.484 18.522 1.00 66.81 195 PHE A N 1
ATOM 1497 C CA . PHE A 1 195 ? 1.274 0.336 17.283 1.00 66.81 195 PHE A CA 1
ATOM 1498 C C . PHE A 1 195 ? 2.172 -0.271 16.200 1.00 66.81 195 PHE A C 1
ATOM 1500 O O . PHE A 1 195 ? 3.248 0.236 15.893 1.00 66.81 195 PHE A O 1
ATOM 1507 N N . SER A 1 196 ? 1.720 -1.372 15.604 1.00 73.50 196 SER A N 1
ATOM 1508 C CA . SER A 1 196 ? 2.330 -1.929 14.396 1.00 73.50 196 SER A CA 1
ATOM 1509 C C . SER A 1 196 ? 1.290 -1.902 13.279 1.00 73.50 196 SER A C 1
ATOM 1511 O O . SER A 1 196 ? 0.154 -2.300 13.559 1.00 73.50 196 SER A O 1
ATOM 1513 N N . PRO A 1 197 ? 1.646 -1.538 12.034 1.00 75.12 197 PRO A N 1
ATOM 1514 C CA . PRO A 1 197 ? 0.694 -1.480 10.922 1.00 75.12 197 PRO A CA 1
ATOM 1515 C C . PRO A 1 197 ? -0.115 -2.772 10.743 1.00 75.12 197 PRO A C 1
ATOM 1517 O O . PRO A 1 197 ? -1.323 -2.723 10.529 1.00 75.12 197 PRO A O 1
ATOM 1520 N N . HIS A 1 198 ? 0.528 -3.931 10.927 1.00 77.69 198 HIS A N 1
ATOM 1521 C CA . HIS A 1 198 ? -0.126 -5.241 10.864 1.00 77.69 198 HIS A CA 1
ATOM 1522 C C . HIS A 1 198 ? -1.219 -5.399 11.933 1.00 77.69 198 HIS A C 1
ATOM 1524 O O . HIS A 1 198 ? -2.358 -5.698 11.599 1.00 77.69 198 HIS A O 1
ATOM 1530 N N . ARG A 1 199 ? -0.921 -5.086 13.202 1.00 76.88 199 ARG A N 1
ATOM 1531 C CA . ARG A 1 199 ? -1.924 -5.105 14.288 1.00 76.88 199 ARG A CA 1
ATOM 1532 C C . ARG A 1 199 ? -3.042 -4.083 14.097 1.00 76.88 199 ARG A C 1
ATOM 1534 O O . ARG A 1 199 ? -4.179 -4.368 14.467 1.00 76.88 199 ARG A O 1
ATOM 1541 N N . GLY A 1 200 ? -2.728 -2.915 13.535 1.00 76.75 200 GLY A N 1
ATOM 1542 C CA . GLY A 1 200 ? -3.733 -1.918 13.171 1.00 76.75 200 GLY A CA 1
ATOM 1543 C C . GLY A 1 200 ? -4.736 -2.505 12.181 1.00 76.75 200 GLY A C 1
ATOM 1544 O O . GLY A 1 200 ? -5.927 -2.560 12.471 1.00 76.75 200 GLY A O 1
ATOM 1545 N N . ARG A 1 201 ? -4.236 -3.052 11.067 1.00 85.75 201 ARG A N 1
ATOM 1546 C CA . ARG A 1 201 ? -5.045 -3.751 10.057 1.00 85.75 201 ARG A CA 1
ATOM 1547 C C . ARG A 1 201 ? -5.872 -4.891 10.657 1.00 85.75 201 ARG A C 1
ATOM 1549 O O . ARG A 1 201 ? -7.062 -4.985 10.378 1.00 85.75 201 ARG A O 1
ATOM 1556 N N . ASP A 1 202 ? -5.264 -5.735 11.486 1.00 85.19 202 ASP A N 1
ATOM 1557 C CA . ASP A 1 202 ? -5.939 -6.915 12.040 1.00 85.19 202 ASP A CA 1
ATOM 1558 C C . ASP A 1 202 ? -7.078 -6.538 12.996 1.00 85.19 202 ASP A C 1
ATOM 1560 O O . ASP A 1 202 ? -8.086 -7.238 13.058 1.00 85.19 202 ASP A O 1
ATOM 1564 N N . THR A 1 203 ? -6.958 -5.396 13.681 1.00 81.81 203 THR A N 1
ATOM 1565 C CA . THR A 1 203 ? -8.051 -4.809 14.474 1.00 81.81 203 THR A CA 1
ATOM 1566 C C . THR A 1 203 ? -9.162 -4.244 13.586 1.00 81.81 203 THR A C 1
ATOM 1568 O O . THR A 1 203 ? -10.338 -4.408 13.896 1.00 81.81 203 THR A O 1
ATOM 1571 N N . LEU A 1 204 ? -8.815 -3.598 12.463 1.00 85.00 204 LEU A N 1
ATOM 1572 C CA . LEU A 1 204 ? -9.802 -3.035 11.527 1.00 85.00 204 LEU A CA 1
ATOM 1573 C C . LEU A 1 204 ? -10.721 -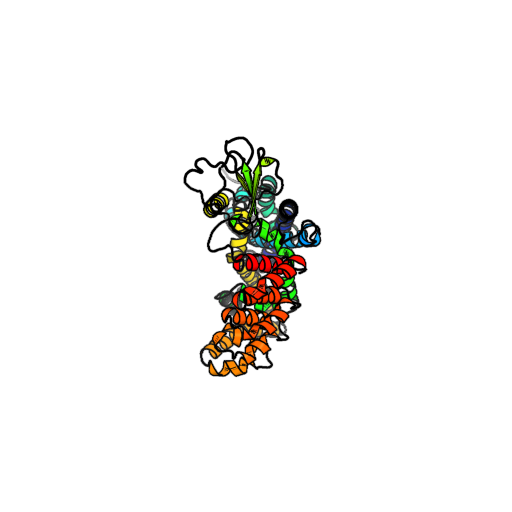4.110 10.927 1.00 85.00 204 LEU A C 1
ATOM 1575 O O . LEU A 1 204 ? -11.900 -3.866 10.695 1.00 85.00 204 LEU A O 1
ATOM 1579 N N . ILE A 1 205 ? -10.198 -5.314 10.714 1.00 87.81 205 ILE A N 1
ATOM 1580 C CA . ILE A 1 205 ? -10.916 -6.444 10.107 1.00 87.81 205 ILE A CA 1
ATOM 1581 C C . ILE A 1 205 ? -12.136 -6.919 10.927 1.00 87.81 205 ILE A C 1
ATOM 1583 O O . ILE A 1 205 ? -13.076 -7.502 10.365 1.00 87.81 205 ILE A O 1
ATOM 1587 N N . ASP A 1 206 ? -12.134 -6.672 12.240 1.00 83.00 206 ASP A N 1
ATOM 1588 C CA . ASP A 1 206 ? -13.166 -7.161 13.160 1.00 83.00 206 ASP A CA 1
ATOM 1589 C C . ASP A 1 206 ? -14.509 -6.435 13.025 1.00 83.00 206 ASP A C 1
ATOM 1591 O O . ASP A 1 206 ? -15.528 -6.968 13.461 1.00 83.00 206 ASP A O 1
ATOM 1595 N N . PHE A 1 207 ? -14.542 -5.252 12.404 1.00 85.44 207 PHE A N 1
ATOM 1596 C CA . PHE A 1 207 ? -15.768 -4.474 12.233 1.00 85.44 207 PHE A CA 1
ATOM 1597 C C . PHE A 1 207 ? -16.011 -4.088 10.762 1.00 85.44 207 PHE A C 1
ATOM 1599 O O . PHE A 1 207 ? -15.053 -3.924 10.003 1.00 85.44 207 PHE A O 1
ATOM 1606 N N . PRO A 1 208 ? -17.278 -3.919 10.326 1.00 88.19 208 PRO A N 1
ATOM 1607 C CA . PRO A 1 208 ? -17.617 -3.787 8.902 1.00 88.19 208 PRO A CA 1
ATOM 1608 C C . PRO A 1 208 ? -16.911 -2.631 8.179 1.00 88.19 208 PRO A C 1
ATOM 1610 O O . PRO A 1 208 ? -16.385 -2.803 7.078 1.00 88.19 208 PRO A O 1
ATOM 1613 N N . VAL A 1 209 ? -16.848 -1.458 8.816 1.00 87.69 209 VAL A N 1
ATOM 1614 C CA . VAL A 1 209 ? -16.203 -0.268 8.237 1.00 87.69 209 VAL A CA 1
ATOM 1615 C C . VAL A 1 209 ? -14.696 -0.476 8.095 1.00 87.69 209 VAL A C 1
ATOM 1617 O O . VAL A 1 209 ? -14.128 -0.191 7.046 1.00 87.69 209 VAL A O 1
ATOM 1620 N N . GLY A 1 210 ? -14.038 -1.022 9.119 1.00 86.69 210 GLY A N 1
ATOM 1621 C CA . GLY A 1 210 ? -12.600 -1.266 9.090 1.00 86.69 210 GLY A CA 1
ATOM 1622 C C . GLY A 1 210 ? -12.227 -2.331 8.062 1.00 86.69 210 GLY A C 1
ATOM 1623 O O . GLY A 1 210 ? -11.262 -2.149 7.323 1.00 86.69 210 GLY A O 1
ATOM 1624 N N . ARG A 1 211 ? -13.042 -3.384 7.920 1.00 88.19 211 ARG A N 1
ATOM 1625 C CA . ARG A 1 211 ? -12.890 -4.368 6.841 1.00 88.19 211 ARG A CA 1
ATOM 1626 C C . ARG A 1 211 ? -13.008 -3.720 5.464 1.00 88.19 211 ARG A C 1
ATOM 1628 O O . ARG A 1 211 ? -12.186 -4.007 4.603 1.00 88.19 211 ARG A O 1
ATOM 1635 N N . SER A 1 212 ? 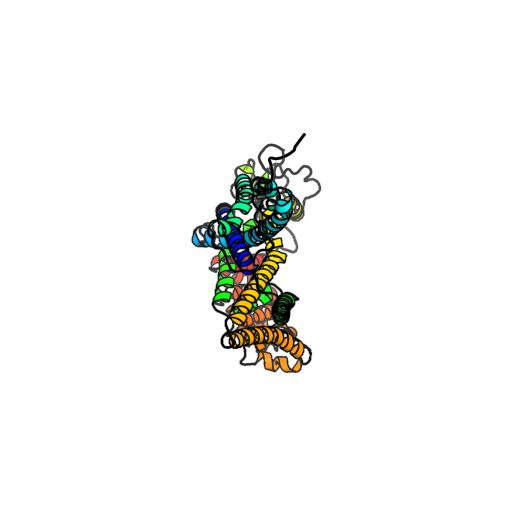-13.966 -2.812 5.284 1.00 90.81 212 SER A N 1
ATOM 1636 C CA . SER A 1 212 ? -14.134 -2.066 4.029 1.00 90.81 212 SER A CA 1
ATOM 1637 C C . SER A 1 212 ? -12.912 -1.194 3.720 1.00 90.81 212 SER A C 1
ATOM 1639 O O . SER A 1 212 ? -12.457 -1.168 2.583 1.00 90.81 212 SER A O 1
ATOM 1641 N N . ILE A 1 213 ? -12.316 -0.550 4.732 1.00 89.69 213 ILE A N 1
ATOM 1642 C CA . ILE A 1 213 ? -11.065 0.217 4.584 1.00 89.69 213 ILE A CA 1
ATOM 1643 C C . ILE A 1 213 ? -9.904 -0.697 4.172 1.00 89.69 213 ILE A C 1
ATOM 1645 O O . ILE A 1 213 ? -9.121 -0.344 3.291 1.00 89.69 213 ILE A O 1
ATOM 1649 N N . VAL A 1 214 ? -9.781 -1.872 4.793 1.00 90.12 214 VAL A N 1
ATOM 1650 C CA . VAL A 1 214 ? -8.731 -2.844 4.455 1.00 90.12 214 VAL A CA 1
ATOM 1651 C C . VAL A 1 214 ? -8.921 -3.386 3.036 1.00 90.12 214 VAL A C 1
ATOM 1653 O O . VAL A 1 214 ? -7.945 -3.467 2.292 1.00 90.12 214 VAL A O 1
ATOM 1656 N N . HIS A 1 215 ? -10.153 -3.708 2.636 1.00 90.19 215 HIS A N 1
ATOM 1657 C CA . HIS A 1 215 ? -10.465 -4.134 1.271 1.00 90.19 215 HIS A CA 1
ATOM 1658 C C . HIS A 1 215 ? -10.119 -3.037 0.264 1.00 90.19 215 HIS A C 1
ATOM 1660 O O . HIS A 1 215 ? -9.324 -3.266 -0.643 1.00 90.19 215 HIS A O 1
ATOM 1666 N N . PHE A 1 216 ? -10.614 -1.818 0.503 1.00 92.06 216 PHE A N 1
ATOM 1667 C CA . PHE A 1 216 ? -10.311 -0.642 -0.305 1.00 92.06 216 PHE A CA 1
ATOM 1668 C C . PHE A 1 216 ? -8.802 -0.437 -0.461 1.00 92.06 216 PHE A C 1
ATOM 1670 O O . PHE A 1 216 ? -8.333 -0.188 -1.571 1.00 92.06 216 PHE A O 1
ATOM 1677 N N . TYR A 1 217 ? -8.035 -0.591 0.627 1.00 90.12 217 TYR A N 1
ATOM 1678 C CA . TYR A 1 217 ? -6.579 -0.529 0.588 1.00 90.12 217 TYR A CA 1
ATOM 1679 C C . TYR A 1 217 ? -6.017 -1.525 -0.429 1.00 90.12 217 TYR A C 1
ATOM 1681 O O . TYR A 1 217 ? -5.423 -1.102 -1.417 1.00 90.12 217 TYR A O 1
ATOM 1689 N N . TYR A 1 218 ? -6.228 -2.829 -0.246 1.00 88.44 218 TYR A N 1
ATOM 1690 C CA . TYR A 1 218 ? -5.613 -3.838 -1.118 1.00 88.44 218 TYR A CA 1
ATOM 1691 C C . TYR A 1 218 ? -6.122 -3.794 -2.558 1.00 88.44 218 TYR A C 1
ATOM 1693 O O . TYR A 1 218 ? -5.364 -4.075 -3.480 1.00 88.44 218 TYR A O 1
ATOM 1701 N N . GLU A 1 219 ? -7.369 -3.397 -2.762 1.00 90.62 219 GLU A N 1
ATOM 1702 C CA . GLU A 1 219 ? -7.994 -3.328 -4.076 1.00 90.62 219 GLU A CA 1
ATOM 1703 C C . GLU A 1 219 ? -7.505 -2.123 -4.902 1.00 90.62 219 GLU A C 1
ATOM 1705 O O . GLU A 1 219 ? -7.203 -2.270 -6.083 1.00 90.62 219 GLU A O 1
ATOM 1710 N N . HIS A 1 220 ? -7.332 -0.953 -4.276 1.00 91.31 220 HIS A N 1
ATOM 1711 C CA . HIS A 1 220 ? -7.009 0.305 -4.968 1.00 91.31 220 HIS A CA 1
ATOM 1712 C C . HIS A 1 220 ? -5.533 0.729 -4.840 1.00 91.31 220 HIS A C 1
ATOM 1714 O O . HIS A 1 220 ? -5.125 1.757 -5.377 1.00 91.31 220 HIS A O 1
ATOM 1720 N N . THR A 1 221 ? -4.695 -0.078 -4.179 1.00 90.44 221 THR A N 1
ATOM 1721 C CA . THR A 1 221 ? -3.258 0.206 -4.015 1.00 90.44 221 THR A CA 1
ATOM 1722 C C . THR A 1 221 ? -2.378 0.068 -5.268 1.00 90.44 221 THR A C 1
ATOM 1724 O O . THR A 1 221 ? -1.341 0.723 -5.260 1.00 90.44 221 THR A O 1
ATOM 1727 N N . PRO A 1 222 ? -2.658 -0.702 -6.343 1.00 91.56 222 PRO A N 1
ATOM 1728 C CA . PRO A 1 222 ? -1.607 -1.023 -7.320 1.00 91.56 222 PRO A CA 1
ATOM 1729 C C . PRO A 1 222 ? -1.022 0.216 -8.013 1.00 91.56 222 PRO A C 1
ATOM 1731 O O . PRO A 1 222 ? 0.198 0.340 -8.124 1.00 91.56 222 PRO A O 1
ATOM 1734 N N . LEU A 1 223 ? -1.869 1.174 -8.399 1.00 93.56 223 LEU A N 1
ATOM 1735 C CA . LEU A 1 223 ? -1.430 2.429 -9.015 1.00 93.56 223 LEU A CA 1
ATOM 1736 C C . LEU A 1 223 ? -0.702 3.331 -8.013 1.00 93.56 223 LEU A C 1
ATOM 1738 O O . LEU A 1 223 ? 0.396 3.811 -8.295 1.00 93.56 223 LEU A O 1
ATOM 1742 N N . ALA A 1 224 ? -1.266 3.506 -6.814 1.00 93.19 224 ALA A N 1
ATOM 1743 C CA . ALA A 1 224 ? -0.636 4.282 -5.749 1.00 93.19 224 ALA A CA 1
ATOM 1744 C C . ALA A 1 224 ? 0.725 3.691 -5.342 1.00 93.19 224 ALA A C 1
ATOM 1746 O O . ALA A 1 224 ? 1.694 4.424 -5.151 1.00 93.19 224 ALA A O 1
ATOM 1747 N N . ALA A 1 225 ? 0.827 2.362 -5.272 1.00 92.06 225 ALA A N 1
ATOM 1748 C CA . ALA A 1 225 ? 2.060 1.633 -5.025 1.00 92.06 225 ALA A CA 1
ATOM 1749 C C . ALA A 1 225 ? 3.071 1.867 -6.144 1.00 92.06 225 ALA A C 1
ATOM 1751 O O . ALA A 1 225 ? 4.229 2.135 -5.846 1.00 92.06 225 ALA A O 1
ATOM 1752 N N . HIS A 1 226 ? 2.658 1.820 -7.410 1.00 94.56 226 HIS A N 1
ATOM 1753 C CA . HIS A 1 226 ? 3.559 2.064 -8.533 1.00 94.56 226 HIS A CA 1
ATOM 1754 C C . HIS A 1 226 ? 4.112 3.501 -8.543 1.00 94.56 226 HIS A C 1
ATOM 1756 O O . HIS A 1 226 ? 5.285 3.691 -8.852 1.00 94.56 226 HIS A O 1
ATOM 1762 N N . VAL A 1 227 ? 3.318 4.499 -8.129 1.00 94.56 227 VAL A N 1
ATOM 1763 C CA . VAL A 1 227 ? 3.779 5.891 -7.935 1.00 94.56 227 VAL A CA 1
ATOM 1764 C C . VAL A 1 227 ? 4.884 5.965 -6.878 1.00 94.56 227 VAL A C 1
ATOM 1766 O O . VAL A 1 227 ? 5.904 6.632 -7.062 1.00 94.56 227 VAL A O 1
ATOM 1769 N N . ILE A 1 228 ? 4.679 5.296 -5.739 1.00 93.88 228 ILE A N 1
ATOM 1770 C CA . ILE A 1 228 ? 5.555 5.426 -4.568 1.00 93.88 228 ILE A CA 1
ATOM 1771 C C . ILE A 1 228 ? 6.652 4.372 -4.497 1.00 93.88 228 ILE A C 1
ATOM 1773 O O . ILE A 1 228 ? 7.497 4.484 -3.618 1.00 93.88 228 ILE A O 1
ATOM 1777 N N . GLN A 1 229 ? 6.670 3.334 -5.324 1.00 92.56 229 GLN A N 1
ATOM 1778 C CA . GLN A 1 229 ? 7.722 2.323 -5.283 1.00 92.56 229 GLN A CA 1
ATOM 1779 C C . GLN A 1 229 ? 8.922 2.786 -6.115 1.00 92.56 229 GLN A C 1
ATOM 1781 O O . GLN A 1 229 ? 8.750 3.227 -7.247 1.00 92.56 229 GLN A O 1
ATOM 1786 N N . PRO A 1 230 ? 10.159 2.703 -5.588 1.00 92.19 230 PRO A N 1
ATOM 1787 C CA . PRO A 1 230 ? 11.333 2.898 -6.428 1.00 92.19 230 PRO A CA 1
ATOM 1788 C C . PRO A 1 230 ? 11.419 1.795 -7.469 1.00 92.19 230 PRO A C 1
ATOM 1790 O O . PRO A 1 230 ? 11.001 0.661 -7.208 1.00 92.19 230 PRO A O 1
ATOM 1793 N N . LEU A 1 231 ? 12.100 2.108 -8.572 1.00 90.88 231 LEU A N 1
ATOM 1794 C CA . LEU A 1 231 ? 12.377 1.181 -9.662 1.00 90.88 231 LEU A CA 1
ATOM 1795 C C . LEU A 1 231 ? 12.812 -0.193 -9.144 1.00 90.88 231 LEU A C 1
ATOM 1797 O O . LEU A 1 231 ? 12.213 -1.188 -9.527 1.00 90.88 231 LEU A O 1
ATOM 1801 N N . ARG A 1 232 ? 13.771 -0.269 -8.210 1.00 89.50 232 ARG A N 1
ATOM 1802 C CA . ARG A 1 232 ? 14.286 -1.551 -7.685 1.00 89.50 232 ARG A CA 1
ATOM 1803 C C . ARG A 1 232 ? 13.236 -2.455 -7.017 1.00 89.50 232 ARG A C 1
ATOM 1805 O O . ARG A 1 232 ? 13.406 -3.672 -7.023 1.00 89.50 232 ARG A O 1
ATOM 1812 N N . HIS A 1 233 ? 12.165 -1.892 -6.450 1.00 90.12 233 HIS A N 1
ATOM 1813 C CA . HIS A 1 233 ? 11.141 -2.643 -5.706 1.00 90.12 233 HIS A CA 1
ATOM 1814 C C . HIS A 1 233 ? 9.946 -3.087 -6.559 1.00 90.12 233 HIS A C 1
ATOM 1816 O O . HIS A 1 233 ? 9.155 -3.916 -6.094 1.00 90.12 233 HIS A O 1
ATOM 1822 N N . LEU A 1 234 ? 9.839 -2.593 -7.798 1.00 90.25 234 LEU A N 1
ATOM 1823 C CA . LEU A 1 234 ? 8.828 -3.045 -8.750 1.00 90.25 234 LEU A CA 1
ATOM 1824 C C . LEU A 1 234 ? 8.999 -4.543 -9.036 1.00 90.25 234 LEU A C 1
ATOM 1826 O O . LEU A 1 234 ? 10.117 -5.011 -9.263 1.00 90.25 234 LEU A O 1
ATOM 1830 N N . ALA A 1 235 ? 7.897 -5.291 -9.039 1.00 89.06 235 ALA A N 1
ATOM 1831 C CA . ALA A 1 235 ? 7.928 -6.721 -9.340 1.00 89.06 235 ALA A CA 1
ATOM 1832 C C . ALA A 1 235 ? 8.314 -6.979 -10.802 1.00 89.06 235 ALA A C 1
ATOM 1834 O O . ALA A 1 235 ? 9.215 -7.769 -11.062 1.00 89.06 235 ALA A O 1
ATOM 1835 N N . GLN A 1 236 ? 7.684 -6.252 -11.730 1.00 92.75 236 GLN A N 1
ATOM 1836 C CA . GLN A 1 236 ? 7.946 -6.338 -13.165 1.00 92.75 236 GLN A CA 1
ATOM 1837 C C . GLN A 1 236 ? 8.510 -5.025 -13.705 1.00 92.75 236 GLN A C 1
ATOM 1839 O O . GLN A 1 236 ? 7.926 -3.952 -13.486 1.00 92.75 236 GLN A O 1
ATOM 1844 N N . LYS A 1 237 ? 9.646 -5.115 -14.403 1.00 93.56 237 LYS A N 1
ATOM 1845 C CA . LYS A 1 237 ? 10.391 -3.970 -14.950 1.00 93.56 237 LYS A CA 1
ATOM 1846 C C . LYS A 1 237 ? 10.766 -4.233 -16.404 1.00 93.56 237 LYS A C 1
ATOM 1848 O O . LYS A 1 237 ? 11.074 -5.366 -16.752 1.00 93.56 237 LYS A O 1
ATOM 1853 N N . VAL A 1 238 ? 10.798 -3.181 -17.210 1.00 95.44 238 VAL A N 1
ATOM 1854 C CA . VAL A 1 238 ? 11.377 -3.216 -18.560 1.00 95.44 238 VAL A CA 1
ATOM 1855 C C . VAL A 1 238 ? 12.600 -2.321 -18.563 1.00 95.44 238 VAL A C 1
ATOM 1857 O O . VAL A 1 238 ? 12.489 -1.140 -18.228 1.00 95.44 238 VAL A O 1
ATOM 1860 N N . ILE A 1 239 ? 13.748 -2.880 -18.915 1.00 94.12 239 ILE A N 1
ATOM 1861 C CA . ILE A 1 239 ? 14.996 -2.148 -19.079 1.00 94.12 239 ILE A CA 1
ATOM 1862 C C . ILE A 1 239 ? 15.313 -2.132 -20.563 1.00 94.12 239 ILE A C 1
ATOM 1864 O O . ILE A 1 239 ? 15.486 -3.182 -21.176 1.00 94.12 239 ILE A O 1
ATOM 1868 N N . VAL A 1 240 ? 15.348 -0.938 -21.138 1.00 93.75 240 VAL A N 1
ATOM 1869 C CA . VAL A 1 240 ? 15.685 -0.750 -22.546 1.00 93.75 240 VAL A CA 1
ATOM 1870 C C . VAL A 1 240 ? 17.092 -0.196 -22.610 1.00 93.75 240 VAL A C 1
ATOM 1872 O O . VAL A 1 240 ? 17.411 0.755 -21.899 1.00 93.75 240 VAL A O 1
ATOM 1875 N N . GLN A 1 241 ? 17.938 -0.794 -23.433 1.00 92.12 241 GLN A N 1
ATOM 1876 C CA . GLN A 1 241 ? 19.316 -0.370 -23.608 1.00 92.12 241 GLN A CA 1
ATOM 1877 C C . GLN A 1 241 ? 19.646 -0.158 -25.077 1.00 92.12 241 GLN A C 1
ATOM 1879 O O . GLN A 1 241 ? 19.102 -0.838 -25.948 1.00 92.12 241 GLN A O 1
ATOM 1884 N N . SER A 1 242 ? 20.565 0.771 -25.333 1.00 90.81 242 SER A N 1
ATOM 1885 C CA . SER A 1 242 ? 21.220 0.861 -26.634 1.00 90.81 242 SER A CA 1
ATOM 1886 C C . SER A 1 242 ? 21.912 -0.463 -26.951 1.00 90.81 242 SER A C 1
ATOM 1888 O O . SER A 1 242 ? 22.574 -1.049 -26.095 1.00 90.81 242 SER A O 1
ATOM 1890 N N . ASP A 1 243 ? 21.765 -0.925 -28.185 1.00 90.00 243 ASP A N 1
ATOM 1891 C CA . ASP A 1 243 ? 22.491 -2.066 -28.750 1.00 90.00 243 ASP A CA 1
ATOM 1892 C C . ASP A 1 243 ? 24.021 -1.885 -28.743 1.00 90.00 243 ASP A C 1
ATOM 1894 O O . ASP A 1 243 ? 24.761 -2.867 -28.733 1.00 90.00 243 ASP A O 1
ATOM 1898 N N . LYS A 1 244 ? 24.502 -0.638 -28.659 1.00 87.69 244 LYS A N 1
ATOM 1899 C CA . LYS A 1 244 ? 25.916 -0.299 -28.447 1.00 87.69 244 LYS A CA 1
ATOM 1900 C C . LYS A 1 244 ? 26.426 -0.666 -27.045 1.00 87.69 244 LYS A C 1
ATOM 1902 O O . LYS A 1 244 ? 27.638 -0.714 -26.832 1.00 87.69 244 LYS A O 1
ATOM 1907 N N . LEU A 1 245 ? 25.538 -0.867 -26.066 1.00 86.50 245 LEU A N 1
ATOM 1908 C CA . LEU A 1 245 ? 25.915 -1.221 -24.696 1.00 86.50 245 LEU A CA 1
ATOM 1909 C C . LEU A 1 245 ? 26.053 -2.743 -24.538 1.00 86.50 245 LEU A C 1
ATOM 1911 O O . LEU A 1 245 ? 25.221 -3.499 -25.043 1.00 86.50 245 LEU A O 1
ATOM 1915 N N . PRO A 1 246 ? 27.057 -3.221 -23.782 1.00 84.12 246 PRO A N 1
ATOM 1916 C CA . PRO A 1 246 ? 27.189 -4.645 -23.507 1.00 84.12 246 PRO A CA 1
ATOM 1917 C C . PRO A 1 246 ? 26.016 -5.152 -22.655 1.00 84.12 246 PRO A C 1
ATOM 1919 O O . PRO A 1 246 ? 25.515 -4.458 -21.768 1.00 84.12 246 PRO A O 1
ATOM 1922 N N . HIS A 1 247 ? 25.594 -6.395 -22.891 1.00 82.44 247 HIS A N 1
ATOM 1923 C CA . HIS A 1 247 ? 24.580 -7.034 -22.056 1.00 82.44 247 HIS A CA 1
ATOM 1924 C C . HIS A 1 247 ? 25.100 -7.288 -20.626 1.00 82.44 247 HIS A C 1
ATOM 1926 O O . HIS A 1 247 ? 26.247 -7.715 -20.458 1.00 82.44 247 HIS A O 1
ATOM 1932 N N . PRO A 1 248 ? 24.273 -7.077 -19.582 1.00 82.38 248 PRO A N 1
ATOM 1933 C CA . PRO A 1 248 ? 24.661 -7.395 -18.212 1.00 82.38 248 PRO A CA 1
ATOM 1934 C C . PRO A 1 248 ? 24.857 -8.904 -18.034 1.00 82.38 248 PRO A C 1
ATOM 1936 O O . PRO A 1 248 ? 24.092 -9.707 -18.563 1.00 82.38 248 PRO A O 1
ATOM 1939 N N . THR A 1 249 ? 25.830 -9.302 -17.215 1.00 80.19 249 THR A N 1
ATOM 1940 C CA . THR A 1 249 ? 26.094 -10.718 -16.912 1.00 80.19 249 THR A CA 1
ATOM 1941 C C . THR A 1 249 ? 25.061 -11.316 -15.962 1.00 80.19 249 THR A C 1
ATOM 1943 O O . THR A 1 249 ? 24.788 -12.513 -16.017 1.00 80.19 249 THR A O 1
ATOM 1946 N N . ILE A 1 250 ? 24.475 -10.491 -15.088 1.00 83.62 250 ILE A N 1
ATOM 1947 C CA . ILE A 1 250 ? 23.432 -10.893 -14.138 1.00 83.62 250 ILE A CA 1
ATOM 1948 C C . ILE A 1 250 ? 22.208 -10.014 -14.354 1.00 83.62 250 ILE A C 1
ATOM 1950 O O . ILE A 1 250 ? 22.271 -8.796 -14.159 1.00 83.62 250 ILE A O 1
ATOM 1954 N N . LEU A 1 251 ? 21.089 -10.647 -14.703 1.00 84.44 251 LEU A N 1
ATOM 1955 C CA . LEU A 1 251 ? 19.809 -9.975 -14.881 1.00 84.44 251 LEU A CA 1
ATOM 1956 C C . LEU A 1 251 ? 18.968 -10.090 -13.598 1.00 84.44 251 LEU A C 1
ATOM 1958 O O . LEU A 1 251 ? 18.815 -11.185 -13.054 1.00 84.44 251 LEU A O 1
ATOM 1962 N N . PRO A 1 252 ? 18.413 -8.978 -13.092 1.00 84.69 252 PRO A N 1
ATOM 1963 C CA . PRO A 1 252 ? 17.502 -9.007 -11.958 1.00 84.69 252 PRO A CA 1
ATOM 1964 C C . PRO A 1 252 ? 16.206 -9.753 -12.309 1.00 84.69 252 PRO A C 1
ATOM 1966 O O . PRO A 1 252 ? 15.690 -9.659 -13.420 1.00 84.69 252 PRO A O 1
ATOM 1969 N N . HIS A 1 253 ? 15.629 -10.465 -11.346 1.00 84.06 253 HIS A N 1
ATOM 1970 C CA . HIS A 1 253 ? 14.396 -11.220 -11.584 1.00 84.06 253 HIS A CA 1
ATOM 1971 C C . HIS A 1 253 ? 13.202 -10.317 -11.899 1.00 84.06 253 HIS A C 1
ATOM 1973 O O . HIS A 1 253 ? 13.112 -9.180 -11.420 1.00 84.06 253 HIS A O 1
ATOM 1979 N N . GLY A 1 254 ? 12.284 -10.848 -12.711 1.00 87.06 254 GLY A N 1
ATOM 1980 C CA . GLY A 1 254 ? 11.109 -10.120 -13.182 1.00 87.06 254 GLY A CA 1
ATOM 1981 C C . GLY A 1 254 ? 11.448 -8.909 -14.051 1.00 87.06 254 GLY A C 1
ATOM 1982 O O . GLY A 1 254 ? 10.701 -7.931 -14.059 1.00 87.06 254 GLY A O 1
ATOM 1983 N N . THR A 1 255 ? 12.586 -8.937 -14.749 1.00 91.12 255 THR A N 1
ATOM 1984 C CA . THR A 1 255 ? 12.977 -7.858 -15.658 1.00 91.12 255 THR A CA 1
ATOM 1985 C C . THR A 1 255 ? 13.071 -8.343 -17.094 1.00 91.12 255 THR A C 1
ATOM 1987 O O . THR A 1 255 ? 13.717 -9.349 -17.368 1.00 91.12 255 THR A O 1
ATOM 1990 N N . LEU A 1 256 ? 12.407 -7.619 -17.992 1.00 93.56 256 LEU A N 1
ATOM 1991 C CA . LEU A 1 256 ? 12.541 -7.766 -19.436 1.00 93.56 256 LEU A CA 1
ATOM 1992 C C . LEU A 1 256 ? 13.623 -6.793 -19.908 1.00 93.56 256 LEU A C 1
ATOM 1994 O O . LEU A 1 256 ? 13.536 -5.599 -19.614 1.00 93.56 256 LEU A O 1
ATOM 1998 N N . TRP A 1 257 ? 14.632 -7.304 -20.609 1.00 93.44 257 TRP A N 1
ATOM 1999 C CA . TRP A 1 257 ? 15.718 -6.510 -21.180 1.00 93.44 257 TRP A CA 1
ATOM 2000 C C . TRP A 1 257 ? 15.557 -6.442 -22.691 1.00 93.44 257 TRP A C 1
ATOM 2002 O O . TRP A 1 257 ? 15.464 -7.476 -23.341 1.00 93.44 257 TRP A O 1
ATOM 2012 N N . ILE A 1 258 ? 15.530 -5.229 -23.236 1.00 93.75 258 ILE A N 1
ATOM 2013 C CA . ILE A 1 258 ? 15.365 -4.983 -24.670 1.00 93.75 258 ILE A CA 1
ATOM 2014 C C . ILE A 1 258 ? 16.578 -4.189 -25.147 1.00 93.75 258 ILE A C 1
ATOM 2016 O O . ILE A 1 258 ? 16.825 -3.093 -24.648 1.00 93.75 258 ILE A O 1
ATOM 2020 N N . ALA A 1 259 ? 17.329 -4.733 -26.102 1.00 93.06 259 ALA A N 1
ATOM 2021 C CA . ALA A 1 259 ? 18.382 -4.006 -26.803 1.00 93.06 259 ALA A CA 1
ATOM 2022 C C . ALA A 1 259 ? 17.836 -3.463 -28.130 1.00 93.06 259 ALA A C 1
ATOM 2024 O O . ALA A 1 259 ? 17.171 -4.190 -28.865 1.00 93.06 259 ALA A O 1
ATOM 2025 N N . THR A 1 260 ? 18.081 -2.187 -28.424 1.00 93.12 260 THR A N 1
ATOM 2026 C CA . THR A 1 260 ? 17.581 -1.522 -29.638 1.00 93.12 260 THR A CA 1
ATOM 2027 C C . THR A 1 260 ? 18.482 -0.356 -30.041 1.00 93.12 260 THR A C 1
ATOM 2029 O O . THR A 1 260 ? 19.159 0.233 -29.199 1.00 93.12 260 THR A O 1
ATOM 2032 N N . THR A 1 261 ? 18.461 0.003 -31.324 1.00 91.44 261 THR A N 1
ATOM 2033 C CA . THR A 1 261 ? 19.153 1.181 -31.867 1.00 91.44 261 THR A CA 1
ATOM 2034 C C . THR A 1 261 ? 18.529 2.496 -31.399 1.00 91.44 261 THR A C 1
ATOM 2036 O O . THR A 1 261 ? 19.219 3.506 -31.331 1.00 91.44 261 THR A O 1
ATOM 2039 N N . ASP A 1 262 ? 17.228 2.496 -31.077 1.00 90.75 262 ASP A N 1
ATOM 2040 C CA . ASP A 1 262 ? 16.503 3.655 -30.536 1.00 90.75 262 ASP A CA 1
ATOM 2041 C C . ASP A 1 262 ? 15.812 3.282 -29.210 1.00 90.75 262 ASP A C 1
ATOM 2043 O O . ASP A 1 262 ? 14.636 2.894 -29.187 1.00 90.75 262 ASP A O 1
ATOM 2047 N N . PRO A 1 263 ? 16.538 3.368 -28.078 1.00 90.19 263 PRO A N 1
ATOM 2048 C CA . PRO A 1 263 ? 16.007 3.033 -26.756 1.00 90.19 263 PRO A CA 1
ATOM 2049 C C . PRO A 1 263 ? 14.819 3.896 -26.326 1.00 90.19 263 PRO A C 1
ATOM 2051 O O . PRO A 1 263 ? 14.024 3.496 -25.475 1.00 90.19 263 PRO A O 1
ATOM 2054 N N . CYS A 1 264 ? 14.695 5.086 -26.901 1.00 88.88 264 CYS A N 1
ATOM 2055 C CA . CYS A 1 264 ? 13.773 6.122 -26.464 1.00 88.88 264 CYS A CA 1
ATOM 2056 C C . CYS A 1 264 ? 12.403 5.988 -27.141 1.00 88.88 264 CYS A C 1
ATOM 2058 O O . CYS A 1 264 ? 11.393 6.425 -26.584 1.00 88.88 264 CYS A O 1
ATOM 2060 N N . ALA A 1 265 ? 12.348 5.330 -28.303 1.00 91.44 265 ALA A N 1
ATOM 2061 C CA . ALA A 1 265 ? 11.101 4.963 -28.969 1.00 91.44 265 ALA A CA 1
ATOM 2062 C C . ALA A 1 265 ? 10.294 3.887 -28.217 1.00 91.44 265 ALA A C 1
ATOM 2064 O O . ALA A 1 265 ? 9.079 3.772 -28.413 1.00 91.44 265 ALA A O 1
ATOM 2065 N N . VAL A 1 266 ? 10.931 3.106 -27.337 1.00 93.06 266 VAL A N 1
ATOM 2066 C CA . VAL A 1 266 ? 10.281 1.985 -26.642 1.00 93.06 266 VAL A CA 1
ATOM 2067 C C . VAL A 1 266 ? 9.395 2.483 -25.495 1.00 93.06 266 VAL A C 1
ATOM 2069 O O . VAL A 1 266 ? 9.845 2.798 -24.391 1.00 93.06 266 VAL A O 1
ATOM 2072 N N . ARG A 1 267 ? 8.082 2.523 -25.738 1.00 92.88 267 ARG A N 1
ATOM 2073 C CA . ARG A 1 267 ? 7.085 2.900 -24.725 1.00 92.88 267 ARG A CA 1
ATOM 2074 C C . ARG A 1 267 ? 6.907 1.802 -23.678 1.00 92.88 267 ARG A C 1
ATOM 2076 O O . ARG A 1 267 ? 6.761 0.640 -24.020 1.00 92.88 267 ARG A O 1
ATOM 2083 N N . GLY A 1 268 ? 6.828 2.181 -22.401 1.00 91.06 268 GLY A N 1
ATOM 2084 C CA . GLY A 1 268 ? 6.682 1.235 -21.282 1.00 91.06 268 GLY A CA 1
ATOM 2085 C C . GLY A 1 268 ? 8.005 0.848 -20.612 1.00 91.06 268 GLY A C 1
ATOM 2086 O O . GLY A 1 268 ? 7.999 0.095 -19.634 1.00 91.06 268 GLY A O 1
ATOM 2087 N N . ALA A 1 269 ? 9.127 1.400 -21.087 1.00 93.12 269 ALA A N 1
ATOM 2088 C CA . ALA A 1 269 ? 10.416 1.303 -20.420 1.00 93.12 269 ALA A CA 1
ATOM 2089 C C . ALA A 1 269 ? 10.335 1.849 -18.984 1.00 93.12 269 ALA A C 1
ATOM 2091 O O . ALA A 1 269 ? 9.855 2.954 -18.736 1.00 93.12 269 ALA A O 1
ATOM 2092 N N . SER A 1 270 ? 10.817 1.062 -18.024 1.00 92.94 270 SER A N 1
ATOM 2093 C CA . SER A 1 270 ? 10.984 1.492 -16.629 1.00 92.94 270 SER A CA 1
ATOM 2094 C C . SER A 1 270 ? 12.317 2.216 -16.418 1.00 92.94 270 SER A C 1
ATOM 2096 O O . SER A 1 270 ? 12.432 3.050 -15.523 1.00 92.94 270 SER A O 1
ATOM 2098 N N . LEU A 1 271 ? 13.318 1.882 -17.234 1.00 92.38 271 LEU A N 1
ATOM 2099 C CA . LEU A 1 271 ? 14.622 2.530 -17.303 1.00 92.38 271 LEU A CA 1
ATOM 2100 C C . LEU A 1 271 ? 15.134 2.438 -18.741 1.00 92.38 271 LEU A C 1
ATOM 2102 O O . LEU A 1 271 ? 15.036 1.376 -19.355 1.00 92.38 271 LEU A O 1
ATOM 2106 N N . VAL A 1 272 ? 15.692 3.538 -19.239 1.00 92.19 272 VAL A N 1
ATOM 2107 C CA . VAL A 1 272 ? 16.341 3.614 -20.551 1.00 92.19 272 VAL A CA 1
ATOM 2108 C C . VAL A 1 272 ? 17.827 3.871 -20.334 1.00 92.19 272 VAL A C 1
ATOM 2110 O O . VAL A 1 272 ? 18.182 4.792 -19.596 1.00 92.19 272 VAL A O 1
ATOM 2113 N N . LEU A 1 273 ? 18.680 3.055 -20.945 1.00 91.12 273 LEU A N 1
ATOM 2114 C CA . LEU A 1 273 ? 20.137 3.110 -20.859 1.00 91.12 273 LEU A CA 1
ATOM 2115 C C . LEU A 1 273 ? 20.714 3.544 -22.212 1.00 91.12 273 LEU A C 1
ATOM 2117 O O . LEU A 1 273 ? 20.475 2.873 -23.217 1.00 91.12 273 LEU A O 1
ATOM 2121 N N . CYS A 1 274 ? 21.490 4.628 -22.231 1.00 88.31 274 CYS A N 1
ATOM 2122 C CA . CYS A 1 274 ? 22.128 5.143 -23.449 1.00 88.31 274 CYS A CA 1
ATOM 2123 C C . CYS A 1 274 ? 23.652 5.088 -23.365 1.00 88.31 274 CYS A C 1
ATOM 2125 O O . CYS A 1 274 ? 24.232 5.197 -22.278 1.00 88.31 274 CYS A O 1
ATOM 2127 N N . ALA A 1 275 ? 24.280 4.951 -24.533 1.00 83.50 275 ALA A N 1
ATOM 2128 C CA . ALA A 1 275 ? 25.730 4.959 -24.683 1.00 83.50 275 ALA A CA 1
ATOM 2129 C C . ALA A 1 275 ? 26.312 6.379 -24.738 1.00 83.50 275 ALA A C 1
ATOM 2131 O O . ALA A 1 275 ? 27.428 6.585 -24.271 1.00 83.50 275 ALA A O 1
ATOM 2132 N N . GLU A 1 276 ? 25.566 7.344 -25.286 1.00 80.06 276 GLU A N 1
ATOM 2133 C CA . GLU A 1 276 ? 26.030 8.715 -25.514 1.00 80.06 276 GLU A CA 1
ATOM 2134 C C . GLU A 1 276 ? 25.056 9.747 -24.909 1.00 80.06 276 GLU A C 1
ATOM 2136 O O . GLU A 1 276 ? 23.843 9.512 -24.843 1.00 80.06 276 GLU A O 1
ATOM 2141 N N . PRO A 1 277 ? 25.550 10.895 -24.405 1.00 75.38 277 PRO A N 1
ATOM 2142 C CA . PRO A 1 277 ? 24.691 11.938 -23.865 1.00 75.38 277 PRO A CA 1
ATOM 2143 C C . PRO A 1 277 ? 23.998 12.703 -25.002 1.00 75.38 277 PRO A C 1
ATOM 2145 O O . PRO A 1 277 ? 24.637 13.102 -25.968 1.00 75.38 277 PRO A O 1
ATOM 2148 N N . GLY A 1 278 ? 22.698 12.972 -24.852 1.00 70.19 278 GLY A N 1
ATOM 2149 C CA . GLY A 1 278 ? 21.925 13.790 -25.798 1.00 70.19 278 GLY A CA 1
ATOM 2150 C C . GLY A 1 278 ? 20.961 13.022 -26.706 1.00 70.19 278 GLY A C 1
ATOM 2151 O O . GLY A 1 278 ? 20.191 13.668 -27.409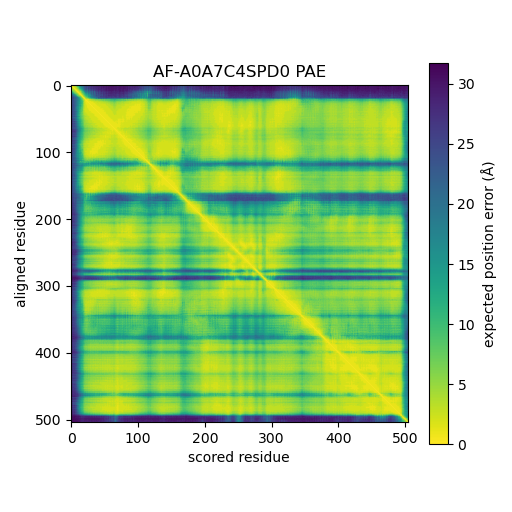 1.00 70.19 278 GLY A O 1
ATOM 2152 N N . GLU A 1 279 ? 20.936 11.685 -26.651 1.00 60.81 279 GLU A N 1
ATOM 2153 C CA . GLU A 1 279 ? 19.990 10.871 -27.434 1.00 60.81 279 GLU A CA 1
ATOM 2154 C C . GLU A 1 279 ? 18.536 11.051 -26.943 1.00 60.81 279 GLU A C 1
ATOM 2156 O O . GLU A 1 279 ? 17.638 11.244 -27.758 1.00 60.81 279 GLU A O 1
ATOM 2161 N N . CYS A 1 280 ? 18.293 11.067 -25.619 1.00 70.31 280 CYS A N 1
ATOM 2162 C CA . CYS A 1 280 ? 16.994 11.369 -24.985 1.00 70.31 280 CYS A CA 1
ATOM 2163 C C . CYS A 1 280 ? 17.135 11.472 -23.438 1.00 70.31 280 CYS A C 1
ATOM 2165 O O . CYS A 1 280 ? 18.263 11.410 -22.938 1.00 70.31 280 CYS A O 1
ATOM 2167 N N . PRO A 1 281 ? 16.059 11.638 -22.626 1.00 72.56 281 PRO A N 1
ATOM 2168 C CA . PRO A 1 281 ? 16.166 11.575 -21.165 1.00 72.56 281 PRO A CA 1
ATOM 2169 C C . PRO A 1 281 ? 16.383 10.125 -20.700 1.00 72.56 281 PRO A C 1
ATOM 2171 O O . PRO A 1 281 ? 15.469 9.456 -20.220 1.00 72.56 281 PRO A O 1
ATOM 2174 N N . CYS A 1 282 ? 17.611 9.642 -20.853 1.00 80.31 282 CYS A N 1
ATOM 2175 C CA . CYS A 1 282 ? 18.050 8.303 -20.485 1.00 80.31 282 CYS A CA 1
ATOM 2176 C C . CYS A 1 282 ? 19.213 8.334 -19.490 1.00 80.31 282 CYS A C 1
ATOM 2178 O O . CYS A 1 282 ? 19.866 9.357 -19.268 1.00 80.31 282 CYS A O 1
ATOM 2180 N N . TYR A 1 283 ? 19.451 7.193 -18.850 1.00 85.62 283 TYR A N 1
ATOM 2181 C CA . TYR A 1 283 ? 20.563 7.007 -17.936 1.00 85.62 283 TYR A CA 1
ATOM 2182 C C . TYR A 1 283 ? 21.848 6.767 -18.722 1.00 85.62 283 TYR A C 1
ATOM 2184 O O . TYR A 1 283 ? 21.980 5.755 -19.413 1.00 85.62 283 TYR A O 1
ATOM 2192 N N . HIS A 1 284 ? 22.788 7.700 -18.610 1.00 83.94 284 HIS A N 1
ATOM 2193 C CA . HIS A 1 284 ? 24.074 7.593 -19.279 1.00 83.94 284 HIS A CA 1
ATOM 2194 C C . HIS A 1 284 ? 25.054 6.757 -18.456 1.00 83.94 284 HIS A C 1
ATOM 2196 O O . HIS A 1 284 ? 25.349 7.067 -17.299 1.00 83.94 284 HIS A O 1
ATOM 2202 N N . LEU A 1 285 ? 25.617 5.731 -19.084 1.00 75.62 285 LEU A N 1
ATOM 2203 C CA . LEU A 1 285 ? 26.596 4.848 -18.463 1.00 75.62 285 LEU A CA 1
ATOM 2204 C C . LEU A 1 285 ? 28.009 5.288 -18.840 1.00 75.62 285 LEU A C 1
ATOM 2206 O O . LEU A 1 285 ? 28.591 4.792 -19.794 1.00 75.62 285 LEU A O 1
ATOM 2210 N N . SER A 1 286 ? 28.584 6.216 -18.068 1.00 65.12 286 SER A N 1
ATOM 2211 C CA . SER A 1 286 ? 29.948 6.717 -18.316 1.00 65.12 286 SER A CA 1
ATOM 2212 C C . SER A 1 286 ? 31.053 5.676 -18.086 1.00 65.12 286 SER A C 1
ATOM 2214 O O . SER A 1 286 ? 32.175 5.874 -18.543 1.00 65.12 286 SER A O 1
ATOM 2216 N N . SER A 1 287 ? 30.758 4.554 -17.421 1.00 56.03 287 SER A N 1
ATOM 2217 C CA . SER A 1 287 ? 31.685 3.427 -17.273 1.00 56.03 287 SER A CA 1
ATOM 2218 C C . SER A 1 287 ? 30.955 2.107 -16.985 1.00 56.03 287 SER A C 1
ATOM 2220 O O . SER A 1 287 ? 30.916 1.623 -15.857 1.00 56.03 287 SER A O 1
ATOM 2222 N N . PHE A 1 288 ? 30.415 1.453 -18.020 1.00 58.47 288 PHE A N 1
ATOM 2223 C CA . PHE A 1 288 ? 29.932 0.062 -17.894 1.00 58.47 288 PHE A CA 1
ATOM 2224 C C . PHE A 1 288 ? 31.061 -0.920 -17.505 1.00 58.47 288 PHE A C 1
ATOM 2226 O O . PHE A 1 288 ? 30.804 -2.016 -17.015 1.00 58.47 288 PHE A O 1
ATOM 2233 N N . GLY A 1 289 ? 32.325 -0.506 -17.676 1.00 52.94 289 GLY A N 1
ATOM 2234 C CA . GLY A 1 289 ? 33.530 -1.320 -17.493 1.00 52.94 289 GLY A CA 1
ATOM 2235 C C . GLY A 1 289 ? 33.781 -1.882 -16.088 1.00 52.94 289 GLY A C 1
ATOM 2236 O O . GLY A 1 289 ? 34.679 -2.703 -15.938 1.00 52.94 289 GLY A O 1
ATOM 2237 N N . THR A 1 290 ? 33.006 -1.500 -15.065 1.00 51.88 290 THR A N 1
ATOM 2238 C CA . THR A 1 290 ? 33.109 -2.082 -13.710 1.00 51.88 290 THR A CA 1
ATOM 2239 C C . THR A 1 290 ? 31.816 -2.710 -13.180 1.00 51.88 290 THR A C 1
ATOM 2241 O O . THR A 1 290 ? 31.867 -3.452 -12.197 1.00 51.88 290 THR A O 1
ATOM 2244 N N . GLU A 1 291 ? 30.663 -2.498 -13.823 1.00 59.12 291 GLU A N 1
ATOM 2245 C CA . GLU A 1 291 ? 29.365 -3.011 -13.362 1.00 59.12 291 GLU A CA 1
ATOM 2246 C C . GLU A 1 291 ? 28.710 -3.929 -14.399 1.00 59.12 291 GLU A C 1
ATOM 2248 O O . GLU A 1 291 ? 27.675 -3.626 -14.978 1.00 59.12 291 GLU A O 1
ATOM 2253 N N . ALA A 1 292 ? 29.258 -5.135 -14.555 1.00 66.25 292 ALA A N 1
ATOM 2254 C CA . ALA A 1 292 ? 28.596 -6.213 -15.297 1.00 66.25 292 ALA A CA 1
ATOM 2255 C C . ALA A 1 292 ? 27.289 -6.705 -14.624 1.00 66.25 292 ALA A C 1
ATOM 2257 O O . ALA A 1 292 ? 26.552 -7.515 -15.179 1.00 66.25 292 ALA A O 1
ATOM 2258 N N . ASN A 1 293 ? 26.983 -6.237 -13.410 1.00 83.06 293 ASN A N 1
ATOM 2259 C CA . ASN A 1 293 ? 25.876 -6.728 -12.599 1.00 83.06 293 ASN A CA 1
ATOM 2260 C C . ASN A 1 293 ? 24.644 -5.815 -12.710 1.00 83.06 293 ASN A C 1
ATOM 2262 O O . ASN A 1 293 ? 24.596 -4.747 -12.092 1.00 83.06 293 ASN A O 1
ATOM 2266 N N . GLY A 1 294 ? 23.606 -6.284 -13.409 1.00 83.56 294 GLY A N 1
ATOM 2267 C CA . GLY A 1 294 ? 22.350 -5.556 -13.596 1.00 83.56 294 GLY A CA 1
ATOM 2268 C C . GLY A 1 294 ? 21.619 -5.213 -12.292 1.00 83.56 294 GLY A C 1
ATOM 2269 O O . GLY A 1 294 ? 20.875 -4.237 -12.248 1.00 83.56 294 GLY A O 1
ATOM 2270 N N . ILE A 1 295 ? 21.851 -5.948 -11.196 1.00 85.12 295 ILE A N 1
ATOM 2271 C CA . ILE A 1 295 ? 21.269 -5.633 -9.879 1.00 85.12 295 ILE A CA 1
ATOM 2272 C C . ILE A 1 295 ? 21.869 -4.340 -9.316 1.00 85.12 295 ILE A C 1
ATOM 2274 O O . ILE A 1 295 ? 21.127 -3.478 -8.843 1.00 85.12 295 ILE A O 1
ATOM 2278 N N . ARG A 1 296 ? 23.199 -4.189 -9.384 1.00 85.62 296 ARG A N 1
ATOM 2279 C CA . ARG A 1 296 ? 23.893 -2.979 -8.906 1.00 85.62 296 ARG A CA 1
ATOM 2280 C C . ARG A 1 296 ? 23.524 -1.769 -9.750 1.00 85.62 296 ARG A C 1
ATOM 2282 O O . ARG A 1 296 ? 23.188 -0.724 -9.196 1.00 85.62 296 ARG A O 1
ATOM 2289 N N . LEU A 1 297 ? 23.464 -1.966 -11.066 1.00 87.31 297 LEU A N 1
ATOM 2290 C CA . LEU A 1 297 ? 22.999 -0.956 -12.004 1.00 87.31 297 LEU A CA 1
ATOM 2291 C C . LEU A 1 297 ? 21.594 -0.459 -11.641 1.00 87.31 297 LEU A C 1
ATOM 2293 O O . LEU A 1 297 ? 21.378 0.745 -11.517 1.00 87.31 297 LEU A O 1
ATOM 2297 N N . LEU A 1 298 ? 20.644 -1.371 -11.402 1.00 88.12 298 LEU A N 1
ATOM 2298 C CA . LEU A 1 298 ? 19.297 -0.989 -10.973 1.00 88.12 298 LEU A CA 1
ATOM 2299 C C . LEU A 1 298 ? 19.287 -0.261 -9.632 1.00 88.12 298 LEU A C 1
ATOM 2301 O O . LEU A 1 298 ? 18.482 0.650 -9.451 1.00 88.12 298 LEU A O 1
ATOM 2305 N N . GLU A 1 299 ? 20.125 -0.659 -8.677 1.00 88.12 299 GLU A N 1
ATOM 2306 C CA . GLU A 1 299 ? 20.198 0.017 -7.386 1.00 88.12 299 GLU A CA 1
ATOM 2307 C C . GLU A 1 299 ? 20.679 1.461 -7.538 1.00 88.12 299 GLU A C 1
ATOM 2309 O O . GLU A 1 299 ? 20.027 2.369 -7.014 1.00 88.12 299 GLU A O 1
ATOM 2314 N N . LYS A 1 300 ? 21.758 1.674 -8.292 1.00 87.75 300 LYS A N 1
ATOM 2315 C CA . LYS A 1 300 ? 22.316 3.001 -8.556 1.00 87.75 300 LYS A CA 1
ATOM 2316 C C . LYS A 1 300 ? 21.346 3.869 -9.355 1.00 87.75 300 LYS A C 1
ATOM 2318 O O . LYS A 1 300 ? 20.963 4.948 -8.900 1.00 87.75 300 LYS A O 1
ATOM 2323 N N . ALA A 1 301 ? 20.843 3.350 -10.476 1.00 87.50 301 ALA A N 1
ATOM 2324 C CA . ALA A 1 301 ? 19.861 4.041 -11.306 1.00 87.50 301 ALA A CA 1
ATOM 2325 C C . ALA A 1 301 ? 18.592 4.381 -10.512 1.00 87.50 301 ALA A C 1
ATOM 2327 O O . ALA A 1 301 ? 18.071 5.483 -10.627 1.00 87.50 301 ALA A O 1
ATOM 2328 N N . SER A 1 302 ? 18.124 3.491 -9.631 1.00 88.06 302 SER A N 1
ATOM 2329 C CA . SER A 1 302 ? 16.952 3.744 -8.786 1.00 88.06 302 SER A CA 1
ATOM 2330 C C . SER A 1 302 ? 17.167 4.834 -7.728 1.00 88.06 302 SER A C 1
ATOM 2332 O O . SER A 1 302 ? 16.175 5.351 -7.208 1.00 88.06 302 SER A O 1
ATOM 2334 N N . GLN A 1 303 ? 18.407 5.139 -7.339 1.00 85.62 303 GLN A N 1
ATOM 2335 C CA . GLN A 1 303 ? 18.713 6.226 -6.401 1.00 85.62 303 GLN A CA 1
ATOM 2336 C C . GLN A 1 303 ? 18.822 7.579 -7.114 1.00 85.62 303 GLN A C 1
ATOM 2338 O O . GLN A 1 303 ? 18.425 8.605 -6.551 1.00 85.62 303 GLN A O 1
ATOM 2343 N N . GLU A 1 304 ? 19.337 7.574 -8.343 1.00 86.69 304 GLU A N 1
ATOM 2344 C CA . GLU A 1 304 ? 19.571 8.770 -9.158 1.00 86.69 304 GLU A CA 1
ATOM 2345 C C . GLU A 1 304 ? 18.306 9.189 -9.934 1.00 86.69 304 GLU A C 1
ATOM 2347 O O . GLU A 1 304 ? 17.914 10.362 -9.935 1.00 86.69 304 GLU A O 1
ATOM 2352 N N . ILE A 1 305 ? 17.607 8.213 -10.517 1.00 83.88 305 ILE A N 1
ATOM 2353 C CA . ILE A 1 305 ? 16.371 8.371 -11.286 1.00 83.88 305 ILE A CA 1
ATOM 2354 C C . ILE A 1 305 ? 15.194 7.901 -10.433 1.00 83.88 305 ILE A C 1
ATOM 2356 O O . ILE A 1 305 ? 14.706 6.776 -10.525 1.00 83.88 305 ILE A O 1
ATOM 2360 N N . ASP A 1 306 ? 14.723 8.803 -9.580 1.00 89.62 306 ASP A N 1
ATOM 2361 C CA . ASP A 1 306 ? 13.489 8.613 -8.827 1.00 89.62 306 ASP A CA 1
ATOM 2362 C C . ASP A 1 306 ? 12.573 9.829 -9.022 1.00 89.62 306 ASP A C 1
ATOM 2364 O O . ASP A 1 306 ? 12.750 10.849 -8.338 1.00 89.62 306 ASP A O 1
ATOM 2368 N N . PRO A 1 307 ? 11.622 9.771 -9.976 1.00 91.50 307 PRO A N 1
ATOM 2369 C CA . PRO A 1 307 ? 10.770 10.912 -10.289 1.00 91.50 307 PRO A CA 1
ATOM 2370 C C . PRO A 1 307 ? 9.867 11.311 -9.121 1.00 91.50 307 PRO A C 1
ATOM 2372 O O . PRO A 1 307 ? 9.551 12.491 -8.969 1.00 91.50 307 PRO A O 1
ATOM 2375 N N . ASN A 1 308 ? 9.515 10.354 -8.262 1.00 95.50 308 ASN A N 1
ATOM 2376 C CA . ASN A 1 308 ? 8.534 10.512 -7.192 1.00 95.50 308 ASN A CA 1
ATOM 2377 C C . ASN A 1 308 ? 9.180 10.419 -5.802 1.00 95.50 308 ASN A C 1
ATOM 2379 O O . ASN A 1 308 ? 8.514 10.099 -4.815 1.00 95.50 308 ASN A O 1
ATOM 2383 N N . ARG A 1 309 ? 10.481 10.728 -5.686 1.00 95.12 309 ARG A N 1
ATOM 2384 C CA . ARG A 1 309 ? 11.220 10.664 -4.412 1.00 95.12 309 ARG A CA 1
ATOM 2385 C C . ARG A 1 309 ? 10.588 11.519 -3.312 1.00 95.12 309 ARG A C 1
ATOM 2387 O O . ARG A 1 309 ? 10.524 11.084 -2.160 1.00 95.12 309 ARG A O 1
ATOM 2394 N N . ALA A 1 310 ? 10.151 12.735 -3.648 1.00 95.94 310 ALA A N 1
ATOM 2395 C CA . ALA A 1 310 ? 9.509 13.640 -2.696 1.00 95.94 310 ALA A CA 1
ATOM 2396 C C . ALA A 1 310 ? 8.098 13.159 -2.332 1.00 95.94 310 ALA A C 1
ATOM 2398 O O . ALA A 1 310 ? 7.818 13.039 -1.143 1.00 95.94 310 ALA A O 1
ATOM 2399 N N . VAL A 1 311 ? 7.281 12.741 -3.307 1.00 96.50 311 VAL A N 1
ATOM 2400 C CA . VAL A 1 311 ? 5.975 12.092 -3.059 1.00 96.50 311 VAL A CA 1
ATOM 2401 C C . VAL A 1 311 ? 6.111 10.890 -2.117 1.00 96.50 311 VAL A C 1
ATOM 2403 O O . VAL A 1 311 ? 5.437 10.814 -1.091 1.00 96.50 311 VAL A O 1
ATOM 2406 N N . ARG A 1 312 ? 7.050 9.974 -2.387 1.00 95.69 312 ARG A N 1
ATOM 2407 C CA . ARG A 1 312 ? 7.327 8.815 -1.520 1.00 95.69 312 ARG A CA 1
ATOM 2408 C C . ARG A 1 312 ? 7.738 9.234 -0.114 1.00 95.69 312 ARG A C 1
ATOM 2410 O O . ARG A 1 312 ? 7.307 8.624 0.865 1.00 95.69 312 ARG A O 1
ATOM 2417 N N . ARG A 1 313 ? 8.586 10.260 0.008 1.00 95.38 313 ARG A N 1
ATOM 2418 C CA . ARG A 1 313 ? 8.964 10.827 1.309 1.00 95.38 313 ARG A CA 1
ATOM 2419 C C . ARG A 1 313 ? 7.744 11.410 2.024 1.00 95.38 313 ARG A C 1
ATOM 2421 O O . ARG A 1 313 ? 7.624 11.180 3.225 1.00 95.38 313 ARG A O 1
ATOM 2428 N N . GLY A 1 314 ? 6.856 12.093 1.303 1.00 94.88 314 GLY A N 1
ATOM 2429 C CA . GLY A 1 314 ? 5.554 12.579 1.763 1.00 94.88 314 GLY A CA 1
ATOM 2430 C C . GLY A 1 314 ? 4.721 11.466 2.367 1.00 94.88 314 GLY A C 1
ATOM 2431 O O . GLY A 1 314 ? 4.463 11.488 3.568 1.00 94.88 314 GLY A O 1
ATOM 2432 N N . VAL A 1 315 ? 4.416 10.436 1.579 1.00 94.69 315 VAL A N 1
ATOM 2433 C CA . VAL A 1 315 ? 3.629 9.275 2.020 1.00 94.69 315 VAL A CA 1
ATOM 2434 C C . VAL A 1 315 ? 4.271 8.588 3.228 1.00 94.69 315 VAL A C 1
ATOM 2436 O O . VAL A 1 315 ? 3.597 8.325 4.222 1.00 94.69 315 VAL A O 1
ATOM 2439 N N . ARG A 1 316 ? 5.590 8.356 3.209 1.00 93.25 316 ARG A N 1
ATOM 2440 C CA . ARG A 1 316 ? 6.303 7.759 4.352 1.00 93.25 316 ARG A CA 1
ATOM 2441 C C . ARG A 1 316 ? 6.191 8.618 5.614 1.00 93.25 316 ARG A C 1
ATOM 2443 O O . ARG A 1 316 ? 5.959 8.088 6.696 1.00 93.25 316 ARG A O 1
ATOM 2450 N N . THR A 1 317 ? 6.367 9.931 5.483 1.00 92.75 317 THR A N 1
ATOM 2451 C CA . THR A 1 317 ? 6.260 10.879 6.605 1.00 92.75 317 THR A CA 1
ATOM 2452 C C . THR A 1 317 ? 4.831 10.933 7.134 1.00 92.75 317 THR A C 1
ATOM 2454 O O . THR A 1 317 ? 4.631 10.937 8.344 1.00 92.75 317 THR A O 1
ATOM 2457 N N . ALA A 1 318 ? 3.834 10.899 6.253 1.00 91.88 318 ALA A N 1
ATOM 2458 C CA . ALA A 1 318 ? 2.434 10.859 6.637 1.00 91.88 318 ALA A CA 1
ATOM 2459 C C . ALA A 1 318 ? 2.082 9.591 7.416 1.00 91.88 318 ALA A C 1
ATOM 2461 O O . ALA A 1 318 ? 1.455 9.679 8.463 1.00 91.88 318 ALA A O 1
ATOM 2462 N N . VAL A 1 319 ? 2.533 8.418 6.969 1.00 87.25 319 VAL A N 1
ATOM 2463 C CA . VAL A 1 319 ? 2.276 7.160 7.686 1.00 87.25 319 VAL A CA 1
ATOM 2464 C C . VAL A 1 319 ? 2.955 7.147 9.058 1.00 87.25 319 VAL A C 1
ATOM 2466 O O . VAL A 1 319 ? 2.338 6.735 10.036 1.00 87.25 319 VAL A O 1
ATOM 2469 N N . LEU A 1 320 ? 4.208 7.606 9.144 1.00 87.12 320 LEU A N 1
ATOM 2470 C CA . LEU A 1 320 ? 4.981 7.580 10.392 1.00 87.12 320 LEU A CA 1
ATOM 2471 C C . LEU A 1 320 ? 4.554 8.653 11.398 1.00 87.12 320 LEU A C 1
ATOM 2473 O O . LEU A 1 320 ? 4.537 8.385 12.593 1.00 87.12 320 LEU A O 1
ATOM 2477 N N . TRP A 1 321 ? 4.238 9.858 10.926 1.00 86.00 321 TRP A N 1
ATOM 2478 C CA . TRP A 1 321 ? 4.028 11.032 11.778 1.00 86.00 321 TRP A CA 1
ATOM 2479 C C . TRP A 1 321 ? 2.673 11.694 11.556 1.00 86.00 321 TRP A C 1
ATOM 2481 O O . TRP A 1 321 ? 2.033 12.110 12.517 1.00 86.00 321 TRP A O 1
ATOM 2491 N N . GLY A 1 322 ? 2.211 11.759 10.307 1.00 86.56 322 GLY A N 1
ATOM 2492 C CA . GLY A 1 322 ? 0.950 12.406 9.949 1.00 86.56 322 GLY A CA 1
ATOM 2493 C C . GLY A 1 322 ? -0.280 11.718 10.544 1.00 86.56 322 GLY A C 1
ATOM 2494 O O . GLY A 1 322 ? -1.080 12.374 11.199 1.00 86.56 322 GLY A O 1
ATOM 2495 N N . LEU A 1 323 ? -0.425 10.402 10.373 1.00 83.94 323 LEU A N 1
ATOM 2496 C CA . LEU A 1 323 ? -1.563 9.645 10.903 1.00 83.94 323 LEU A CA 1
ATOM 2497 C C . LEU A 1 323 ? -1.605 9.656 12.440 1.00 83.94 323 LEU A C 1
ATOM 2499 O O . LEU A 1 323 ? -2.676 9.934 12.980 1.00 83.94 323 LEU A O 1
ATOM 2503 N N . PRO A 1 324 ? -0.487 9.446 13.170 1.00 83.12 324 PRO A N 1
ATOM 2504 C CA . PRO A 1 324 ? -0.475 9.639 14.620 1.00 83.12 324 PRO A CA 1
ATOM 2505 C C . PRO A 1 324 ? -0.843 11.065 15.046 1.00 83.12 324 PRO A C 1
ATOM 2507 O O . PRO A 1 324 ? -1.652 11.240 15.954 1.00 83.12 324 PRO A O 1
ATOM 2510 N N . ALA A 1 325 ? -0.302 12.090 14.379 1.00 83.94 325 ALA A N 1
ATOM 2511 C CA . ALA A 1 325 ? -0.626 13.482 14.685 1.00 83.94 325 ALA A CA 1
ATOM 2512 C C . ALA A 1 325 ? -2.103 13.805 14.410 1.00 83.94 325 ALA A C 1
ATOM 2514 O O . ALA A 1 325 ? -2.745 14.481 15.212 1.00 83.94 325 ALA A O 1
ATOM 2515 N N . LEU A 1 326 ? -2.672 13.276 13.325 1.00 84.44 326 LEU A N 1
ATOM 2516 C CA . LEU A 1 326 ? -4.094 13.397 13.020 1.00 84.44 326 LEU A CA 1
ATOM 2517 C C . LEU A 1 326 ? -4.953 12.679 14.066 1.00 84.44 326 LEU A C 1
ATOM 2519 O O . LEU A 1 326 ? -5.953 13.233 14.510 1.00 84.44 326 LEU A O 1
ATOM 2523 N N . ALA A 1 327 ? -4.557 11.481 14.502 1.00 82.62 327 ALA A N 1
ATOM 2524 C CA . ALA A 1 327 ? -5.252 10.759 15.563 1.00 82.62 327 ALA A CA 1
ATOM 2525 C C . ALA A 1 327 ? -5.247 11.554 16.878 1.00 82.62 327 ALA A C 1
ATOM 2527 O O . ALA A 1 327 ? -6.285 11.672 17.526 1.00 82.62 327 ALA A O 1
ATOM 2528 N N . LEU A 1 328 ? -4.115 12.171 17.235 1.00 82.06 328 LEU A N 1
ATOM 2529 C CA . LEU A 1 328 ? -4.017 13.073 18.386 1.00 82.06 328 LEU A CA 1
ATOM 2530 C C . LEU A 1 328 ? -4.895 14.319 18.220 1.00 82.06 328 LEU A C 1
ATOM 2532 O O . LEU A 1 328 ? -5.532 14.750 19.181 1.00 82.06 328 LEU A O 1
ATOM 2536 N N . LEU A 1 329 ? -4.974 14.881 17.013 1.00 82.44 329 LEU A N 1
ATOM 2537 C CA . LEU A 1 329 ? -5.837 16.020 16.708 1.00 82.44 329 LEU A CA 1
ATOM 2538 C C . LEU A 1 329 ? -7.322 15.663 16.860 1.00 82.44 329 LEU A C 1
ATOM 2540 O O . LEU A 1 329 ? -8.070 16.395 17.506 1.00 82.44 329 LEU A O 1
ATOM 2544 N N . VAL A 1 330 ? -7.742 14.514 16.330 1.00 81.56 330 VAL A N 1
ATOM 2545 C CA . VAL A 1 330 ? -9.112 14.002 16.478 1.00 81.56 330 VAL A CA 1
ATOM 2546 C C . VAL A 1 330 ? -9.420 13.697 17.943 1.00 81.56 330 VAL A C 1
ATOM 2548 O O . VAL A 1 330 ? -10.479 14.072 18.436 1.00 81.56 330 VAL A O 1
ATOM 2551 N N . ALA A 1 331 ? -8.488 13.087 18.675 1.00 80.31 331 ALA A N 1
ATOM 2552 C CA . ALA A 1 331 ? -8.645 12.817 20.102 1.00 80.31 331 ALA A CA 1
ATOM 2553 C C . ALA A 1 331 ? -8.802 14.103 20.923 1.00 80.31 331 ALA A C 1
ATOM 2555 O O . ALA A 1 331 ? -9.684 14.198 21.775 1.00 80.31 331 ALA A O 1
ATOM 2556 N N . THR A 1 332 ? -7.986 15.113 20.615 1.00 78.88 332 THR A N 1
ATOM 2557 C CA . THR A 1 332 ? -8.085 16.461 21.193 1.00 78.88 332 THR A CA 1
ATOM 2558 C C . THR A 1 332 ? -9.473 17.043 20.928 1.00 78.88 332 THR A C 1
ATOM 2560 O O . THR A 1 332 ? -10.098 17.595 21.831 1.00 78.88 332 THR A O 1
ATOM 2563 N N . TRP A 1 333 ? -9.995 16.875 19.712 1.00 80.50 333 TRP A N 1
ATOM 2564 C CA . TRP A 1 333 ? -11.303 17.394 19.320 1.00 80.50 333 TRP A CA 1
ATOM 2565 C C . TRP A 1 333 ? -12.460 16.703 20.028 1.00 80.50 333 TRP A C 1
ATOM 2567 O O . TRP A 1 333 ? -13.328 17.377 20.582 1.00 80.50 333 TRP A O 1
ATOM 2577 N N . LEU A 1 334 ? -12.431 15.375 20.099 1.00 78.56 334 LEU A N 1
ATOM 2578 C CA . LEU A 1 334 ? -13.402 14.601 20.865 1.00 78.56 334 LEU A CA 1
ATOM 2579 C C . LEU A 1 334 ? -13.356 14.955 22.355 1.00 78.56 334 LEU A C 1
ATOM 2581 O O . LEU A 1 334 ? -14.407 15.063 22.980 1.00 78.56 334 LEU A O 1
ATOM 2585 N N . GLY A 1 335 ? -12.166 15.209 22.909 1.00 77.69 335 GLY A N 1
ATOM 2586 C CA . GLY A 1 335 ? -12.007 15.689 24.282 1.00 77.69 335 GLY A CA 1
ATOM 2587 C C . GLY A 1 335 ? -12.700 17.031 24.531 1.00 77.69 335 GLY A C 1
ATOM 2588 O O . GLY A 1 335 ? -13.358 17.199 25.556 1.00 77.69 335 GLY A O 1
ATOM 2589 N N . LEU A 1 336 ? -12.628 17.962 23.577 1.00 76.00 336 LEU A N 1
ATOM 2590 C CA . LEU A 1 336 ? -13.324 19.252 23.664 1.00 76.00 336 LEU A CA 1
ATOM 2591 C C . LEU A 1 336 ? -14.849 19.116 23.524 1.00 76.00 336 LEU A C 1
ATOM 2593 O O . LEU A 1 336 ? -15.590 19.832 24.193 1.00 76.00 336 LEU A O 1
ATOM 2597 N N . ILE A 1 337 ? -15.337 18.198 22.683 1.00 78.62 337 ILE A N 1
ATOM 2598 C CA . ILE A 1 337 ? -16.778 17.905 22.573 1.00 78.62 337 ILE A CA 1
ATOM 2599 C C . ILE A 1 337 ? -17.292 17.276 23.870 1.00 78.62 337 ILE A C 1
ATOM 2601 O O . ILE A 1 337 ? -18.325 17.688 24.395 1.00 78.62 337 ILE A O 1
ATOM 2605 N N . ALA A 1 338 ? -16.554 16.303 24.407 1.00 75.19 338 ALA A N 1
ATOM 2606 C CA . ALA A 1 338 ? -16.843 15.677 25.690 1.00 75.19 338 ALA A CA 1
ATOM 2607 C C . ALA A 1 338 ? -16.912 16.721 26.815 1.00 75.19 338 ALA A C 1
ATOM 2609 O O . ALA A 1 338 ? -17.812 16.667 27.651 1.00 75.19 338 ALA A O 1
ATOM 2610 N N . GLU A 1 339 ? -16.013 17.708 26.802 1.00 75.12 339 GLU A N 1
ATOM 2611 C CA . GLU A 1 339 ? -16.058 18.846 27.719 1.00 75.12 339 GLU A CA 1
ATOM 2612 C C . GLU A 1 339 ? -17.345 19.675 27.571 1.00 75.12 339 GLU A C 1
ATOM 2614 O O . GLU A 1 339 ? -17.946 20.059 28.574 1.00 75.12 339 GLU A O 1
ATOM 2619 N N . ASP A 1 340 ? -17.784 19.964 26.345 1.00 74.75 340 ASP A N 1
ATOM 2620 C CA . ASP A 1 340 ? -18.992 20.765 26.117 1.00 74.75 340 ASP A CA 1
ATOM 2621 C C . ASP A 1 340 ? -20.249 20.054 26.628 1.00 74.75 340 ASP A C 1
ATOM 2623 O O . ASP A 1 340 ? -21.034 20.625 27.388 1.00 74.75 340 ASP A O 1
ATOM 2627 N N . LEU A 1 341 ? -20.380 18.768 26.300 1.00 78.88 341 LEU A N 1
ATOM 2628 C CA . LEU A 1 341 ? -21.443 17.907 26.818 1.00 78.88 341 LEU A CA 1
ATOM 2629 C C . LEU A 1 341 ? -21.388 17.823 28.352 1.00 78.88 341 LEU A C 1
ATOM 2631 O O . LEU A 1 341 ? -22.410 17.895 29.032 1.00 78.88 341 LEU A O 1
ATOM 2635 N N . TRP A 1 342 ? -20.189 17.770 28.939 1.00 79.25 342 TRP A N 1
ATOM 2636 C CA . TRP A 1 342 ? -20.027 17.795 30.394 1.00 79.25 342 TRP A CA 1
ATOM 2637 C C . TRP A 1 342 ? -20.579 19.080 31.039 1.00 79.25 342 TRP A C 1
ATOM 2639 O O . TRP A 1 342 ? -21.087 19.058 32.171 1.00 79.25 342 TRP A O 1
ATOM 2649 N N . GLN A 1 343 ? -20.492 20.213 30.337 1.00 75.94 343 GLN A N 1
ATOM 2650 C CA . GLN A 1 343 ? -20.924 21.523 30.832 1.00 75.94 343 GLN A CA 1
ATOM 2651 C C . GLN A 1 343 ? -22.433 21.766 30.699 1.00 75.94 343 GLN A C 1
ATOM 2653 O O . GLN A 1 343 ? -22.989 22.489 31.527 1.00 75.94 343 GLN A O 1
ATOM 2658 N N . ARG A 1 344 ? -23.108 21.146 29.724 1.00 81.19 344 ARG A N 1
ATOM 2659 C CA . ARG A 1 344 ? -24.543 21.350 29.437 1.00 81.19 344 ARG A CA 1
ATOM 2660 C C . ARG A 1 344 ? -25.495 20.810 30.508 1.00 81.19 344 ARG A C 1
ATOM 2662 O O . ARG A 1 344 ? -26.619 21.291 30.624 1.00 81.19 344 ARG A O 1
ATOM 2669 N N . GLY A 1 345 ? -25.052 19.884 31.362 1.00 82.38 345 GLY A N 1
ATOM 2670 C CA . GLY A 1 345 ? -25.803 19.503 32.561 1.00 82.38 345 GLY A CA 1
ATOM 2671 C C . GLY A 1 345 ? -25.485 18.111 33.101 1.00 82.38 345 GLY A C 1
ATOM 2672 O O . GLY A 1 345 ? -24.820 17.303 32.463 1.00 82.38 345 GLY A O 1
ATOM 2673 N N . ARG A 1 346 ? -26.002 17.794 34.299 1.00 78.00 346 ARG A N 1
ATOM 2674 C CA . ARG A 1 346 ? -25.733 16.521 35.005 1.00 78.00 346 ARG A CA 1
ATOM 2675 C C . ARG A 1 346 ? -26.112 15.274 34.189 1.00 78.00 346 ARG A C 1
ATOM 2677 O O . ARG A 1 346 ? -25.465 14.245 34.344 1.00 78.00 346 ARG A O 1
ATOM 2684 N N . LYS A 1 347 ? -27.126 15.377 33.321 1.00 85.25 347 LYS A N 1
ATOM 2685 C CA . LYS A 1 347 ? -27.614 14.275 32.473 1.00 85.25 347 LYS A CA 1
ATOM 2686 C C . LYS A 1 347 ? -26.643 13.909 31.341 1.00 85.25 347 LYS A C 1
ATOM 2688 O O . LYS A 1 347 ? -26.567 12.744 30.980 1.00 85.25 347 LYS A O 1
ATOM 2693 N N . GLU A 1 348 ? -25.864 14.865 30.840 1.00 80.81 348 GLU A N 1
ATOM 2694 C CA . GLU A 1 348 ? -24.904 14.657 29.742 1.00 80.81 348 GLU A CA 1
ATOM 2695 C C . GLU A 1 348 ? -23.508 14.236 30.243 1.00 80.81 348 GLU A C 1
ATOM 2697 O O . GLU A 1 348 ? -22.733 13.627 29.511 1.00 80.81 348 GLU A O 1
ATOM 2702 N N . ARG A 1 349 ? -23.206 14.453 31.531 1.00 79.56 349 ARG A N 1
ATOM 2703 C CA . ARG A 1 349 ? -21.941 14.032 32.166 1.00 79.56 349 ARG A CA 1
ATOM 2704 C C . ARG A 1 349 ? -21.775 12.518 32.251 1.00 79.56 349 ARG A C 1
ATOM 2706 O O . ARG A 1 349 ? -20.695 11.995 31.991 1.00 79.56 349 ARG A O 1
ATOM 2713 N N . LEU A 1 350 ? -22.842 11.819 32.638 1.00 81.31 350 LEU A N 1
ATOM 2714 C CA . LEU A 1 350 ? -22.825 10.371 32.836 1.00 81.31 350 LEU A CA 1
ATOM 2715 C C . LEU A 1 350 ? -22.454 9.594 31.553 1.00 81.31 350 LEU A C 1
ATOM 2717 O O . LEU A 1 350 ? -21.546 8.766 31.633 1.00 81.31 350 LEU A O 1
ATOM 2721 N N . PRO A 1 351 ? -23.066 9.858 30.376 1.00 82.62 351 PRO A N 1
ATOM 2722 C CA . PRO A 1 351 ? -22.704 9.150 29.149 1.00 82.62 351 PRO A CA 1
ATOM 2723 C C . PRO A 1 351 ? -21.288 9.483 28.667 1.00 82.62 351 PRO A C 1
ATOM 2725 O O . PRO A 1 351 ? -20.600 8.590 28.180 1.00 82.62 351 PRO A O 1
ATOM 2728 N N . VAL A 1 352 ? -20.813 10.721 28.848 1.00 78.56 352 VAL A N 1
ATOM 2729 C CA . VAL A 1 352 ? -19.430 11.099 28.506 1.00 78.56 352 VAL A CA 1
ATOM 2730 C C . VAL A 1 352 ? -18.425 10.337 29.370 1.00 78.56 352 VAL A C 1
ATOM 2732 O O . VAL A 1 352 ? -17.496 9.732 28.838 1.00 78.56 352 VAL A O 1
ATOM 2735 N N . LEU A 1 353 ? -18.633 10.302 30.693 1.00 78.88 353 LEU A N 1
ATOM 2736 C CA . LEU A 1 353 ? -17.767 9.549 31.605 1.00 78.88 353 LEU A CA 1
ATOM 2737 C C . LEU A 1 353 ? -17.774 8.057 31.271 1.00 78.88 353 LEU A C 1
ATOM 2739 O O . LEU A 1 353 ? -16.713 7.444 31.195 1.00 78.88 353 LEU A O 1
ATOM 2743 N N . ALA A 1 354 ? -18.962 7.488 31.050 1.00 83.88 354 ALA A N 1
ATOM 2744 C CA . ALA A 1 354 ? -19.115 6.090 30.675 1.00 83.88 354 ALA A CA 1
ATOM 2745 C C . ALA A 1 354 ? -18.377 5.789 29.365 1.00 83.88 354 ALA A C 1
ATOM 2747 O O . ALA A 1 354 ? -17.615 4.830 29.312 1.00 83.88 354 ALA A O 1
ATOM 2748 N N . GLY A 1 355 ? -18.518 6.638 28.343 1.00 82.31 355 GLY A N 1
ATOM 2749 C CA . GLY A 1 355 ? -17.801 6.504 27.075 1.00 82.31 355 GLY A CA 1
ATOM 2750 C C . GLY A 1 355 ? -16.280 6.539 27.246 1.00 82.31 355 GLY A C 1
ATOM 2751 O O . GLY A 1 355 ? -15.584 5.668 26.723 1.00 82.31 355 GLY A O 1
ATOM 2752 N N . CYS A 1 356 ? -15.755 7.488 28.029 1.00 77.12 356 CYS A N 1
ATOM 2753 C CA . CYS A 1 356 ? -14.324 7.568 28.332 1.00 77.12 356 CYS A CA 1
ATOM 2754 C C . CYS A 1 356 ? -13.819 6.337 29.101 1.00 77.12 356 CYS A C 1
ATOM 2756 O O . CYS A 1 356 ? -12.764 5.804 28.762 1.00 77.12 356 CYS A O 1
ATOM 2758 N N . LEU A 1 357 ? -14.564 5.865 30.106 1.00 79.38 357 LEU A N 1
ATOM 2759 C CA . LEU A 1 357 ? -14.209 4.677 30.889 1.00 79.38 357 LEU A CA 1
ATOM 2760 C C . LEU A 1 357 ? -14.280 3.394 30.056 1.00 79.38 357 LEU A C 1
ATOM 2762 O O . LEU A 1 357 ? -13.402 2.548 30.189 1.00 79.38 357 LEU A O 1
ATOM 2766 N N . ILE A 1 358 ? -15.271 3.261 29.170 1.00 81.81 358 ILE A N 1
ATOM 2767 C CA . ILE A 1 358 ? -15.372 2.142 28.225 1.00 81.81 358 ILE A CA 1
ATOM 2768 C C . ILE A 1 358 ? -14.166 2.151 27.287 1.00 81.81 358 ILE A C 1
ATOM 2770 O O . ILE A 1 358 ? -13.509 1.125 27.135 1.00 81.81 358 ILE A O 1
ATOM 2774 N N . LEU A 1 359 ? -13.825 3.301 26.699 1.00 76.31 359 LEU A N 1
ATOM 2775 C CA . LEU A 1 359 ? -12.674 3.415 25.802 1.00 76.31 359 LEU A CA 1
ATOM 2776 C C . LEU A 1 359 ? -11.356 3.095 26.523 1.00 76.31 359 LEU A C 1
ATOM 2778 O O . LEU A 1 359 ? -10.551 2.311 26.021 1.00 76.31 359 LEU A O 1
ATOM 2782 N N . ALA A 1 360 ? -11.152 3.660 27.716 1.00 75.69 360 ALA A N 1
ATOM 2783 C CA . ALA A 1 360 ? -9.986 3.381 28.548 1.00 75.69 360 ALA A CA 1
ATOM 2784 C C . ALA A 1 360 ? -9.915 1.897 28.931 1.00 75.69 360 ALA A C 1
ATOM 2786 O O . ALA A 1 360 ? -8.862 1.278 28.802 1.00 75.69 360 ALA A O 1
ATOM 2787 N N . GLY A 1 361 ? -11.044 1.319 29.347 1.00 78.88 361 GLY A N 1
ATOM 2788 C CA . GLY A 1 361 ? -11.180 -0.088 29.702 1.00 78.88 361 GLY A CA 1
ATOM 2789 C C . GLY A 1 361 ? -10.877 -1.016 28.531 1.00 78.88 361 GLY A C 1
ATOM 2790 O O . GLY A 1 361 ? -10.140 -1.977 28.712 1.00 78.88 361 GLY A O 1
ATOM 2791 N N . LEU A 1 362 ? -11.352 -0.706 27.321 1.00 76.62 362 LEU A N 1
ATOM 2792 C CA . LEU A 1 362 ? -11.037 -1.466 26.106 1.00 76.62 362 LEU A CA 1
ATOM 2793 C C . LEU A 1 362 ? -9.534 -1.438 25.800 1.00 76.62 362 LEU A C 1
ATOM 2795 O O . LEU A 1 362 ? -8.934 -2.486 25.556 1.00 76.62 362 LEU A O 1
ATOM 2799 N N . LEU A 1 363 ? -8.905 -0.261 25.856 1.00 73.00 363 LEU A N 1
ATOM 2800 C CA . LEU A 1 363 ? -7.465 -0.122 25.621 1.00 73.00 363 LEU A CA 1
ATOM 2801 C C . LEU A 1 363 ? -6.648 -0.881 26.678 1.00 73.00 363 LEU A C 1
ATOM 2803 O O . LEU A 1 363 ? -5.785 -1.690 26.328 1.00 73.00 363 LEU A O 1
ATOM 2807 N N . LEU A 1 364 ? -6.965 -0.684 27.960 1.00 76.56 364 LEU A N 1
ATOM 2808 C CA . LEU A 1 364 ? -6.314 -1.361 29.084 1.00 76.56 364 LEU A CA 1
ATOM 2809 C C . LEU A 1 364 ? -6.519 -2.876 29.037 1.00 76.56 364 LEU A C 1
ATOM 2811 O O . LEU A 1 364 ? -5.566 -3.613 29.271 1.00 76.56 364 LEU A O 1
ATOM 2815 N N . TRP A 1 365 ? -7.717 -3.348 28.681 1.00 78.44 365 TRP A N 1
ATOM 2816 C CA . TRP A 1 365 ? -8.032 -4.772 28.574 1.00 78.44 365 TRP A CA 1
ATOM 2817 C C . TRP A 1 365 ? -7.132 -5.468 27.558 1.00 78.44 365 TRP A C 1
ATOM 2819 O O . TRP A 1 365 ? -6.529 -6.490 27.874 1.00 78.44 365 TRP A O 1
ATOM 2829 N N . THR A 1 366 ? -6.953 -4.886 26.367 1.00 70.12 366 THR A N 1
ATOM 2830 C CA . THR A 1 366 ? -6.075 -5.493 25.352 1.00 70.12 366 THR A CA 1
ATOM 2831 C C . THR A 1 366 ? -4.610 -5.562 25.786 1.00 70.12 366 THR A C 1
ATOM 2833 O O . THR A 1 366 ? -3.897 -6.491 25.403 1.00 70.12 366 THR A O 1
ATOM 2836 N N . HIS A 1 367 ? -4.141 -4.602 26.588 1.00 74.12 367 HIS A N 1
ATOM 2837 C CA . HIS A 1 367 ? -2.800 -4.643 27.167 1.00 74.12 367 HIS A CA 1
ATOM 2838 C C . HIS A 1 367 ? -2.698 -5.667 28.299 1.00 74.12 367 HIS A C 1
ATOM 2840 O O . HIS A 1 367 ? -1.738 -6.437 28.333 1.00 74.12 367 HIS A O 1
ATOM 2846 N N . LEU A 1 368 ? -3.687 -5.708 29.191 1.00 77.44 368 LEU A N 1
ATOM 2847 C CA . LEU A 1 368 ? -3.734 -6.635 30.315 1.00 77.44 368 LEU A CA 1
ATOM 2848 C C . LEU A 1 368 ? -3.811 -8.085 29.834 1.00 77.44 368 LEU A C 1
ATOM 2850 O O . LEU A 1 368 ? -3.019 -8.906 30.282 1.00 77.44 368 LEU A O 1
ATOM 2854 N N . GLU A 1 369 ? -4.700 -8.398 28.888 1.00 73.88 369 GLU A N 1
ATOM 2855 C CA . GLU A 1 369 ? -4.871 -9.756 28.363 1.00 73.88 369 GLU A CA 1
ATOM 2856 C C . GLU A 1 369 ? -3.571 -10.270 27.731 1.00 73.88 369 GLU A C 1
ATOM 2858 O O . GLU A 1 369 ? -3.160 -11.398 27.995 1.00 73.88 369 GLU A O 1
ATOM 2863 N N . ARG A 1 370 ? -2.840 -9.415 27.002 1.00 72.00 370 ARG A N 1
ATOM 2864 C CA . ARG A 1 370 ? -1.508 -9.758 26.477 1.00 72.00 370 ARG A CA 1
ATOM 2865 C C . ARG A 1 370 ? -0.515 -10.059 27.590 1.00 72.00 370 ARG A C 1
ATOM 2867 O O . ARG A 1 370 ? 0.160 -11.084 27.537 1.00 72.00 370 ARG A O 1
ATOM 2874 N N . THR A 1 371 ? -0.422 -9.188 28.588 1.00 77.06 371 THR A N 1
ATOM 2875 C CA . THR A 1 371 ? 0.499 -9.381 29.714 1.00 77.06 371 THR A CA 1
ATOM 2876 C C . THR A 1 371 ? 0.175 -10.668 30.467 1.00 77.06 371 THR A C 1
ATOM 2878 O O . THR A 1 371 ? 1.074 -11.459 30.724 1.00 77.06 371 THR A O 1
ATOM 2881 N N . LEU A 1 372 ? -1.106 -10.943 30.724 1.00 74.88 372 LEU A N 1
ATOM 2882 C CA . LEU A 1 372 ? -1.550 -12.170 31.383 1.00 74.88 372 LEU A CA 1
ATOM 2883 C C . LEU A 1 372 ? -1.231 -13.420 30.553 1.00 74.88 372 LEU A C 1
ATOM 2885 O O . LEU A 1 372 ? -0.730 -14.395 31.102 1.00 74.88 372 LEU A O 1
ATOM 2889 N N . THR A 1 373 ? -1.442 -13.393 29.231 1.00 70.88 373 THR A N 1
ATOM 2890 C CA . THR A 1 373 ? -1.082 -14.536 28.366 1.00 70.88 373 THR A CA 1
ATOM 2891 C C . THR A 1 373 ? 0.419 -14.792 28.292 1.00 70.88 373 THR A C 1
ATOM 2893 O O . THR A 1 373 ? 0.825 -15.933 28.114 1.00 70.88 373 THR A O 1
ATOM 2896 N N . ARG A 1 374 ? 1.256 -13.760 28.462 1.00 75.56 374 ARG A N 1
ATOM 2897 C CA . ARG A 1 374 ? 2.713 -13.941 28.525 1.00 75.56 374 ARG A CA 1
ATOM 2898 C C . ARG A 1 374 ? 3.175 -14.629 29.802 1.00 75.56 374 ARG A C 1
ATOM 2900 O O . ARG A 1 374 ? 4.209 -15.285 29.785 1.00 75.56 374 ARG A O 1
ATOM 2907 N N . LEU A 1 375 ? 2.425 -14.455 30.885 1.00 74.00 375 LEU A N 1
ATOM 2908 C CA . LEU A 1 375 ? 2.761 -14.993 32.199 1.00 74.00 375 LEU A CA 1
ATOM 2909 C C . LEU A 1 375 ? 2.292 -16.443 32.386 1.00 74.00 375 LEU A C 1
ATOM 2911 O O . LEU A 1 375 ? 2.872 -17.147 33.203 1.00 74.00 375 LEU A O 1
ATOM 2915 N N . ASP A 1 376 ? 1.291 -16.903 31.628 1.00 77.56 376 ASP A N 1
ATOM 2916 C CA . ASP A 1 376 ? 0.781 -18.280 31.709 1.00 77.56 376 ASP A CA 1
ATOM 2917 C C . ASP A 1 376 ? 0.575 -18.920 30.317 1.00 77.56 376 ASP A C 1
ATOM 2919 O O . ASP A 1 376 ? -0.550 -18.963 29.798 1.00 77.56 376 ASP A O 1
ATOM 2923 N N . PRO A 1 377 ? 1.652 -19.451 29.701 1.00 71.19 377 PRO A N 1
ATOM 2924 C CA . PRO A 1 377 ? 1.589 -20.127 28.404 1.00 71.19 377 PRO A CA 1
ATOM 2925 C C . PRO A 1 377 ? 0.723 -21.399 28.398 1.00 71.19 377 PRO A C 1
ATOM 2927 O O . PRO A 1 377 ? 0.246 -21.822 27.347 1.00 71.19 377 PRO A O 1
ATOM 2930 N N . SER A 1 378 ? 0.445 -22.011 29.554 1.00 74.62 378 SER A N 1
ATOM 2931 C CA . SER A 1 378 ? -0.361 -23.242 29.612 1.00 74.62 378 SER A CA 1
ATOM 2932 C C . SER A 1 378 ? -1.799 -23.035 29.108 1.00 74.62 378 SER A C 1
ATOM 2934 O O . SER A 1 378 ? -2.422 -23.945 28.560 1.00 74.62 378 SER A O 1
ATOM 2936 N N . ARG A 1 379 ? -2.311 -21.797 29.186 1.00 76.56 379 ARG A N 1
ATOM 2937 C CA . ARG A 1 379 ? -3.648 -21.417 28.696 1.00 76.56 379 ARG A CA 1
ATOM 2938 C C . ARG A 1 379 ? -3.757 -21.377 27.173 1.00 76.56 379 ARG A C 1
ATOM 2940 O O . ARG A 1 379 ? -4.868 -21.269 26.653 1.00 76.56 379 ARG A O 1
ATOM 2947 N N . LEU A 1 380 ? -2.647 -21.456 26.442 1.00 74.12 380 LEU A N 1
ATOM 2948 C CA . LEU A 1 380 ? -2.621 -21.223 24.997 1.00 74.12 380 LEU A CA 1
ATOM 2949 C C . LEU A 1 380 ? -3.327 -22.311 24.194 1.00 74.12 380 LEU A C 1
ATOM 2951 O O . LEU A 1 380 ? -4.034 -21.989 23.239 1.00 74.12 380 LEU A O 1
ATOM 2955 N N . GLN A 1 381 ? -3.223 -23.576 24.609 1.00 78.31 381 GLN A N 1
ATOM 2956 C CA . GLN A 1 381 ? -3.982 -24.660 23.975 1.00 78.31 381 GLN A CA 1
ATOM 2957 C C . GLN A 1 381 ? -5.492 -24.430 24.131 1.00 78.31 381 GLN A C 1
ATOM 2959 O O . GLN A 1 381 ? -6.259 -24.524 23.169 1.00 78.31 381 GLN A O 1
ATOM 2964 N N . THR A 1 382 ? -5.918 -24.002 25.321 1.00 85.94 382 THR A N 1
ATOM 2965 C CA . THR A 1 382 ? -7.306 -23.609 25.594 1.00 85.94 382 THR A CA 1
ATOM 2966 C C . THR A 1 382 ? -7.728 -22.396 24.762 1.00 85.94 382 THR A C 1
ATOM 2968 O O . THR A 1 382 ? -8.874 -22.309 24.325 1.00 85.94 382 THR A O 1
ATOM 2971 N N . TYR A 1 383 ? -6.815 -21.456 24.504 1.00 89.94 383 TYR A N 1
ATOM 2972 C CA . TYR A 1 383 ? -7.086 -20.270 23.690 1.00 89.94 383 TYR A CA 1
ATOM 2973 C C . TYR A 1 383 ? -7.246 -20.620 22.216 1.00 89.94 383 TYR A C 1
ATOM 2975 O O . TYR A 1 383 ? -8.200 -20.149 21.599 1.00 89.94 383 TYR A O 1
ATOM 2983 N N . ALA A 1 384 ? -6.381 -21.483 21.676 1.00 90.31 384 ALA A N 1
ATOM 2984 C CA . ALA A 1 384 ? -6.485 -21.987 20.311 1.00 90.31 384 ALA A CA 1
ATOM 2985 C C . ALA A 1 384 ? -7.840 -22.670 20.075 1.00 90.31 384 ALA A C 1
ATOM 2987 O O . ALA A 1 384 ? -8.462 -22.457 19.033 1.00 90.31 384 ALA A O 1
ATOM 2988 N N . ARG A 1 385 ? -8.337 -23.436 21.056 1.00 92.44 385 ARG A N 1
ATOM 2989 C CA . ARG A 1 385 ? -9.629 -24.154 21.012 1.00 92.44 385 ARG A CA 1
ATOM 2990 C C . ARG A 1 385 ? -10.833 -23.341 21.485 1.00 92.44 385 ARG A C 1
ATOM 2992 O O . ARG A 1 385 ? -11.954 -23.839 21.469 1.00 92.44 385 ARG A O 1
ATOM 2999 N N . SER A 1 386 ? -10.633 -22.096 21.906 1.00 92.50 386 SER A N 1
ATOM 3000 C CA . SER A 1 386 ? -11.711 -21.276 22.455 1.00 92.50 386 SER A CA 1
ATOM 3001 C C . SER A 1 386 ? -12.766 -20.938 21.401 1.00 92.50 386 SER A C 1
ATOM 3003 O O . SER A 1 386 ? -12.429 -20.651 20.257 1.00 92.50 386 SER A O 1
ATOM 3005 N N . GLY A 1 387 ? -14.039 -20.835 21.798 1.00 92.69 387 GLY A N 1
ATOM 3006 C CA . GLY A 1 387 ? -15.094 -20.243 20.962 1.00 92.69 387 GLY A CA 1
ATOM 3007 C C . GLY A 1 387 ? -14.884 -18.748 20.665 1.00 92.69 387 GLY A C 1
ATOM 3008 O O . GLY A 1 387 ? -15.424 -18.231 19.689 1.00 92.69 387 GLY A O 1
ATOM 3009 N N . CYS A 1 388 ? -14.037 -18.054 21.435 1.00 91.81 388 CYS A N 1
ATOM 3010 C CA . CYS A 1 388 ? -13.745 -16.634 21.244 1.00 91.81 388 CYS A CA 1
ATOM 3011 C C . CYS A 1 388 ? -12.643 -16.394 20.198 1.00 91.81 388 CYS A C 1
ATOM 3013 O O . CYS A 1 388 ? -11.485 -16.766 20.399 1.00 91.81 388 CYS A O 1
ATOM 3015 N N . THR A 1 389 ? -12.979 -15.678 19.123 1.00 92.19 389 THR A N 1
ATOM 3016 C CA . THR A 1 389 ? -12.052 -15.296 18.042 1.00 92.19 389 THR A CA 1
ATOM 3017 C C . THR A 1 389 ? -10.808 -14.559 18.542 1.00 92.19 389 THR A C 1
ATOM 3019 O O . THR A 1 389 ? -9.707 -14.808 18.054 1.00 92.19 389 THR A O 1
ATOM 3022 N N . HIS A 1 390 ? -10.956 -13.661 19.526 1.00 87.31 390 HIS A N 1
ATOM 3023 C CA . HIS A 1 390 ? -9.827 -12.904 20.076 1.00 87.31 390 HIS A CA 1
ATOM 3024 C C . HIS A 1 390 ? -8.780 -13.825 20.715 1.00 87.31 390 HIS A C 1
ATOM 3026 O O . HIS A 1 390 ? -7.592 -13.680 20.442 1.00 87.31 390 HIS A O 1
ATOM 3032 N N . LYS A 1 391 ? -9.220 -14.827 21.487 1.00 89.50 391 LYS A N 1
ATOM 3033 C CA . LYS A 1 391 ? -8.331 -15.799 22.139 1.00 89.50 391 LYS A CA 1
ATOM 3034 C C . LYS A 1 391 ? -7.582 -16.659 21.123 1.00 89.50 391 LYS A C 1
ATOM 3036 O O . LYS A 1 391 ? -6.369 -16.811 21.241 1.00 89.50 391 LYS A O 1
ATOM 3041 N N . ARG A 1 392 ? -8.272 -17.142 20.083 1.00 93.44 392 ARG A N 1
ATOM 3042 C CA . ARG A 1 392 ? -7.647 -17.906 18.988 1.00 93.44 392 ARG A CA 1
ATOM 3043 C C . ARG A 1 392 ? -6.590 -17.088 18.244 1.00 93.44 392 ARG A C 1
ATOM 3045 O O . ARG A 1 392 ? -5.499 -17.575 17.971 1.00 93.44 392 ARG A O 1
ATOM 3052 N N . TYR A 1 393 ? -6.883 -15.815 17.987 1.00 91.56 393 TYR A N 1
ATOM 3053 C CA . TYR A 1 393 ? -5.928 -14.879 17.394 1.00 91.56 393 TYR A CA 1
ATOM 3054 C C . TYR A 1 393 ? -4.724 -14.591 18.313 1.00 91.56 393 TYR A C 1
ATOM 3056 O O . TYR A 1 393 ? -3.585 -14.545 17.845 1.00 91.56 393 TYR A O 1
ATOM 3064 N N . LEU A 1 394 ? -4.942 -14.427 19.624 1.00 87.75 394 LEU A N 1
ATOM 3065 C CA . LEU A 1 394 ? -3.853 -14.261 20.593 1.00 87.75 394 LEU A CA 1
ATOM 3066 C C . LEU A 1 394 ? -2.939 -15.490 20.648 1.00 87.75 394 LEU A C 1
ATOM 3068 O O . LEU A 1 394 ? -1.722 -15.315 20.685 1.00 87.75 394 LEU A O 1
ATOM 3072 N N . ALA A 1 395 ? -3.498 -16.704 20.588 1.00 90.44 395 ALA A N 1
ATOM 3073 C CA . ALA A 1 395 ? -2.710 -17.937 20.553 1.00 90.44 395 ALA A CA 1
ATOM 3074 C C . ALA A 1 395 ? -1.719 -17.941 19.373 1.00 90.44 395 ALA A C 1
ATOM 3076 O O . ALA A 1 395 ? -0.529 -18.169 19.571 1.00 90.44 395 ALA A O 1
ATOM 3077 N N . LEU A 1 396 ? -2.184 -17.576 18.172 1.00 91.88 396 LEU A N 1
ATOM 3078 C CA . LEU A 1 396 ? -1.350 -17.521 16.964 1.00 91.88 396 LEU A CA 1
ATOM 3079 C C . LEU A 1 396 ? -0.337 -16.366 16.946 1.00 91.88 396 LEU A C 1
ATOM 3081 O O . LEU A 1 396 ? 0.674 -16.455 16.259 1.00 91.88 396 LEU A O 1
ATOM 3085 N N . THR A 1 397 ? -0.601 -15.260 17.647 1.00 88.25 397 THR A N 1
ATOM 3086 C CA . THR A 1 397 ? 0.253 -14.056 17.573 1.00 88.25 397 THR A CA 1
ATOM 3087 C C . THR A 1 397 ? 1.257 -13.926 18.707 1.00 88.25 397 THR A C 1
ATOM 3089 O O . THR A 1 397 ? 2.294 -13.295 18.510 1.00 88.25 397 THR A O 1
ATOM 3092 N N . GLN A 1 398 ? 0.964 -14.464 19.893 1.00 83.94 398 GLN A N 1
ATOM 3093 C CA . GLN A 1 398 ? 1.896 -14.416 21.024 1.00 83.94 398 GLN A CA 1
ATOM 3094 C C . GLN A 1 398 ? 2.814 -15.638 21.059 1.00 83.94 398 GLN A C 1
ATOM 3096 O O . GLN A 1 398 ? 3.985 -15.492 21.393 1.00 83.94 398 GLN A O 1
ATOM 3101 N N . PHE A 1 399 ? 2.299 -16.820 20.705 1.00 79.75 399 PHE A N 1
ATOM 3102 C CA . PHE A 1 399 ? 3.032 -18.084 20.820 1.00 79.75 399 PHE A CA 1
ATOM 3103 C C . PHE A 1 399 ? 2.733 -19.035 19.653 1.00 79.75 399 PHE A C 1
ATOM 3105 O O . PHE A 1 399 ? 2.276 -20.161 19.874 1.00 79.75 399 PHE A O 1
ATOM 3112 N N . PRO A 1 400 ? 2.979 -18.592 18.408 1.00 82.19 400 PRO A N 1
ATOM 3113 C CA . PRO A 1 400 ? 2.679 -19.372 17.209 1.00 82.19 400 PRO A CA 1
ATOM 3114 C C . PRO A 1 400 ? 3.215 -20.813 17.269 1.00 82.19 400 PRO A C 1
ATOM 3116 O O . PRO A 1 400 ? 2.493 -21.761 16.967 1.00 82.19 400 PRO A O 1
ATOM 3119 N N . ASP A 1 401 ? 4.444 -20.982 17.753 1.00 85.38 401 ASP A N 1
ATOM 3120 C CA . ASP A 1 401 ? 5.187 -22.246 17.812 1.00 85.38 401 ASP A CA 1
ATOM 3121 C C . ASP A 1 401 ? 4.596 -23.271 18.794 1.00 85.38 401 ASP A C 1
ATOM 3123 O O . ASP A 1 401 ? 4.884 -24.459 18.692 1.00 85.38 401 ASP A O 1
ATOM 3127 N N . GLN A 1 402 ? 3.771 -22.828 19.748 1.00 86.62 402 GLN A N 1
ATOM 3128 C CA . GLN A 1 402 ? 3.192 -23.687 20.790 1.00 86.62 402 GLN A CA 1
ATOM 3129 C C . GLN A 1 402 ? 1.799 -24.214 20.424 1.00 86.62 402 GLN A C 1
ATOM 3131 O O . GLN A 1 402 ? 1.240 -25.051 21.134 1.00 86.62 402 GLN A O 1
ATOM 3136 N N . VAL A 1 403 ? 1.215 -23.728 19.325 1.00 90.62 403 VAL A N 1
ATOM 3137 C CA . VAL A 1 403 ? -0.064 -24.236 18.819 1.00 90.62 403 VAL A CA 1
ATOM 3138 C C . VAL A 1 403 ? 0.160 -25.634 18.234 1.00 90.62 403 VAL A C 1
ATOM 3140 O O . VAL A 1 403 ? 1.007 -25.810 17.359 1.00 90.62 403 VAL A O 1
ATOM 3143 N N . ALA A 1 404 ? -0.581 -26.637 18.704 1.00 92.12 404 ALA A N 1
ATOM 3144 C CA . ALA A 1 404 ? -0.497 -27.994 18.158 1.00 92.12 404 ALA A CA 1
ATOM 3145 C C . ALA A 1 404 ? -0.831 -28.007 16.655 1.00 92.12 404 ALA A C 1
ATOM 3147 O O . ALA A 1 404 ? -1.606 -27.173 16.184 1.00 92.12 404 ALA A O 1
ATOM 3148 N N . GLU A 1 405 ? -0.256 -28.936 15.891 1.00 93.06 405 GLU A N 1
ATOM 3149 C CA . GLU A 1 405 ? -0.472 -28.993 14.437 1.00 93.06 405 GLU A CA 1
ATOM 3150 C C . GLU A 1 405 ? -1.948 -29.212 14.080 1.00 93.06 405 GLU A C 1
ATOM 3152 O O . GLU A 1 405 ? -2.464 -28.548 13.183 1.00 93.06 405 GLU A O 1
ATOM 3157 N N . GLU A 1 406 ? -2.653 -30.061 14.833 1.00 92.81 406 GLU A N 1
ATOM 3158 C CA . GLU A 1 406 ? -4.088 -30.324 14.654 1.00 92.81 406 GLU A CA 1
ATOM 3159 C C . GLU A 1 406 ? -4.924 -29.060 14.896 1.00 92.81 406 GLU A C 1
ATOM 3161 O O . GLU A 1 406 ? -5.884 -28.765 14.181 1.00 92.81 406 GLU A O 1
ATOM 3166 N N . ASP A 1 407 ? -4.548 -28.278 15.911 1.00 94.62 407 ASP A N 1
ATOM 3167 C CA . ASP A 1 407 ? -5.202 -27.008 16.198 1.00 94.62 407 ASP A CA 1
ATOM 3168 C C . ASP A 1 407 ? -4.906 -25.972 15.115 1.00 94.62 407 ASP A C 1
ATOM 3170 O O . ASP A 1 407 ? -5.791 -25.199 14.755 1.00 94.62 407 ASP A O 1
ATOM 3174 N N . LEU A 1 408 ? -3.696 -25.975 14.558 1.00 95.38 408 LEU A N 1
ATOM 3175 C CA . LEU A 1 408 ? -3.308 -25.075 13.481 1.00 95.38 408 LEU A CA 1
ATOM 3176 C C . LEU A 1 408 ? -4.073 -25.364 12.178 1.00 95.38 408 LEU A C 1
ATOM 3178 O O . LEU A 1 408 ? -4.554 -24.422 11.546 1.00 95.38 408 LEU A O 1
ATOM 3182 N N . GLU A 1 409 ? -4.268 -26.637 11.814 1.00 95.25 409 GLU A N 1
ATOM 3183 C CA . GLU A 1 409 ? -5.124 -27.041 10.682 1.00 95.25 409 GLU A CA 1
ATOM 3184 C C . GLU A 1 409 ? -6.565 -26.550 10.864 1.00 95.25 409 GLU A C 1
ATOM 3186 O O . GLU A 1 409 ? -7.161 -25.972 9.949 1.00 95.25 409 GLU A O 1
ATOM 3191 N N . ARG A 1 410 ? -7.118 -26.706 12.074 1.00 95.56 410 ARG A N 1
ATOM 3192 C CA . ARG A 1 410 ? -8.457 -26.200 12.401 1.00 95.56 410 ARG A CA 1
ATOM 3193 C C . ARG A 1 410 ? -8.529 -24.675 12.294 1.00 95.56 410 ARG A C 1
ATOM 3195 O O . ARG A 1 410 ? -9.494 -24.147 11.745 1.00 95.56 410 ARG A O 1
ATOM 3202 N N . LEU A 1 411 ? -7.521 -23.962 12.795 1.00 97.12 411 LEU A N 1
ATOM 3203 C CA . LEU A 1 411 ? -7.449 -22.496 12.744 1.00 97.12 411 LEU A CA 1
ATOM 3204 C C . LEU A 1 411 ? -7.268 -21.957 11.315 1.00 97.12 411 LEU A C 1
ATOM 3206 O O . LEU A 1 411 ? -7.730 -20.858 11.013 1.00 97.12 411 LEU A O 1
ATOM 3210 N N . ALA A 1 412 ? -6.664 -22.726 10.409 1.00 97.38 412 ALA A N 1
ATOM 3211 C CA . ALA A 1 412 ? -6.595 -22.379 8.989 1.00 97.38 412 ALA A CA 1
ATOM 3212 C C . ALA A 1 412 ? -7.968 -22.422 8.291 1.00 97.38 412 ALA A C 1
ATOM 3214 O O . ALA A 1 412 ? -8.140 -21.786 7.256 1.00 97.38 412 ALA A O 1
ATOM 3215 N N . SER A 1 413 ? -8.959 -23.094 8.889 1.00 96.69 413 SER A N 1
ATOM 3216 C CA . SER A 1 413 ? -10.362 -23.114 8.440 1.00 96.69 413 SER A CA 1
ATOM 3217 C C . SER A 1 413 ? -11.293 -22.267 9.324 1.00 96.69 413 SER A C 1
ATOM 3219 O O . SER A 1 413 ? -12.511 -22.432 9.286 1.00 96.69 413 SER A O 1
ATOM 3221 N N . ASP A 1 414 ? -10.748 -21.375 10.158 1.00 97.31 414 ASP A N 1
ATOM 3222 C CA . ASP A 1 414 ? -11.538 -20.576 11.100 1.00 97.31 414 ASP A CA 1
ATOM 3223 C C . ASP A 1 414 ? -12.547 -19.644 10.395 1.00 97.31 414 ASP A C 1
ATOM 3225 O O . ASP A 1 414 ? -12.218 -19.043 9.368 1.00 97.31 414 ASP A O 1
ATOM 3229 N N . PRO A 1 415 ? -13.746 -19.404 10.961 1.00 94.88 415 PRO A N 1
ATOM 3230 C CA . PRO A 1 415 ? -14.677 -18.413 10.414 1.00 94.88 415 PRO A CA 1
ATOM 3231 C C . PRO A 1 415 ? -14.072 -17.004 10.309 1.00 94.88 415 PRO A C 1
ATOM 3233 O O . PRO A 1 415 ? -14.436 -16.220 9.432 1.00 94.88 415 PRO A O 1
ATOM 3236 N N . SER A 1 416 ? -13.133 -16.665 11.195 1.00 94.12 416 SER A N 1
ATOM 3237 C CA . SER A 1 416 ? -12.481 -15.363 11.215 1.00 94.12 416 SER A CA 1
ATOM 3238 C C . SER A 1 416 ? -11.300 -15.286 10.251 1.00 94.12 416 SER A C 1
ATOM 3240 O O . SER A 1 416 ? -10.296 -15.983 10.411 1.00 94.12 416 SER A O 1
ATOM 3242 N N . LEU A 1 417 ? -11.356 -14.339 9.310 1.00 93.56 417 LEU A N 1
ATOM 3243 C CA . LEU A 1 417 ? -10.291 -14.160 8.321 1.00 93.56 417 LEU A CA 1
ATOM 3244 C C . LEU A 1 417 ? -8.924 -13.813 8.930 1.00 93.56 417 LEU A C 1
ATOM 3246 O O . LEU A 1 417 ? -7.905 -14.268 8.420 1.00 93.56 417 LEU A O 1
ATOM 3250 N N . LYS A 1 418 ? -8.872 -13.067 10.046 1.00 92.69 418 LYS A N 1
ATOM 3251 C CA . LYS A 1 418 ? -7.598 -12.751 10.714 1.00 92.69 418 LYS A CA 1
ATOM 3252 C C . LYS A 1 418 ? -6.971 -13.988 11.358 1.00 92.69 418 LYS A C 1
ATOM 3254 O O . LYS A 1 418 ? -5.749 -14.088 11.404 1.00 92.69 418 LYS A O 1
ATOM 3259 N N . VAL A 1 419 ? -7.791 -14.933 11.830 1.00 95.81 419 VAL A N 1
ATOM 3260 C CA . VAL A 1 419 ? -7.313 -16.202 12.392 1.00 95.81 419 VAL A CA 1
ATOM 3261 C C . VAL A 1 419 ? -6.762 -17.075 11.268 1.00 95.81 419 VAL A C 1
ATOM 3263 O O . VAL A 1 419 ? -5.613 -17.492 11.372 1.00 95.81 419 VAL A O 1
ATOM 3266 N N . ARG A 1 420 ? -7.497 -17.237 10.155 1.00 97.19 420 ARG A N 1
ATOM 3267 C CA . ARG A 1 420 ? -6.999 -17.971 8.975 1.00 97.19 420 ARG A CA 1
ATOM 3268 C C . ARG A 1 420 ? -5.703 -17.376 8.430 1.00 97.19 420 ARG A C 1
ATOM 3270 O O . ARG A 1 420 ? -4.726 -18.091 8.238 1.00 97.19 420 ARG A O 1
ATOM 3277 N N . HIS A 1 421 ? -5.661 -16.055 8.249 1.00 94.69 421 HIS A N 1
ATOM 3278 C CA . HIS A 1 421 ? -4.470 -15.332 7.796 1.00 94.69 421 HIS A CA 1
ATOM 3279 C C . HIS A 1 421 ? -3.251 -15.618 8.689 1.00 94.69 421 HIS A C 1
ATOM 3281 O O . HIS A 1 421 ? -2.172 -15.908 8.174 1.00 94.69 421 HIS A O 1
ATOM 3287 N N . MET A 1 422 ? -3.411 -15.563 10.017 1.00 95.19 422 MET A N 1
ATOM 3288 C CA . MET A 1 422 ? -2.319 -15.868 10.947 1.00 95.19 422 MET A CA 1
ATOM 3289 C C . MET A 1 422 ? -1.948 -17.354 10.957 1.00 95.19 422 MET A C 1
ATOM 3291 O O . MET A 1 422 ? -0.766 -17.674 11.049 1.00 95.19 422 MET A O 1
ATOM 3295 N N . ALA A 1 423 ? -2.923 -18.251 10.811 1.00 96.94 423 ALA A N 1
ATOM 3296 C CA . ALA A 1 423 ? -2.675 -19.684 10.730 1.00 96.94 423 ALA A CA 1
ATOM 3297 C C . ALA A 1 423 ? -1.830 -20.036 9.497 1.00 96.94 423 ALA A C 1
ATOM 3299 O O . ALA A 1 423 ? -0.852 -20.761 9.629 1.00 96.94 423 ALA A O 1
ATOM 3300 N N . PHE A 1 424 ? -2.120 -19.463 8.322 1.00 97.19 424 PHE A N 1
ATOM 3301 C CA . PHE A 1 424 ? -1.306 -19.703 7.123 1.00 97.19 424 PHE A CA 1
ATOM 3302 C C . PHE A 1 424 ? 0.105 -19.119 7.210 1.00 97.19 424 PHE A C 1
ATOM 3304 O O . PHE A 1 424 ? 1.038 -19.734 6.698 1.00 97.19 424 PHE A O 1
ATOM 3311 N N . ILE A 1 425 ? 0.291 -17.975 7.882 1.00 94.88 425 ILE A N 1
ATOM 3312 C CA . ILE A 1 425 ? 1.642 -17.469 8.182 1.00 94.88 425 ILE A CA 1
ATOM 3313 C C . ILE A 1 425 ? 2.420 -18.506 8.991 1.00 94.88 425 ILE A C 1
ATOM 3315 O O . ILE A 1 425 ? 3.566 -18.811 8.662 1.00 94.88 425 ILE A O 1
ATOM 3319 N N . GLU A 1 426 ? 1.792 -19.053 10.029 1.00 95.69 426 GLU A N 1
ATOM 3320 C CA . GLU A 1 426 ? 2.442 -20.013 10.909 1.00 95.69 426 GLU A CA 1
ATOM 3321 C C . GLU A 1 426 ? 2.697 -21.364 10.227 1.00 95.69 426 GLU A C 1
ATOM 3323 O O . GLU A 1 426 ? 3.781 -21.926 10.367 1.00 95.69 426 GLU A O 1
ATOM 3328 N N . ILE A 1 427 ? 1.752 -21.849 9.419 1.00 95.75 427 ILE A N 1
ATOM 3329 C CA . ILE A 1 427 ? 1.927 -23.047 8.584 1.00 95.75 427 ILE A CA 1
ATOM 3330 C C . ILE A 1 427 ? 3.156 -22.902 7.683 1.00 95.75 427 ILE A C 1
ATOM 3332 O O . ILE A 1 427 ? 3.996 -23.801 7.646 1.00 95.75 427 ILE A O 1
ATOM 3336 N N . GLY A 1 428 ? 3.285 -21.765 6.989 1.00 93.75 428 GLY A N 1
ATOM 3337 C CA . GLY A 1 428 ? 4.440 -21.498 6.132 1.00 93.75 428 GLY A CA 1
ATOM 3338 C C . GLY A 1 428 ? 5.746 -21.527 6.917 1.00 93.75 428 GLY A C 1
ATOM 3339 O O . GLY A 1 428 ? 6.672 -22.243 6.542 1.00 93.75 428 GLY A O 1
ATOM 3340 N N . ARG A 1 429 ? 5.782 -20.830 8.060 1.00 93.88 429 ARG A N 1
ATOM 3341 C CA . ARG A 1 429 ? 6.965 -20.765 8.930 1.00 93.88 429 ARG A CA 1
ATOM 3342 C C . ARG A 1 429 ? 7.427 -22.148 9.399 1.00 93.88 429 ARG A C 1
ATOM 3344 O O . ARG A 1 429 ? 8.629 -22.370 9.511 1.00 93.88 429 ARG A O 1
ATOM 3351 N N . ARG A 1 430 ? 6.495 -23.072 9.661 1.00 93.12 430 ARG A N 1
ATOM 3352 C CA . ARG A 1 430 ? 6.816 -24.465 10.021 1.00 93.12 430 ARG A CA 1
ATOM 3353 C C . ARG A 1 430 ? 7.330 -25.283 8.840 1.00 93.12 430 ARG A C 1
ATOM 3355 O O . ARG A 1 430 ? 8.104 -26.209 9.054 1.00 93.12 430 ARG A O 1
ATOM 3362 N N . GLY A 1 431 ? 6.876 -24.989 7.620 1.00 90.44 431 GLY A N 1
ATOM 3363 C CA . GLY A 1 431 ? 7.296 -25.685 6.399 1.00 90.44 431 GLY A CA 1
ATOM 3364 C C . GLY A 1 431 ? 6.971 -27.186 6.377 1.00 90.44 431 GLY A C 1
ATOM 3365 O O . GLY A 1 431 ? 7.574 -27.934 5.609 1.00 90.44 431 GLY A O 1
ATOM 3366 N N . ASN A 1 432 ? 6.050 -27.657 7.226 1.00 90.62 432 ASN A N 1
ATOM 3367 C CA . ASN A 1 432 ? 5.712 -29.076 7.329 1.00 90.62 432 ASN A CA 1
ATOM 3368 C C . ASN A 1 432 ? 4.767 -29.496 6.188 1.00 90.62 432 ASN A C 1
ATOM 3370 O O . ASN A 1 432 ? 3.654 -28.981 6.066 1.00 90.62 432 ASN A O 1
ATOM 3374 N N . LYS A 1 433 ? 5.184 -30.491 5.391 1.00 90.38 433 LYS A N 1
ATOM 3375 C CA . LYS A 1 433 ? 4.414 -31.054 4.266 1.00 90.38 433 LYS A CA 1
ATOM 3376 C C . LYS A 1 433 ? 3.027 -31.574 4.645 1.00 90.38 433 LYS A C 1
ATOM 3378 O O . LYS A 1 433 ? 2.149 -31.610 3.789 1.00 90.38 433 LYS A O 1
ATOM 3383 N N . ARG A 1 434 ? 2.787 -31.911 5.916 1.00 92.31 434 ARG A N 1
ATOM 3384 C CA . ARG A 1 434 ? 1.455 -32.283 6.427 1.00 92.31 434 ARG A CA 1
ATOM 3385 C C . ARG A 1 434 ? 0.369 -31.261 6.049 1.00 92.31 434 ARG A C 1
ATOM 3387 O O . ARG A 1 434 ? -0.761 -31.636 5.729 1.00 92.31 434 ARG A O 1
ATOM 3394 N N . PHE A 1 435 ? 0.725 -29.976 6.009 1.00 94.19 435 PHE A N 1
ATOM 3395 C CA . PHE A 1 435 ? -0.211 -28.898 5.703 1.00 94.19 435 PHE A CA 1
ATOM 3396 C C . PHE A 1 435 ? -0.499 -28.713 4.202 1.00 94.19 435 PHE A C 1
ATOM 3398 O O . PHE A 1 435 ? -1.265 -27.824 3.837 1.00 94.19 435 PHE A O 1
ATOM 3405 N N . GLU A 1 436 ? 0.064 -29.527 3.303 1.00 91.62 436 GLU A N 1
ATOM 3406 C CA . GLU A 1 436 ? -0.134 -29.361 1.855 1.00 91.62 436 GLU A CA 1
ATOM 3407 C C . GLU A 1 436 ? -1.626 -29.360 1.470 1.00 91.62 436 GLU A C 1
ATOM 3409 O O . GLU A 1 436 ? -2.076 -28.531 0.678 1.00 91.62 436 GLU A O 1
ATOM 3414 N N . HIS A 1 437 ? -2.422 -30.238 2.087 1.00 91.81 437 HIS A N 1
ATOM 3415 C CA . HIS A 1 437 ? -3.856 -30.339 1.820 1.00 91.81 437 HIS A CA 1
ATOM 3416 C C . HIS A 1 437 ? -4.625 -29.063 2.214 1.00 91.81 437 HIS A C 1
ATOM 3418 O O . HIS A 1 437 ? -5.515 -28.625 1.482 1.00 91.81 437 HIS A O 1
ATOM 3424 N N . ILE A 1 438 ? -4.280 -28.444 3.349 1.00 95.25 438 ILE A N 1
ATOM 3425 C CA . ILE A 1 438 ? -4.937 -27.223 3.824 1.00 95.25 438 ILE A CA 1
ATOM 3426 C C . ILE A 1 438 ? -4.438 -25.993 3.059 1.00 95.25 438 ILE A C 1
ATOM 3428 O O . ILE A 1 438 ? -5.211 -25.074 2.805 1.00 95.25 438 ILE A O 1
ATOM 3432 N N . LEU A 1 439 ? -3.185 -26.004 2.594 1.00 94.75 439 LEU A N 1
ATOM 3433 C CA . LEU A 1 439 ? -2.624 -24.966 1.726 1.00 94.75 439 LEU A CA 1
ATOM 3434 C C . LEU A 1 439 ? -3.326 -24.905 0.367 1.00 94.75 439 LEU A C 1
ATOM 3436 O O . LEU A 1 439 ? -3.615 -23.805 -0.103 1.00 94.75 439 LEU A O 1
ATOM 3440 N N . LYS A 1 440 ? -3.681 -26.057 -0.223 1.00 91.62 440 LYS A N 1
ATOM 3441 C CA . LYS A 1 440 ? -4.498 -26.112 -1.453 1.00 91.62 440 LYS A CA 1
ATOM 3442 C C . LYS A 1 440 ? -5.857 -25.433 -1.271 1.00 91.62 440 LYS A C 1
ATOM 3444 O O . LYS A 1 440 ? -6.282 -24.695 -2.148 1.00 91.62 440 LYS A O 1
ATOM 3449 N N . LYS A 1 441 ? -6.499 -25.611 -0.112 1.00 93.69 441 LYS A N 1
ATOM 3450 C CA . LYS A 1 441 ? -7.740 -24.890 0.224 1.00 93.69 441 LYS A CA 1
ATOM 3451 C C . LYS A 1 441 ? -7.488 -23.401 0.474 1.00 93.69 441 LYS A C 1
ATOM 3453 O O . LYS A 1 441 ? -8.272 -22.561 0.057 1.00 93.69 441 LYS A O 1
ATOM 3458 N N . GLY A 1 442 ? -6.380 -23.066 1.133 1.00 96.19 442 GLY A N 1
ATOM 3459 C CA . GLY A 1 442 ? -6.021 -21.689 1.469 1.00 96.19 442 GLY A CA 1
ATOM 3460 C C . GLY A 1 442 ? -5.799 -20.790 0.256 1.00 96.19 442 GLY A C 1
ATOM 3461 O O . GLY A 1 442 ? -6.162 -19.616 0.292 1.00 96.19 442 GLY A O 1
ATOM 3462 N N . VAL A 1 443 ? -5.240 -21.323 -0.835 1.00 96.19 443 VAL A N 1
ATOM 3463 C CA . VAL A 1 443 ? -5.075 -20.557 -2.085 1.00 96.19 443 VAL A CA 1
ATOM 3464 C C . VAL A 1 443 ? -6.395 -20.310 -2.823 1.00 96.19 443 VAL A C 1
ATOM 3466 O O . VAL A 1 443 ? -6.411 -19.549 -3.782 1.00 96.19 443 VAL A O 1
ATOM 3469 N N . GLU A 1 444 ? -7.493 -20.908 -2.364 1.00 95.94 444 GLU A N 1
ATOM 3470 C CA . GLU A 1 444 ? -8.857 -20.728 -2.879 1.00 95.94 444 GLU A CA 1
ATOM 3471 C C . GLU A 1 444 ? -9.753 -19.981 -1.870 1.00 95.94 444 GLU A C 1
ATOM 3473 O O . GLU A 1 444 ? -10.959 -19.857 -2.075 1.00 95.94 444 GLU A O 1
ATOM 3478 N N . ASP A 1 445 ? -9.179 -19.450 -0.781 1.00 97.62 445 ASP A N 1
ATOM 3479 C CA . ASP A 1 445 ? -9.921 -18.698 0.234 1.00 97.62 445 ASP A CA 1
ATOM 3480 C C . ASP A 1 445 ? -10.635 -17.476 -0.378 1.00 97.62 445 ASP A C 1
ATOM 3482 O O . ASP A 1 445 ? -10.049 -16.782 -1.217 1.00 97.62 445 ASP A O 1
ATOM 3486 N N . PRO A 1 446 ? -11.868 -17.139 0.045 1.00 94.81 446 PRO A N 1
ATOM 3487 C CA . PRO A 1 446 ? -12.558 -15.949 -0.456 1.00 94.81 446 PRO A CA 1
ATOM 3488 C C . PRO A 1 446 ? -11.771 -14.653 -0.208 1.00 94.81 446 PRO A C 1
ATOM 3490 O O . PRO A 1 446 ? -11.838 -13.725 -1.016 1.00 94.81 446 PRO A O 1
ATOM 3493 N N . GLU A 1 447 ? -10.982 -14.589 0.866 1.00 94.38 447 GLU A N 1
ATOM 3494 C CA . GLU A 1 447 ? -10.257 -13.388 1.268 1.00 94.38 447 GLU A CA 1
ATOM 3495 C C . GLU A 1 447 ? -8.872 -13.311 0.595 1.00 94.38 447 GLU A C 1
ATOM 3497 O O . GLU A 1 447 ? -8.001 -14.146 0.872 1.00 94.38 447 GLU A O 1
ATOM 3502 N N . PRO A 1 448 ? -8.583 -12.271 -0.218 1.00 94.44 448 PRO A N 1
ATOM 3503 C CA . PRO A 1 448 ? -7.300 -12.130 -0.920 1.00 94.44 448 PRO A CA 1
ATOM 3504 C C . PRO A 1 448 ? -6.080 -12.145 0.011 1.00 94.44 448 PRO A C 1
ATOM 3506 O O . PRO A 1 448 ? -5.013 -12.650 -0.339 1.00 94.44 448 PRO A O 1
ATOM 3509 N N . LEU A 1 449 ? -6.236 -11.615 1.230 1.00 92.81 449 LEU A N 1
ATOM 3510 C CA . LEU A 1 449 ? -5.180 -11.625 2.241 1.00 92.81 449 LEU A CA 1
ATOM 3511 C C . LEU A 1 449 ? -4.808 -13.036 2.686 1.00 92.81 449 LEU A C 1
ATOM 3513 O O . LEU A 1 449 ? -3.634 -13.300 2.943 1.00 92.81 449 LEU A O 1
ATOM 3517 N N . VAL A 1 450 ? -5.795 -13.924 2.793 1.00 96.62 450 VAL A N 1
ATOM 3518 C CA . VAL A 1 450 ? -5.579 -15.317 3.182 1.00 96.62 450 VAL A CA 1
ATOM 3519 C C . VAL A 1 450 ? -4.926 -16.069 2.024 1.00 96.62 450 VAL A C 1
ATOM 3521 O O . VAL A 1 450 ? -3.881 -16.685 2.241 1.00 96.62 450 VAL A O 1
ATOM 3524 N N . ARG A 1 451 ? -5.433 -15.905 0.790 1.00 97.38 451 ARG A N 1
ATOM 3525 C CA . ARG A 1 451 ? -4.825 -16.498 -0.418 1.00 97.38 451 ARG A CA 1
ATOM 3526 C C . ARG A 1 451 ? -3.351 -16.134 -0.565 1.00 97.38 451 ARG A C 1
ATOM 3528 O O . ARG A 1 451 ? -2.514 -17.013 -0.746 1.00 97.38 451 ARG A O 1
ATOM 3535 N N . ALA A 1 452 ? -3.004 -14.857 -0.396 1.00 95.50 452 ALA A N 1
ATOM 3536 C CA . ALA A 1 452 ? -1.617 -14.393 -0.469 1.00 95.50 452 ALA A CA 1
ATOM 3537 C C . ALA A 1 452 ? -0.697 -15.060 0.573 1.00 95.50 452 ALA A C 1
ATOM 3539 O O . ALA A 1 452 ? 0.467 -15.342 0.282 1.00 95.50 452 ALA A O 1
ATOM 3540 N N . LYS A 1 453 ? -1.191 -15.338 1.789 1.00 95.31 453 LYS A N 1
ATOM 3541 C CA . LYS A 1 453 ? -0.407 -16.052 2.813 1.00 95.31 453 LYS A CA 1
ATOM 3542 C C . LYS A 1 453 ? -0.336 -17.549 2.567 1.00 95.31 453 LYS A C 1
ATOM 3544 O O . LYS A 1 453 ? 0.730 -18.118 2.774 1.00 95.31 453 LYS A O 1
ATOM 3549 N N . ALA A 1 454 ? -1.396 -18.163 2.055 1.00 96.81 454 ALA A N 1
ATOM 3550 C CA . ALA A 1 454 ? -1.356 -19.553 1.614 1.00 96.81 454 ALA A CA 1
ATOM 3551 C C . ALA A 1 454 ? -0.349 -19.756 0.465 1.00 96.81 454 ALA A C 1
ATOM 3553 O O . ALA A 1 454 ? 0.421 -20.710 0.496 1.00 96.81 454 ALA A O 1
ATOM 3554 N N . ILE A 1 455 ? -0.266 -18.815 -0.484 1.00 95.88 455 ILE A N 1
ATOM 3555 C CA . ILE A 1 455 ? 0.755 -18.783 -1.550 1.00 95.88 455 ILE A CA 1
ATOM 3556 C C . ILE A 1 455 ? 2.174 -18.703 -0.978 1.00 95.88 455 ILE A C 1
ATOM 3558 O O . ILE A 1 455 ? 3.066 -19.426 -1.410 1.00 95.88 455 ILE A O 1
ATOM 3562 N N . ALA A 1 456 ? 2.413 -17.838 0.007 1.00 93.56 456 ALA A N 1
ATOM 3563 C CA . ALA A 1 456 ? 3.729 -17.762 0.639 1.00 93.56 456 ALA A CA 1
ATOM 3564 C C . ALA A 1 456 ? 4.071 -19.043 1.423 1.00 93.56 456 ALA A C 1
ATOM 3566 O O . ALA A 1 456 ? 5.226 -19.453 1.480 1.00 93.56 456 ALA A O 1
ATOM 3567 N N . ALA A 1 457 ? 3.073 -19.689 2.022 1.00 94.12 457 ALA A N 1
ATOM 3568 C CA . ALA A 1 457 ? 3.265 -20.909 2.791 1.00 94.12 457 ALA A CA 1
ATOM 3569 C C . ALA A 1 457 ? 3.457 -22.154 1.906 1.00 94.12 457 ALA A C 1
ATOM 3571 O O . ALA A 1 457 ? 4.249 -23.034 2.254 1.00 94.12 457 ALA A O 1
ATOM 3572 N N . ILE A 1 458 ? 2.801 -22.226 0.739 1.00 92.44 458 ILE A N 1
ATOM 3573 C CA . ILE A 1 458 ? 2.949 -23.358 -0.190 1.00 92.44 458 ILE A CA 1
ATOM 3574 C C . ILE A 1 458 ? 4.351 -23.417 -0.798 1.00 92.44 458 ILE A C 1
ATOM 3576 O O . ILE A 1 458 ? 4.901 -24.508 -0.931 1.00 92.44 458 ILE A O 1
ATOM 3580 N N . THR A 1 459 ? 4.982 -22.271 -1.075 1.00 89.12 459 THR A N 1
ATOM 3581 C CA . THR A 1 459 ? 6.371 -22.240 -1.560 1.00 89.12 459 THR A CA 1
ATOM 3582 C C . THR A 1 459 ? 7.379 -22.687 -0.514 1.00 89.12 459 THR A C 1
ATOM 3584 O O . THR A 1 459 ? 8.369 -23.318 -0.867 1.00 89.12 459 THR A O 1
ATOM 3587 N N . GLN A 1 460 ? 7.120 -22.411 0.765 1.00 88.88 460 GLN A N 1
ATOM 3588 C CA . GLN A 1 460 ? 7.972 -22.847 1.877 1.00 88.88 460 GLN A CA 1
ATOM 3589 C C . GLN A 1 460 ? 7.808 -24.341 2.182 1.00 88.88 460 GLN A C 1
ATOM 3591 O O . GLN A 1 460 ? 8.756 -24.999 2.597 1.00 88.88 460 GLN A O 1
ATOM 3596 N N . THR A 1 461 ? 6.615 -24.885 1.940 1.00 85.88 461 THR A N 1
ATOM 3597 C CA . THR A 1 461 ? 6.260 -26.262 2.306 1.00 85.88 461 THR A CA 1
ATOM 3598 C C . THR A 1 461 ? 6.508 -27.261 1.173 1.00 85.88 461 THR A C 1
ATOM 3600 O O . THR A 1 461 ? 6.911 -28.401 1.407 1.00 85.88 461 THR A O 1
ATOM 3603 N N . SER A 1 462 ? 6.221 -26.886 -0.076 1.00 82.12 462 SER A N 1
ATOM 3604 C CA . SER A 1 462 ? 6.265 -27.795 -1.232 1.00 82.12 462 SER A CA 1
ATOM 3605 C C . SER A 1 462 ? 6.599 -27.060 -2.540 1.00 82.12 462 SER A C 1
ATOM 3607 O O . SER A 1 462 ? 5.726 -26.892 -3.394 1.00 82.12 462 SER A O 1
ATOM 3609 N N . PRO A 1 463 ? 7.875 -26.672 -2.750 1.00 79.56 463 PRO A N 1
ATOM 3610 C CA . PRO A 1 463 ? 8.308 -25.929 -3.938 1.00 79.56 463 PRO A CA 1
ATOM 3611 C C . PRO A 1 463 ? 7.933 -26.606 -5.269 1.00 79.56 463 PRO A C 1
ATOM 3613 O O . PRO A 1 463 ? 7.466 -25.948 -6.191 1.00 79.56 463 PRO A O 1
ATOM 3616 N N . GLN A 1 464 ? 8.063 -27.934 -5.358 1.00 74.81 464 GLN A N 1
ATOM 3617 C CA . GLN A 1 464 ? 7.781 -28.692 -6.586 1.00 74.81 464 GLN A CA 1
ATOM 3618 C C . GLN A 1 464 ? 6.306 -28.611 -7.016 1.00 74.81 464 GLN A C 1
ATOM 3620 O O . GLN A 1 464 ? 6.017 -28.506 -8.203 1.00 74.81 464 GLN A O 1
ATOM 3625 N N . PHE A 1 465 ? 5.375 -28.623 -6.056 1.00 77.19 465 PHE A N 1
ATOM 3626 C CA . PHE A 1 465 ? 3.937 -28.506 -6.318 1.00 77.19 465 PHE A CA 1
ATOM 3627 C C . PHE A 1 465 ? 3.495 -27.044 -6.483 1.00 77.19 465 PHE A C 1
ATOM 3629 O O . PHE A 1 465 ? 2.493 -26.759 -7.139 1.00 77.19 465 PHE A O 1
ATOM 3636 N N . ALA A 1 466 ? 4.249 -26.105 -5.906 1.00 85.25 466 ALA A N 1
ATOM 3637 C CA . ALA A 1 466 ? 3.895 -24.697 -5.918 1.00 85.25 466 ALA A CA 1
ATOM 3638 C C . ALA A 1 466 ? 3.834 -24.125 -7.342 1.00 85.25 466 ALA A C 1
ATOM 3640 O O . ALA A 1 466 ? 2.887 -23.410 -7.636 1.00 85.25 466 ALA A O 1
ATOM 3641 N N . LEU A 1 467 ? 4.769 -24.454 -8.243 1.00 87.06 467 LEU A N 1
ATOM 3642 C CA . LEU A 1 467 ? 4.860 -23.801 -9.562 1.00 87.06 467 LEU A CA 1
ATOM 3643 C C . LEU A 1 467 ? 3.557 -23.854 -10.374 1.00 87.06 467 LEU A C 1
ATOM 3645 O O . LEU A 1 467 ? 3.044 -22.800 -10.741 1.00 87.06 467 LEU A O 1
ATOM 3649 N N . ALA A 1 468 ? 2.967 -25.037 -10.562 1.00 86.94 468 ALA A N 1
ATOM 3650 C CA . ALA A 1 468 ? 1.720 -25.181 -11.321 1.00 86.94 468 ALA A CA 1
ATOM 3651 C C . ALA A 1 468 ? 0.550 -24.401 -10.687 1.00 86.94 468 ALA A C 1
ATOM 3653 O O . ALA A 1 468 ? -0.272 -23.798 -11.378 1.00 86.94 468 ALA A O 1
ATOM 3654 N N . VAL A 1 469 ? 0.487 -24.372 -9.351 1.00 91.69 469 VAL A N 1
ATOM 3655 C CA . VAL A 1 469 ? -0.518 -23.590 -8.615 1.00 91.69 469 VAL A CA 1
ATOM 3656 C C . VAL A 1 469 ? -0.284 -22.089 -8.793 1.00 91.69 469 VAL A C 1
ATOM 3658 O O . VAL A 1 469 ? -1.239 -21.348 -9.016 1.00 91.69 469 VAL A O 1
ATOM 3661 N N . LEU A 1 470 ? 0.969 -21.637 -8.716 1.00 93.25 470 LEU A N 1
ATOM 3662 C CA . LEU A 1 470 ? 1.348 -20.231 -8.856 1.00 93.25 470 LEU A CA 1
ATOM 3663 C C . LEU A 1 470 ? 1.081 -19.707 -10.270 1.00 93.25 470 LEU A C 1
ATOM 3665 O O . LEU A 1 470 ? 0.564 -18.602 -10.403 1.00 93.25 470 LEU A O 1
ATOM 3669 N N . GLU A 1 471 ? 1.374 -20.498 -11.304 1.00 91.06 471 GLU A N 1
ATOM 3670 C CA . GLU A 1 471 ? 1.080 -20.163 -12.704 1.00 91.06 471 GLU A CA 1
ATOM 3671 C C . GLU A 1 471 ? -0.423 -20.002 -12.937 1.00 91.06 471 GLU A C 1
ATOM 3673 O O . GLU A 1 471 ? -0.859 -18.990 -13.490 1.00 91.06 471 GLU A O 1
ATOM 3678 N N . ARG A 1 472 ? -1.232 -20.944 -12.429 1.00 93.75 472 ARG A N 1
ATOM 3679 C CA . ARG A 1 472 ? -2.698 -20.839 -12.464 1.00 93.75 472 ARG A CA 1
ATOM 3680 C C . ARG A 1 472 ? -3.173 -19.556 -11.785 1.00 93.75 472 ARG A C 1
ATOM 3682 O O . ARG A 1 472 ? -3.929 -18.799 -12.380 1.00 93.75 472 ARG A O 1
ATOM 3689 N N . ILE A 1 473 ? -2.712 -19.285 -10.563 1.00 95.69 473 ILE A N 1
ATOM 3690 C CA . ILE A 1 473 ? -3.110 -18.094 -9.794 1.00 95.69 473 ILE A CA 1
ATOM 3691 C C . ILE A 1 473 ? -2.717 -16.809 -10.525 1.00 95.69 473 ILE A C 1
ATOM 3693 O O . ILE A 1 473 ? -3.536 -15.899 -10.639 1.00 95.69 473 ILE A O 1
ATOM 3697 N N . LEU A 1 474 ? -1.495 -16.741 -11.055 1.00 94.00 474 LEU A N 1
ATOM 3698 C CA . LEU A 1 474 ? -1.020 -15.606 -11.842 1.00 94.00 474 LEU A CA 1
ATOM 3699 C C . LEU A 1 474 ? -1.884 -15.374 -13.091 1.00 94.00 474 LEU A C 1
ATOM 3701 O O . LEU A 1 474 ? -2.059 -14.232 -13.506 1.00 94.00 474 LEU A O 1
ATOM 3705 N N . ALA A 1 475 ? -2.463 -16.428 -13.668 1.00 92.12 475 ALA A N 1
ATOM 3706 C CA . ALA A 1 475 ? -3.346 -16.324 -14.821 1.00 92.12 475 ALA A CA 1
ATOM 3707 C C . ALA A 1 475 ? -4.815 -16.023 -14.466 1.00 92.12 475 ALA A C 1
ATOM 3709 O O . ALA A 1 475 ? -5.507 -15.399 -15.272 1.00 92.12 475 ALA A O 1
ATOM 3710 N N . THR A 1 476 ? -5.332 -16.471 -13.320 1.00 94.06 476 THR A N 1
ATOM 3711 C CA . THR A 1 476 ? -6.791 -16.487 -13.089 1.00 94.06 476 THR A CA 1
ATOM 3712 C C . THR A 1 476 ? -7.272 -15.737 -11.854 1.00 94.06 476 THR A C 1
ATOM 3714 O O . THR A 1 476 ? -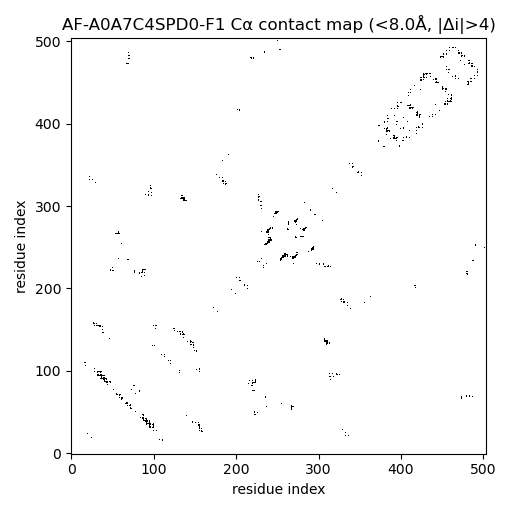8.469 -15.476 -11.769 1.00 94.06 476 THR A O 1
ATOM 3717 N N . ASP A 1 477 ? -6.414 -15.404 -10.882 1.00 96.06 477 ASP A N 1
ATOM 3718 C CA . ASP A 1 477 ? -6.899 -14.742 -9.664 1.00 96.06 477 ASP A CA 1
ATOM 3719 C C . ASP A 1 477 ? -7.373 -13.313 -9.974 1.00 96.06 477 ASP A C 1
ATOM 3721 O O . ASP A 1 477 ? -6.639 -12.551 -10.613 1.00 96.06 477 ASP A O 1
ATOM 3725 N N . PRO A 1 478 ? -8.571 -12.908 -9.519 1.00 92.75 478 PRO A N 1
ATOM 3726 C CA . PRO A 1 478 ? -9.082 -11.565 -9.776 1.00 92.75 478 PRO A CA 1
ATOM 3727 C C . PRO A 1 478 ? -8.261 -10.479 -9.072 1.00 92.75 478 PRO A C 1
ATOM 3729 O O . PRO A 1 478 ? -8.184 -9.354 -9.555 1.00 92.75 478 PRO A O 1
ATOM 3732 N N . SER A 1 479 ? -7.610 -10.795 -7.950 1.00 93.56 479 SER A N 1
ATOM 3733 C CA . SER A 1 479 ? -6.856 -9.820 -7.170 1.00 93.56 479 SER A CA 1
ATOM 3734 C C . SER A 1 479 ? -5.432 -9.670 -7.694 1.00 93.56 479 SER A C 1
ATOM 3736 O O . SER A 1 479 ? -4.611 -10.584 -7.571 1.00 93.56 479 SER A O 1
ATOM 3738 N N . TRP A 1 480 ? -5.082 -8.469 -8.165 1.00 92.94 480 TRP A N 1
ATOM 3739 C CA . TRP A 1 480 ? -3.696 -8.140 -8.524 1.00 92.94 480 TRP A CA 1
ATOM 3740 C C . TRP A 1 480 ? -2.711 -8.425 -7.382 1.00 92.94 480 TRP A C 1
ATOM 3742 O O . TRP A 1 480 ? -1.584 -8.843 -7.629 1.00 92.94 480 TRP A O 1
ATOM 3752 N N . TYR A 1 481 ? -3.139 -8.226 -6.128 1.00 93.56 481 TYR A N 1
ATOM 3753 C CA . TYR A 1 481 ? -2.309 -8.440 -4.947 1.00 93.56 481 TYR A CA 1
ATOM 3754 C C . TYR A 1 481 ? -1.930 -9.915 -4.813 1.00 93.56 481 TYR A C 1
ATOM 3756 O O . TYR A 1 481 ? -0.778 -10.244 -4.529 1.00 93.56 481 TYR A O 1
ATOM 3764 N N . VAL A 1 482 ? -2.882 -10.817 -5.055 1.00 96.12 482 VAL A N 1
ATOM 3765 C CA . VAL A 1 482 ? -2.642 -12.262 -5.014 1.00 96.12 482 VAL A CA 1
ATOM 3766 C C . VAL A 1 482 ? -1.746 -12.683 -6.181 1.00 96.12 482 VAL A C 1
ATOM 3768 O O . VAL A 1 482 ? -0.791 -13.429 -5.964 1.00 96.12 482 VAL A O 1
ATOM 3771 N N . ARG A 1 483 ? -1.965 -12.130 -7.381 1.00 95.94 483 ARG A N 1
ATOM 3772 C CA . ARG A 1 483 ? -1.102 -12.366 -8.551 1.00 95.94 483 ARG A CA 1
ATOM 3773 C C . ARG A 1 483 ? 0.334 -11.870 -8.349 1.00 95.94 483 ARG A C 1
ATOM 3775 O O . ARG A 1 483 ? 1.266 -12.585 -8.700 1.00 95.94 483 ARG A O 1
ATOM 3782 N N . ASP A 1 484 ? 0.541 -10.704 -7.730 1.00 93.75 484 ASP A N 1
ATOM 3783 C CA . ASP A 1 484 ? 1.885 -10.192 -7.404 1.00 93.75 484 ASP A CA 1
ATOM 3784 C C . ASP A 1 484 ? 2.609 -11.117 -6.420 1.00 93.75 484 ASP A C 1
ATOM 3786 O O . ASP A 1 484 ? 3.783 -11.440 -6.607 1.00 93.75 484 ASP A O 1
ATOM 3790 N N . ASN A 1 485 ? 1.898 -11.604 -5.395 1.00 94.19 485 ASN A N 1
ATOM 3791 C CA . ASN A 1 485 ? 2.453 -12.589 -4.468 1.00 94.19 485 ASN A CA 1
ATOM 3792 C C . ASN A 1 485 ? 2.783 -13.904 -5.187 1.00 94.19 485 ASN A C 1
ATOM 3794 O O . ASN A 1 485 ? 3.851 -14.456 -4.934 1.00 94.19 485 ASN A O 1
ATOM 3798 N N . ALA A 1 486 ? 1.923 -14.375 -6.097 1.00 95.00 486 ALA A N 1
ATOM 3799 C CA . ALA A 1 486 ? 2.169 -15.583 -6.883 1.00 95.00 486 ALA A CA 1
ATOM 3800 C C . ALA A 1 486 ? 3.396 -15.446 -7.793 1.00 95.00 486 ALA A C 1
ATOM 3802 O O . ALA A 1 486 ? 4.240 -16.338 -7.825 1.00 95.00 486 ALA A O 1
ATOM 3803 N N . PHE A 1 487 ? 3.543 -14.303 -8.463 1.00 93.69 487 PHE A N 1
ATOM 3804 C CA . PHE A 1 487 ? 4.700 -13.996 -9.300 1.00 93.69 487 PHE A CA 1
ATOM 3805 C C . PHE A 1 487 ? 5.997 -13.920 -8.486 1.00 93.69 487 PHE A C 1
ATOM 3807 O O . PHE A 1 487 ? 6.999 -14.538 -8.829 1.00 93.69 487 PHE A O 1
ATOM 3814 N N . ARG A 1 488 ? 6.003 -13.211 -7.352 1.00 90.69 488 ARG A N 1
ATOM 3815 C CA . ARG A 1 488 ? 7.185 -13.167 -6.469 1.00 90.69 488 ARG A CA 1
ATOM 3816 C C . ARG A 1 488 ? 7.542 -14.550 -5.927 1.00 90.69 488 ARG A C 1
ATOM 3818 O O . ARG A 1 488 ? 8.719 -14.883 -5.816 1.00 90.69 488 ARG A O 1
ATOM 3825 N N . ALA A 1 489 ? 6.530 -15.343 -5.595 1.00 91.12 489 ALA A N 1
ATOM 3826 C CA . ALA A 1 489 ? 6.678 -16.718 -5.149 1.00 91.12 489 ALA A CA 1
ATOM 3827 C C . ALA A 1 489 ? 7.247 -17.624 -6.253 1.00 91.12 489 ALA A C 1
ATOM 3829 O O . ALA A 1 489 ? 8.120 -18.438 -5.961 1.00 91.12 489 ALA A O 1
ATOM 3830 N N . SER A 1 490 ? 6.827 -17.463 -7.512 1.00 90.06 490 SER A N 1
ATOM 3831 C CA . SER A 1 490 ? 7.334 -18.278 -8.623 1.00 90.06 490 SER A CA 1
ATOM 3832 C C . SER A 1 490 ? 8.806 -17.987 -8.900 1.00 90.06 490 SER A C 1
ATOM 3834 O O . SER A 1 490 ? 9.588 -18.921 -9.064 1.00 90.06 490 SER A O 1
ATOM 3836 N N . LEU A 1 491 ? 9.212 -16.713 -8.832 1.00 85.75 491 LEU A N 1
ATOM 3837 C CA . LEU A 1 491 ? 10.620 -16.313 -8.935 1.00 85.75 491 LEU A CA 1
ATOM 3838 C C . LEU A 1 491 ? 11.497 -16.944 -7.842 1.00 85.75 491 LEU A C 1
ATOM 3840 O O . LEU A 1 491 ? 12.666 -17.214 -8.078 1.00 85.75 491 LEU A O 1
ATOM 3844 N N . ALA A 1 492 ? 10.954 -17.188 -6.647 1.00 83.06 492 ALA A N 1
ATOM 3845 C CA . ALA A 1 492 ? 11.705 -17.806 -5.553 1.00 83.06 492 ALA A CA 1
ATOM 3846 C C . ALA A 1 492 ? 11.864 -19.332 -5.698 1.00 83.06 492 ALA A C 1
ATOM 3848 O O . ALA A 1 492 ? 12.753 -19.912 -5.078 1.00 83.06 492 ALA A O 1
ATOM 3849 N N . VAL A 1 493 ? 10.994 -19.983 -6.477 1.00 83.06 493 VAL A N 1
ATOM 3850 C CA . VAL A 1 493 ? 10.913 -21.450 -6.588 1.00 83.06 493 VAL A CA 1
ATOM 3851 C C . VAL A 1 493 ? 11.578 -21.991 -7.863 1.00 83.06 493 VAL A C 1
ATOM 3853 O O . VAL A 1 493 ? 11.945 -23.166 -7.901 1.00 83.06 493 VAL A O 1
ATOM 3856 N N . GLN A 1 494 ? 11.757 -21.174 -8.906 1.00 70.88 494 GLN A N 1
ATOM 3857 C CA . GLN A 1 494 ? 12.297 -21.644 -10.186 1.00 70.88 494 GLN A CA 1
ATOM 3858 C C . GLN A 1 494 ? 13.749 -22.191 -10.079 1.00 70.88 494 GLN A C 1
ATOM 3860 O O . GLN A 1 494 ? 14.612 -21.537 -9.488 1.00 70.88 494 GLN A O 1
ATOM 3865 N N . PRO A 1 495 ? 14.059 -23.370 -10.674 1.00 51.84 495 PRO A N 1
ATOM 3866 C CA . PRO A 1 495 ? 15.352 -24.060 -10.512 1.00 51.84 495 PRO A CA 1
ATOM 3867 C C . PRO A 1 495 ? 16.597 -23.373 -11.106 1.00 51.84 495 PRO A C 1
ATOM 3869 O O . PRO A 1 495 ? 17.712 -23.751 -10.750 1.00 51.84 495 PRO A O 1
ATOM 3872 N N . SER A 1 496 ? 16.460 -22.372 -11.981 1.00 48.66 496 SER A N 1
ATOM 3873 C CA . SER A 1 496 ? 17.572 -21.700 -12.692 1.00 48.66 496 SER A CA 1
ATOM 3874 C C . SER A 1 496 ? 18.475 -20.821 -11.802 1.00 48.66 496 SER A C 1
ATOM 3876 O O . SER A 1 496 ? 19.440 -20.212 -12.256 1.00 48.66 496 SER A O 1
ATOM 3878 N N . HIS A 1 497 ? 18.224 -20.779 -10.495 1.00 47.97 497 HIS A N 1
ATOM 3879 C CA . HIS A 1 497 ? 18.820 -19.810 -9.575 1.00 47.97 497 HIS A CA 1
ATOM 3880 C C . HIS A 1 497 ? 20.150 -20.194 -8.908 1.00 47.97 497 HIS A C 1
ATOM 3882 O O . HIS A 1 497 ? 20.645 -19.435 -8.074 1.00 47.97 497 HIS A O 1
ATOM 3888 N N . LYS A 1 498 ? 20.770 -21.328 -9.261 1.00 35.81 498 LYS A N 1
ATOM 3889 C CA . LYS A 1 498 ? 22.154 -21.634 -8.833 1.00 35.81 498 LYS A CA 1
ATOM 3890 C C . LYS A 1 498 ? 23.215 -21.410 -9.911 1.00 35.81 498 LYS A C 1
ATOM 3892 O O . LYS A 1 498 ? 24.398 -21.535 -9.615 1.00 35.81 498 LYS A O 1
ATOM 3897 N N . GLY A 1 499 ? 22.826 -21.010 -11.118 1.00 31.69 499 GLY A N 1
ATOM 3898 C CA . GLY A 1 499 ? 23.783 -20.701 -12.170 1.00 31.69 499 GLY A CA 1
ATOM 3899 C C . GLY A 1 499 ? 23.100 -20.308 -13.470 1.00 31.69 499 GLY A C 1
ATOM 3900 O O . GLY A 1 499 ? 22.570 -21.167 -14.154 1.00 31.69 499 GLY A O 1
ATOM 3901 N N . ALA A 1 500 ? 23.217 -19.022 -13.795 1.00 33.06 500 ALA A N 1
ATOM 3902 C CA . ALA A 1 500 ? 23.203 -18.454 -15.138 1.00 33.06 500 ALA A CA 1
ATOM 3903 C C . ALA A 1 500 ? 21.900 -18.461 -15.979 1.00 33.06 500 ALA A C 1
ATOM 3905 O O . ALA A 1 500 ? 21.168 -19.435 -16.088 1.00 33.06 500 ALA A O 1
ATOM 3906 N N . HIS A 1 501 ? 21.756 -17.318 -16.660 1.00 34.53 501 HIS A N 1
ATOM 3907 C CA . HIS A 1 501 ? 20.909 -16.984 -17.807 1.00 34.53 501 HIS A CA 1
ATOM 3908 C C . HIS A 1 501 ? 19.415 -16.739 -17.546 1.00 34.53 501 HIS A C 1
ATOM 3910 O O . HIS A 1 501 ? 18.667 -17.584 -17.062 1.00 34.53 501 HIS A O 1
ATOM 3916 N N . GLY A 1 502 ? 19.011 -15.504 -17.871 1.00 32.78 502 GLY A N 1
ATOM 3917 C CA . GLY A 1 502 ? 17.619 -15.088 -17.952 1.00 32.78 502 GLY A CA 1
ATOM 3918 C C . GLY A 1 502 ? 16.846 -15.948 -18.947 1.00 32.78 502 GLY A C 1
ATOM 3919 O O . GLY A 1 502 ? 17.431 -16.567 -19.835 1.00 32.78 502 GLY A O 1
ATOM 3920 N N . PHE A 1 503 ? 15.532 -16.001 -18.747 1.00 28.95 503 PHE A N 1
ATOM 3921 C CA . PHE A 1 503 ? 14.621 -16.635 -19.694 1.00 28.95 503 PHE A CA 1
ATOM 3922 C C . PHE A 1 503 ? 14.800 -16.027 -21.100 1.00 28.95 503 PHE A C 1
ATOM 3924 O O . PHE A 1 503 ? 15.066 -14.823 -21.174 1.00 28.95 503 PHE A O 1
ATOM 3931 N N . PRO A 1 504 ? 14.705 -16.852 -22.162 1.00 33.81 504 PRO A N 1
ATOM 3932 C CA . PRO A 1 504 ? 14.842 -16.415 -23.550 1.00 33.81 504 PRO A CA 1
ATOM 3933 C C . PRO A 1 504 ? 13.792 -15.383 -23.957 1.00 33.81 504 PRO A C 1
ATOM 3935 O O . PRO A 1 504 ? 12.672 -15.425 -23.393 1.00 33.81 504 PRO A O 1
#

Radius of gyration: 28.35 Å; Cα contacts (8 Å, |Δi|>4): 643; chains: 1; bounding box: 61×109×69 Å

Mean predicted aligned error: 8.5 Å

Solvent-accessible surface area (backbone atoms only — not comparable to full-atom values): 27226 Å² total; per-residue (Å²): 138,82,94,84,86,87,82,80,74,71,78,77,73,75,84,52,83,78,84,45,64,63,79,59,52,49,59,34,47,52,50,4,21,50,31,18,16,54,54,33,17,60,52,23,34,57,51,23,51,54,46,24,54,41,48,26,37,31,25,46,56,33,48,77,63,76,38,89,49,57,56,53,58,83,31,57,73,55,72,36,66,68,34,32,47,46,12,2,44,55,43,0,47,31,37,6,41,37,52,18,52,48,43,50,52,49,51,53,53,48,52,61,46,38,80,77,60,53,89,64,54,69,62,55,54,56,72,48,20,72,76,42,37,69,31,51,32,25,67,87,44,49,68,60,26,53,50,50,29,53,41,37,60,55,35,30,43,51,54,71,75,79,60,88,75,87,74,85,79,85,73,87,84,55,72,68,58,57,49,55,44,51,48,54,52,48,52,54,52,52,62,54,62,86,63,43,73,68,60,54,52,57,58,27,55,78,41,75,68,36,32,48,53,53,49,51,47,66,70,20,33,66,41,39,47,60,59,51,45,51,66,68,71,50,67,71,44,30,40,25,25,25,59,89,48,82,81,56,79,39,75,50,81,55,52,50,77,44,71,30,95,59,36,80,77,52,71,33,54,72,42,39,37,33,78,60,90,81,83,60,104,47,49,67,56,92,64,60,90,81,56,50,38,38,54,59,50,40,52,54,48,31,69,75,63,48,52,32,53,24,33,32,47,18,37,52,47,9,66,72,47,25,51,57,51,48,51,51,51,52,50,54,47,52,42,52,51,45,50,51,42,45,69,77,33,80,81,44,32,55,60,45,51,49,51,51,51,51,52,50,47,54,57,50,45,61,52,47,54,51,54,53,49,72,75,43,65,80,53,36,64,58,20,55,70,39,92,48,67,68,42,28,39,46,25,50,70,78,42,48,89,73,54,51,69,72,57,41,58,52,33,49,68,39,93,47,64,66,36,19,31,45,29,26,48,48,50,20,76,67,32,52,60,86,48,52,70,57,32,62,52,28,56,65,41,92,47,59,71,31,16,35,28,14,47,58,15,33,50,57,35,38,46,85,66,28,49,69,54,28,54,48,37,38,75,65,52,88,46,53,62,37,9,44,44,22,50,58,47,42,70,74,55,52,83,62,78,86,64,78,79,76,84,126

Nearest PDB structures (foldseek):
  7z0f-assembly1_C  TM=5.876E-01  e=8.042E-03  synthetic construct
  6gwd-assembly1_H  TM=5.868E-01  e=2.238E-02  synthetic construct
  6gx7-assembly2_F  TM=5.819E-01  e=3.510E-02  synthetic construct
  8aw4-assembly1_A  TM=5.219E-01  e=4.487E-02  synthetic construct
  6hwp-assembly1_A  TM=5.006E-01  e=5.506E-02  synthetic construct

pLDDT: mean 83.44, std 15.26, range [28.95, 97.81]

Sequence (504 aa):
MAFRAFTSSTPISRPQLWAGDLRKTLPRVFLGVLGCAALDTAFGLVLSRRHAEAIQAKARLFLEHGLPTVIRPDDPHLTDLSFQGGAAVQLGVALGVITGLLAAAVEAFLGILQRRWGQRAPWLRFLLAPIYLPFLFSKEAPFLSLLCALLTPLAFRIPWIWDNGEIPSPRKGDPVRTGLFGLLFVLVGASLVGFSPHRGRDTLIDFPVGRSIVHFYYEHTPLAAHVIQPLRHLAQKVIVQSDKLPHPTILPHGTLWIATTDPCAVRGASLVLCAEPGECPCYHLSSFGTEANGIRLLEKASQEIDPNRAVRRGVRTAVLWGLPALALLVATWLGLIAEDLWQRGRKERLPVLAGCLILAGLLLWTHLERTLTRLDPSRLQTYARSGCTHKRYLALTQFPDQVAEEDLERLASDPSLKVRHMAFIEIGRRGNKRFEHILKKGVEDPEPLVRAKAIAAITQTSPQFALAVLERILATDPSWYVRDNAFRASLAVQPSHKGAHGFP

Secondary structure (DSSP, 8-state):
----------------SSSS-HHHHHHHHHHHHHHHHHHHHHHHHHHHHHHHHHHHHHHHHHHHTT---SS-TT-HHHH-HHHHHHHHHHHHHHHHHHHHHHHHHHHHHHHHHHHHHGGGHHHHHHHTGGGTHHHH--SSSHHHHHHHHHHHHHHHHHHHHS-----PPPPPPPHHHHHHHHHHHHHHHHHHTT--HHHHHHHHTTSHHHHHHHHHHHHHHHHHHHHHS-GGG-SSEEEEEETTSPPPSBPPTTEEEEEES-TTS-TT-SEEEESSTTSSS-EE-TTGGG--BHHHHHHHHHHH--TTHHHHHHHHHIIIIIHHHHHHHHHHHHHHHHHHHHHH-HHHHHHHHHHHHHHHHHHHHHHHHHHHHHH-GGGHHHHHT-S-HHHHHHHHHH-GGGS-HHHHHHHHT-SSHHHHHHHHHHHHHHT-GGGHHHHHHHTT-SSHHHHHHHHHHHHHH-HHHHHHHHHHHHHH-S-HHHHHHHHHHHHHH-GGGGS-----

Foldseek 3Di:
DDDDDDPPPPPPPPPCPPVDDPLLLLVLLVQLLVLQLVLQLVVQLVLLLVLLQLLLLQQVVCVVVVHFHLAHNPFCCSPPPVLSSLLSSLLSNLLSLLLSVVLSVVVVVLVVCCSPVPPPSPVVQQVCLVVSCLAQAFLVCRVSSSVSSSCSNVSSCVSVVPDPDDDDDDDDDDPVLVVLLVLLLVLLVVLVVPDDPLVVLLVLLVDDVSVVVNCSCQFNCPSNCSLQDFQLPDQAAEEEEELPDDAAFADDPNYHYHYDNQSPPRRSHPAYEYDDPPSDPHDYDPPCPPGSHVSVVSVVCSVVDRRNSSNNVSSVCCVVPSVSVVSSSVSSNVSVVLVVLCPVDPVSVVVSVVVSCVSSCVSVVVVVVLVVCVVDVVCLQVLLVDPDPVSVLSSLPVPVPPHDPVSLLVQCVDPRPSSVLSSLLSLLVVLALVCLVSLVVQCVDPDLSSNLSSLSSCLSNPLPVSQVVLVCCLVDPSRSSSNSSSSVSNSVSDPCPPDDDDDD